Protein 7DG2 (pdb70)

Structure (mmCIF, N/CA/C/O backbone):
data_7DG2
#
_entry.id   7DG2
#
_cell.length_a   53.486
_cell.length_b   66.161
_cell.length_c   168.367
_cell.angle_alpha   90.000
_cell.angle_beta   90.000
_cell.angle_gamma   90.000
#
_symmetry.space_group_name_H-M   'P 21 21 21'
#
loop_
_entity.id
_entity.type
_entity.pdbx_description
1 polymer 'Non-structural maintenance of chromosomes element 1 homolog'
2 polymer 'MAGE domain-containing protein'
3 polymer 'Non-structural maintenance of chromosomes element 4'
4 non-polymer 'ACETATE ION'
5 non-polymer GLYCEROL
6 non-polymer 'ZINC ION'
7 water water
#
loop_
_atom_site.group_PDB
_atom_site.id
_atom_site.type_symbol
_atom_site.label_atom_id
_atom_site.label_alt_id
_atom_site.label_comp_id
_atom_site.label_asym_id
_atom_site.label_entity_id
_atom_site.label_seq_id
_atom_site.pdbx_PDB_ins_code
_atom_site.Cartn_x
_atom_site.Cartn_y
_atom_site.Cartn_z
_atom_site.occupancy
_atom_site.B_iso_or_equiv
_atom_site.auth_seq_id
_atom_site.auth_comp_id
_atom_site.auth_asym_id
_atom_site.auth_atom_id
_atom_site.pdbx_PDB_model_num
ATOM 1 N N . MET A 1 1 ? 30.95858 24.57993 38.59180 1.000 53.92855 2 MET A N 1
ATOM 2 C CA . MET A 1 1 ? 32.21763 24.72801 37.86954 1.000 52.54702 2 MET A CA 1
ATOM 3 C C . MET A 1 1 ? 33.11003 23.50137 38.04510 1.000 49.20750 2 MET A C 1
ATOM 4 O O . MET A 1 1 ? 34.33053 23.57405 37.87497 1.000 51.09805 2 MET A O 1
ATOM 9 N N . ASP A 1 2 ? 32.49732 22.37671 38.40478 1.000 43.95650 3 ASP A N 1
ATOM 10 C CA . ASP A 1 2 ? 33.19090 21.10231 38.30494 1.000 41.48131 3 ASP A CA 1
ATOM 11 C C . ASP A 1 2 ? 33.60810 20.85679 36.86356 1.000 40.47596 3 ASP A C 1
ATOM 12 O O . ASP A 1 2 ? 32.92751 21.26369 35.91657 1.000 39.69623 3 ASP A O 1
ATOM 17 N N . ARG A 1 3 ? 34.73675 20.17954 36.70417 1.000 36.49797 4 ARG A N 1
ATOM 18 C CA . ARG A 1 3 ? 35.05329 19.57763 35.42256 1.000 37.19153 4 ARG A CA 1
ATOM 19 C C . ARG A 1 3 ? 34.02419 18.49931 35.12105 1.000 32.64911 4 ARG A C 1
ATOM 20 O O . ARG A 1 3 ? 33.63113 17.72874 36.00112 1.000 30.86120 4 ARG A O 1
ATOM 28 N N . ILE A 1 4 ? 33.55736 18.46608 33.87685 1.000 30.39982 5 ILE A N 1
ATOM 29 C CA . ILE A 1 4 ? 32.65864 17.39905 33.46796 1.000 24.11603 5 ILE A CA 1
ATOM 30 C C . ILE A 1 4 ? 33.40580 16.07160 33.57115 1.000 20.90926 5 ILE A C 1
ATOM 31 O O . ILE A 1 4 ? 34.57118 15.95674 33.16512 1.000 23.64800 5 ILE A O 1
ATOM 36 N N . ASN A 1 5 ? 32.76892 15.07732 34.18009 1.000 19.98968 6 ASN A N 1
ATOM 37 C CA . ASN A 1 5 ? 33.43005 13.79132 34.38531 1.000 23.82208 6 ASN A CA 1
ATOM 38 C C . ASN A 1 5 ? 32.44960 12.67510 34.04027 1.000 24.57405 6 ASN A C 1
ATOM 39 O O . ASN A 1 5 ? 31.34402 12.91847 33.53871 1.000 19.45673 6 ASN A O 1
ATOM 44 N N . GLU A 1 6 ? 32.87124 11.43840 34.31396 1.000 21.87344 7 GLU A N 1
ATOM 45 C CA . GLU A 1 6 ? 32.09496 10.27397 33.90319 1.000 21.04960 7 GLU A CA 1
ATOM 46 C C . GLU A 1 6 ? 30.73231 10.19795 34.59207 1.000 19.03479 7 GLU A C 1
ATOM 47 O O . GLU A 1 6 ? 29.80335 9.60489 34.04015 1.000 18.53661 7 GLU A O 1
ATOM 53 N N . SER A 1 7 ? 30.57347 10.77559 35.78856 1.000 17.23877 8 SER A N 1
ATOM 54 C CA . SER A 1 7 ? 29.24268 10.79373 36.39541 1.000 16.97220 8 SER A CA 1
ATOM 55 C C . SER A 1 7 ? 28.26420 11.60634 35.54715 1.000 16.65784 8 SER A C 1
ATOM 56 O O . SER A 1 7 ? 27.13024 11.16954 35.30587 1.000 15.26105 8 SER A O 1
ATOM 59 N N . HIS A 1 8 ? 28.69354 12.77837 35.06049 1.000 19.41541 9 HIS A N 1
ATOM 60 C CA . HIS A 1 8 ? 27.86137 13.56141 34.14693 1.000 18.90931 9 HIS A CA 1
ATOM 61 C C . HIS A 1 8 ? 27.59237 12.80224 32.85289 1.000 18.10242 9 HIS A C 1
ATOM 62 O O . HIS A 1 8 ? 26.47857 12.85351 32.31174 1.000 17.31091 9 HIS A O 1
ATOM 69 N N . GLN A 1 9 ? 28.61742 12.14225 32.31190 1.000 16.53033 10 GLN A N 1
ATOM 70 C CA . GLN A 1 9 ? 28.42945 11.41515 31.05932 1.000 17.43411 10 GLN A CA 1
ATOM 71 C C . GLN A 1 9 ? 27.41612 10.29557 31.24135 1.000 14.86125 10 GLN A C 1
ATOM 72 O O . GLN A 1 9 ? 26.55687 10.06863 30.37430 1.000 14.81092 10 GLN A O 1
ATOM 78 N N . ARG A 1 10 ? 27.49490 9.58435 32.37309 1.000 15.95623 11 ARG A N 1
ATOM 79 C CA . ARG A 1 10 ? 26.58039 8.47847 32.61835 1.000 15.98239 11 ARG A CA 1
ATOM 80 C C . ARG A 1 10 ? 25.15755 8.99014 32.74349 1.000 17.81205 11 ARG A C 1
ATOM 81 O O . ARG A 1 10 ? 24.22312 8.39259 32.19903 1.000 16.21922 11 ARG A O 1
ATOM 89 N N . PHE A 1 11 ? 24.98875 10.11787 33.43413 1.000 16.12935 12 PHE A N 1
ATOM 90 C CA . PHE A 1 11 ? 23.68055 10.75449 33.54336 1.000 16.99747 12 PHE A CA 1
ATOM 91 C C . PHE A 1 11 ? 23.14718 11.15103 32.16906 1.000 13.99239 12 PHE A C 1
ATOM 92 O O . PHE A 1 11 ? 21.96783 10.92652 31.85922 1.000 14.34412 12 PHE A O 1
ATOM 100 N N . LEU A 1 12 ? 23.99597 11.76643 31.34468 1.000 13.68129 13 LEU A N 1
ATOM 101 C CA . LEU A 1 12 ? 23.55713 12.22439 30.03033 1.000 15.67694 13 LEU A CA 1
ATOM 102 C C . LEU A 1 12 ? 23.18122 11.04405 29.14031 1.000 13.49043 13 LEU A C 1
ATOM 103 O O . LEU A 1 12 ? 22.16607 11.09212 28.42718 1.000 14.83954 13 LEU A O 1
ATOM 108 N N . GLN A 1 13 ? 23.96346 9.95954 29.19184 1.000 13.73593 14 GLN A N 1
ATOM 109 C CA . GLN A 1 13 ? 23.61772 8.77263 28.40808 1.000 12.21400 14 GLN A CA 1
ATOM 110 C C . GLN A 1 13 ? 22.25208 8.22408 28.80092 1.000 13.74207 14 GLN A C 1
ATOM 111 O O . GLN A 1 13 ? 21.43463 7.88619 27.93659 1.000 14.65324 14 GLN A O 1
ATOM 117 N N . ALA A 1 14 ? 21.98794 8.11739 30.10465 1.000 14.87436 15 ALA A N 1
ATOM 118 C CA . ALA A 1 14 ? 20.69790 7.60098 30.55809 1.000 15.64091 15 ALA A CA 1
ATOM 119 C C . ALA A 1 14 ? 19.55260 8.50018 30.09983 1.000 15.08914 15 ALA A C 1
ATOM 120 O O . ALA A 1 14 ? 18.53297 8.02148 29.58566 1.000 15.86126 15 ALA A O 1
ATOM 122 N N . LEU A 1 15 ? 19.72146 9.81261 30.23669 1.000 14.07085 16 LEU A N 1
ATOM 123 C CA . LEU A 1 15 ? 18.66426 10.72836 29.81895 1.000 18.53329 16 LEU A CA 1
ATOM 124 C C . LEU A 1 15 ? 18.47660 10.71237 28.30611 1.000 17.01568 16 LEU A C 1
ATOM 125 O O . LEU A 1 15 ? 17.33767 10.79331 27.81686 1.000 18.61043 16 LEU A O 1
ATOM 130 N N . MET A 1 16 ? 19.57127 10.60585 27.54796 1.000 14.34723 17 MET A N 1
ATOM 131 C CA . MET A 1 16 ? 19.45182 10.46869 26.09820 1.000 14.10182 17 MET A CA 1
ATOM 132 C C . MET A 1 16 ? 18.60490 9.25351 25.73661 1.000 16.02111 17 MET A C 1
ATOM 133 O O . MET A 1 16 ? 17.78796 9.30293 24.80175 1.000 15.83434 17 MET A O 1
ATOM 138 N N . SER A 1 17 ? 18.77491 8.15223 26.47724 1.000 14.98193 18 SER A N 1
ATOM 139 C CA . SER A 1 17 ? 18.05955 6.93132 26.13380 1.000 16.00066 18 SER A CA 1
ATOM 140 C C . SER A 1 17 ? 16.58846 7.02825 26.49237 1.000 15.57569 18 SER A C 1
ATOM 141 O O . SER A 1 17 ? 15.75176 6.42748 25.80967 1.000 16.60053 18 SER A O 1
ATOM 144 N N . HIS A 1 18 ? 16.25806 7.79749 27.52862 1.000 14.02004 19 HIS A N 1
ATOM 145 C CA . HIS A 1 18 ? 14.86914 7.95812 27.94716 1.000 14.75457 19 HIS A CA 1
ATOM 146 C C . HIS A 1 18 ? 14.17600 9.15286 27.30984 1.000 19.11870 19 HIS A C 1
ATOM 147 O O . HIS A 1 18 ? 12.93393 9.16778 27.23679 1.000 19.86606 19 HIS A O 1
ATOM 154 N N . GLY A 1 19 ? 14.93060 10.16183 26.90040 1.000 14.67884 20 GLY A N 1
ATOM 155 C CA . GLY A 1 19 ? 14.37137 11.41715 26.38909 1.000 15.64352 20 GLY A CA 1
ATOM 156 C C . GLY A 1 19 ? 13.88612 12.32616 27.49626 1.000 14.68524 20 GLY A C 1
ATOM 157 O O . GLY A 1 19 ? 14.24807 13.50680 27.53482 1.000 15.22044 20 GLY A O 1
ATOM 158 N N . ILE A 1 20 ? 13.10792 11.78299 28.42704 1.000 12.73650 21 ILE A N 1
ATOM 159 C CA . ILE A 1 20 ? 12.50887 12.54033 29.51888 1.000 13.42620 21 ILE A CA 1
ATOM 160 C C . ILE A 1 20 ? 12.44010 11.63662 30.74386 1.000 17.82555 21 ILE A C 1
ATOM 161 O O . ILE A 1 20 ? 12.25428 10.42199 30.62272 1.000 18.11341 21 ILE A O 1
ATOM 166 N N . MET A 1 21 ? 12.62704 12.22434 31.92480 1.000 18.60569 22 MET A N 1
ATOM 167 C CA . MET A 1 21 ? 12.58626 11.47947 33.17858 1.000 18.39945 22 MET A CA 1
ATOM 168 C C . MET A 1 21 ? 11.93268 12.33304 34.25700 1.000 18.08556 22 MET A C 1
ATOM 169 O O . MET A 1 21 ? 12.15448 13.54185 34.30941 1.000 17.09602 22 MET A O 1
ATOM 174 N N . GLU A 1 22 ? 11.15490 11.69177 35.13364 1.000 19.47009 23 GLU A N 1
ATOM 175 C CA . GLU A 1 22 ? 10.52443 12.39579 36.24588 1.000 22.26180 23 GLU A CA 1
ATOM 176 C C . GLU A 1 22 ? 11.55728 12.75900 37.32066 1.000 22.04806 23 GLU A C 1
ATOM 177 O O . GLU A 1 22 ? 12.58916 12.09859 37.47252 1.000 19.62618 23 GLU A O 1
ATOM 183 N N . GLY A 1 23 ? 11.25159 13.81238 38.08768 1.000 20.99453 24 GLY A N 1
ATOM 184 C CA . GLY A 1 23 ? 12.25008 14.41303 38.96487 1.000 23.11348 24 GLY A CA 1
ATOM 185 C C . GLY A 1 23 ? 12.80516 13.46958 40.01743 1.000 23.20451 24 GLY A C 1
ATOM 186 O O . GLY A 1 23 ? 14.01310 13.45467 40.26801 1.000 22.41271 24 GLY A O 1
ATOM 187 N N . SER A 1 24 ? 11.93971 12.67512 40.65699 1.000 24.42306 25 SER A N 1
ATOM 188 C CA . SER A 1 24 ? 12.44250 11.75197 41.67506 1.000 26.04850 25 SER A CA 1
ATOM 189 C C . SER A 1 24 ? 13.34297 10.68348 41.05566 1.000 28.33461 25 SER A C 1
ATOM 190 O O . SER A 1 24 ? 14.35192 10.28860 41.65302 1.000 24.60985 25 SER A O 1
ATOM 193 N N . ALA A 1 25 ? 13.02858 10.23487 39.83853 1.000 21.00892 26 ALA A N 1
ATOM 194 C CA . ALA A 1 25 ? 13.93744 9.31175 39.15939 1.000 22.59836 26 ALA A CA 1
ATOM 195 C C . ALA A 1 25 ? 15.25714 9.98115 38.78201 1.000 21.06121 26 ALA A C 1
ATOM 196 O O . ALA A 1 25 ? 16.30797 9.32005 38.77617 1.000 20.39401 26 ALA A O 1
ATOM 198 N N . VAL A 1 26 ? 15.22996 11.27803 38.45684 1.000 19.33971 27 VAL A N 1
ATOM 199 C CA . VAL A 1 26 ? 16.45555 12.00563 38.12214 1.000 17.77372 27 VAL A CA 1
ATOM 200 C C . VAL A 1 26 ? 17.35203 12.16109 39.34511 1.000 20.08713 27 VAL A C 1
ATOM 201 O O . VAL A 1 26 ? 18.58021 12.03194 39.25078 1.000 19.96457 27 VAL A O 1
ATOM 205 N N . ARG A 1 27 ? 16.76440 12.44968 40.51138 1.000 20.93112 28 ARG A N 1
ATOM 206 C CA . ARG A 1 27 ? 17.57717 12.53249 41.72148 1.000 19.90023 28 ARG A CA 1
ATOM 207 C C . ARG A 1 27 ? 18.24410 11.19105 42.02170 1.000 19.83106 28 ARG A C 1
ATOM 208 O O . ARG A 1 27 ? 19.42638 11.14554 42.38704 1.000 21.09918 28 ARG A O 1
ATOM 216 N N . ALA A 1 28 ? 17.51197 10.08584 41.84094 1.000 20.14110 29 ALA A N 1
ATOM 217 C CA . ALA A 1 28 ? 18.09488 8.76707 42.06708 1.000 22.94986 29 ALA A CA 1
ATOM 218 C C . ALA A 1 28 ? 19.16979 8.45817 41.03457 1.000 22.08639 29 ALA A C 1
ATOM 219 O O . ALA A 1 28 ? 20.19896 7.85442 41.36218 1.000 21.39658 29 ALA A O 1
ATOM 221 N N . LEU A 1 29 ? 18.94902 8.87378 39.78457 1.000 21.21530 30 LEU A N 1
ATOM 222 C CA . LEU A 1 29 ? 19.95334 8.68023 38.74220 1.000 20.25848 30 LEU A CA 1
ATOM 223 C C . LEU A 1 29 ? 21.23010 9.45664 39.05199 1.000 19.06092 30 LEU A C 1
ATOM 224 O O . LEU A 1 29 ? 22.33860 8.93021 38.90368 1.000 19.85525 30 LEU A O 1
ATOM 229 N N . HIS A 1 30 ? 21.09284 10.71118 39.48438 1.000 17.90485 31 HIS A N 1
ATOM 230 C CA . HIS A 1 30 ? 22.24704 11.51257 39.86990 1.000 19.75232 31 HIS A CA 1
ATOM 231 C C . HIS A 1 30 ? 23.07842 10.78901 40.92206 1.000 16.31404 31 HIS A C 1
ATOM 232 O O . HIS A 1 30 ? 24.30059 10.64501 40.78072 1.000 18.31579 31 HIS A O 1
ATOM 239 N N . ARG A 1 31 ? 22.41713 10.31945 41.97970 1.000 18.14921 32 ARG A N 1
ATOM 240 C CA . ARG A 1 31 ? 23.10616 9.58712 43.03912 1.000 19.94789 32 ARG A CA 1
ATOM 241 C C . ARG A 1 31 ? 23.80492 8.35563 42.48877 1.000 21.74233 32 ARG A C 1
ATOM 242 O O . ARG A 1 31 ? 24.97654 8.09650 42.79466 1.000 20.80339 32 ARG A O 1
ATOM 250 N N . HIS A 1 32 ? 23.09243 7.57503 41.67332 1.000 20.76632 33 HIS A N 1
ATOM 251 C CA . HIS A 1 32 ? 23.67360 6.33980 41.15850 1.000 21.25680 33 HIS A CA 1
ATOM 252 C C . HIS A 1 32 ? 24.86304 6.62285 40.24782 1.000 21.09555 33 HIS A C 1
ATOM 253 O O . HIS A 1 32 ? 25.87077 5.90587 40.29614 1.000 23.72302 33 HIS A O 1
ATOM 260 N N . CYS A 1 33 ? 24.77544 7.67260 39.41511 1.000 19.84126 34 CYS A N 1
ATOM 261 C CA . CYS A 1 33 ? 25.90059 8.02937 38.55684 1.000 20.03466 34 CYS A CA 1
ATOM 262 C C . CYS A 1 33 ? 27.12581 8.41472 39.37763 1.000 20.57191 34 CYS A C 1
ATOM 263 O O . CYS A 1 33 ? 28.25673 8.08968 39.00599 1.000 20.57629 34 CYS A O 1
ATOM 266 N N . CYS A 1 34 ? 26.92297 9.12514 40.48719 1.000 22.61335 35 CYS A N 1
ATOM 267 C CA . CYS A 1 34 ? 28.05678 9.46452 41.33976 1.000 21.57486 35 CYS A CA 1
ATOM 268 C C . CYS A 1 34 ? 28.68623 8.21707 41.93955 1.000 21.39932 35 CYS A C 1
ATOM 269 O O . CYS A 1 34 ? 29.91559 8.08760 41.96819 1.000 24.29583 35 CYS A O 1
ATOM 272 N N . GLU A 1 35 ? 27.86237 7.27799 42.40408 1.000 23.31716 36 GLU A N 1
ATOM 273 C CA . GLU A 1 35 ? 28.40247 6.06538 43.01069 1.000 24.78621 36 GLU A CA 1
ATOM 274 C C . GLU A 1 35 ? 29.13085 5.20290 41.98609 1.000 27.10186 36 GLU A C 1
ATOM 275 O O . GLU A 1 35 ? 30.20650 4.66311 42.27590 1.000 26.85857 36 GLU A O 1
ATOM 281 N N . LEU A 1 36 ? 28.57715 5.08787 40.77359 1.000 23.16627 37 LEU A N 1
ATOM 282 C CA . LEU A 1 36 ? 29.19105 4.27308 39.72538 1.000 25.91935 37 LEU A CA 1
ATOM 283 C C . LEU A 1 36 ? 30.56252 4.77896 39.29888 1.000 29.47350 37 LEU A C 1
ATOM 284 O O . LEU A 1 36 ? 31.33463 4.01419 38.70820 1.000 31.20858 37 LEU A O 1
ATOM 289 N N . HIS A 1 37 ? 30.88253 6.04854 39.55063 1.000 22.65294 38 HIS A N 1
ATOM 290 C CA . HIS A 1 37 ? 32.11686 6.61879 39.02835 1.000 22.66088 38 HIS A CA 1
ATOM 291 C C . HIS A 1 37 ? 32.95735 7.27739 40.11632 1.000 26.07724 38 HIS A C 1
ATOM 292 O O . HIS A 1 37 ? 33.85650 8.06502 39.80545 1.000 27.61183 38 HIS A O 1
ATOM 299 N N . LYS A 1 38 ? 32.68754 6.94884 41.37929 1.000 25.59013 39 LYS A N 1
ATOM 300 C CA . LYS A 1 38 ? 33.54507 7.33877 42.50184 1.000 26.60487 39 LYS A CA 1
ATOM 301 C C . LYS A 1 38 ? 33.64501 8.85410 42.62873 1.000 30.26633 39 LYS A C 1
ATOM 302 O O . LYS A 1 38 ? 34.70419 9.40104 42.93993 1.000 31.97600 39 LYS A O 1
ATOM 308 N N . VAL A 1 39 ? 32.53159 9.53562 42.37580 1.000 24.84427 40 VAL A N 1
ATOM 309 C CA . VAL A 1 39 ? 32.40905 10.97722 42.55846 1.000 24.12869 40 VAL A CA 1
ATOM 310 C C . VAL A 1 39 ? 31.63007 11.20301 43.84384 1.000 24.94595 40 VAL A C 1
ATOM 311 O O . VAL A 1 39 ? 30.61199 10.53987 44.07809 1.000 25.17511 40 VAL A O 1
ATOM 315 N N . HIS A 1 40 ? 32.09302 12.12787 44.68441 1.000 24.78903 41 HIS A N 1
ATOM 316 C CA . HIS A 1 40 ? 31.39892 12.34768 45.95139 1.000 25.43970 41 HIS A CA 1
ATOM 317 C C . HIS A 1 40 ? 29.97626 12.82576 45.69216 1.000 24.25797 41 HIS A C 1
ATOM 318 O O . HIS A 1 40 ? 29.77059 13.87489 45.07762 1.000 27.74679 41 HIS A O 1
ATOM 325 N N . TYR A 1 41 ? 28.98642 12.05944 46.15982 1.000 23.40986 42 TYR A N 1
ATOM 326 C CA . TYR A 1 41 ? 27.59255 12.40630 45.91630 1.000 22.12805 42 TYR A CA 1
ATOM 327 C C . TYR A 1 41 ? 27.15635 13.49888 46.88078 1.000 24.49513 42 TYR A C 1
ATOM 328 O O . TYR A 1 41 ? 27.23822 13.31799 48.10053 1.000 24.15502 42 TYR A O 1
ATOM 337 N N . MET A 1 42 ? 26.68148 14.61953 46.33603 1.000 22.53849 43 MET A N 1
ATOM 338 C CA . MET A 1 42 ? 26.20205 15.74843 47.12924 1.000 23.69453 43 MET A CA 1
ATOM 339 C C . MET A 1 42 ? 24.73270 15.97208 46.79982 1.000 21.00919 43 MET A C 1
ATOM 340 O O . MET A 1 42 ? 24.40001 16.47085 45.71746 1.000 23.54234 43 MET A O 1
ATOM 345 N N . HIS A 1 43 ? 23.85542 15.61353 47.74048 1.000 19.64729 44 HIS A N 1
ATOM 346 C CA . HIS A 1 43 ? 22.41915 15.71345 47.52244 1.000 19.60200 44 HIS A CA 1
ATOM 347 C C . HIS A 1 43 ? 21.96780 17.13367 47.20754 1.000 20.59683 44 HIS A C 1
ATOM 348 O O . HIS A 1 43 ? 20.88111 17.31256 46.64445 1.000 25.08186 44 HIS A O 1
ATOM 355 N N . ASP A 1 44 ? 22.76769 18.14169 47.56443 1.000 19.54326 45 ASP A N 1
ATOM 356 C CA . ASP A 1 44 ? 22.39416 19.54311 47.42762 1.000 26.03897 45 ASP A CA 1
ATOM 357 C C . ASP A 1 44 ? 22.91401 20.17673 46.14559 1.000 24.55212 45 ASP A C 1
ATOM 358 O O . ASP A 1 44 ? 22.78127 21.39258 45.97086 1.000 24.43724 45 ASP A O 1
ATOM 363 N N . LYS A 1 45 ? 23.50979 19.39489 45.24640 1.000 23.60838 46 LYS A N 1
ATOM 364 C CA . LYS A 1 45 ? 24.19877 19.96961 44.10152 1.000 21.25254 46 LYS A CA 1
ATOM 365 C C . LYS A 1 45 ? 23.66217 19.45208 42.76684 1.000 23.51941 46 LYS A C 1
ATOM 366 O O . LYS A 1 45 ? 24.39411 19.44364 41.77950 1.000 24.15201 46 LYS A O 1
ATOM 372 N N . LEU A 1 46 ? 22.39316 19.03413 42.70908 1.000 20.29887 47 LEU A N 1
ATOM 373 C CA . LEU A 1 46 ? 21.85236 18.56226 41.43421 1.000 22.77609 47 LEU A CA 1
ATOM 374 C C . LEU A 1 46 ? 21.81182 19.68073 40.39715 1.000 26.50725 47 LEU A C 1
ATOM 375 O O . LEU A 1 46 ? 22.08853 19.44249 39.21142 1.000 21.25079 47 LEU A O 1
ATOM 380 N N . ASP A 1 47 ? 21.45735 20.90635 40.81362 1.000 25.05404 48 ASP A N 1
ATOM 381 C CA . ASP A 1 47 ? 21.40198 22.01629 39.85557 1.000 22.59923 48 ASP A CA 1
ATOM 382 C C . ASP A 1 47 ? 22.76772 22.29040 39.25075 1.000 22.80228 48 ASP A C 1
ATOM 383 O O . ASP A 1 47 ? 22.88960 22.51601 38.03508 1.000 24.97628 48 ASP A O 1
ATOM 388 N N . ASP A 1 48 ? 23.80652 22.30086 40.08451 1.000 21.38156 49 ASP A N 1
ATOM 389 C CA . ASP A 1 48 ? 25.16118 22.46636 39.57441 1.000 22.84782 49 ASP A CA 1
ATOM 390 C C . ASP A 1 48 ? 25.52577 21.32957 38.63212 1.000 22.52775 49 ASP A C 1
ATOM 391 O O . ASP A 1 48 ? 26.19134 21.54565 37.61429 1.000 23.15495 49 ASP A O 1
ATOM 396 N N . PHE A 1 49 ? 25.10676 20.10783 38.97376 1.000 21.02469 50 PHE A N 1
ATOM 397 C CA . PHE A 1 49 ? 25.41910 18.93221 38.16244 1.000 21.90129 50 PHE A CA 1
ATOM 398 C C . PHE A 1 49 ? 24.79874 19.05875 36.77540 1.000 17.67633 50 PHE A C 1
ATOM 399 O O . PHE A 1 49 ? 25.48587 18.90801 35.75760 1.000 19.54597 50 PHE A O 1
ATOM 407 N N . VAL A 1 50 ? 23.50208 19.36208 36.72441 1.000 20.06092 51 VAL A N 1
ATOM 408 C CA . VAL A 1 50 ? 22.83907 19.57945 35.44042 1.000 20.11435 51 VAL A CA 1
ATOM 409 C C . VAL A 1 50 ? 23.44042 20.79346 34.74724 1.000 21.74100 51 VAL A C 1
ATOM 410 O O . VAL A 1 50 ? 23.60966 20.80833 33.52085 1.000 19.93214 51 VAL A O 1
ATOM 414 N N . GLY A 1 51 ? 23.80295 21.81761 35.52391 1.000 21.13247 52 GLY A N 1
ATOM 415 C CA . GLY A 1 51 ? 24.40285 23.01020 34.93787 1.000 24.00444 52 GLY A CA 1
ATOM 416 C C . GLY A 1 51 ? 25.73022 22.74998 34.24777 1.000 21.98755 52 GLY A C 1
ATOM 417 O O . GLY A 1 51 ? 26.04123 23.37303 33.22612 1.000 24.06931 52 GLY A O 1
ATOM 418 N N . VAL A 1 52 ? 26.53852 21.84231 34.79741 1.000 19.17563 53 VAL A N 1
ATOM 419 C CA . VAL A 1 52 ? 27.77802 21.46867 34.12593 1.000 19.18821 53 VAL A CA 1
ATOM 420 C C . VAL A 1 52 ? 27.46911 20.92159 32.74466 1.000 20.27068 53 VAL A C 1
ATOM 421 O O . VAL A 1 52 ? 28.05840 21.34022 31.74224 1.000 20.77556 53 VAL A O 1
ATOM 425 N N . LEU A 1 53 ? 26.53300 19.97657 32.67973 1.000 18.01304 54 LEU A N 1
ATOM 426 C CA . LEU A 1 53 ? 26.15660 19.39395 31.39520 1.000 17.98382 54 LEU A CA 1
ATOM 427 C C . LEU A 1 53 ? 25.64940 20.46638 30.43897 1.000 17.08538 54 LEU A C 1
ATOM 428 O O . LEU A 1 53 ? 26.07297 20.53615 29.27892 1.000 17.11171 54 LEU A O 1
ATOM 433 N N . ASN A 1 54 ? 24.77160 21.34276 30.91681 1.000 18.55305 55 ASN A N 1
ATOM 434 C CA . ASN A 1 54 ? 24.16442 22.31307 30.00675 1.000 17.07610 55 ASN A CA 1
ATOM 435 C C . ASN A 1 54 ? 25.17793 23.30312 29.46078 1.000 19.72895 55 ASN A C 1
ATOM 436 O O . ASN A 1 54 ? 25.01385 23.78845 28.33845 1.000 19.23867 55 ASN A O 1
ATOM 441 N N . ARG A 1 55 ? 26.21537 23.62841 30.23083 1.000 20.02014 56 ARG A N 1
ATOM 442 C CA . ARG A 1 55 ? 27.24883 24.51259 29.71399 1.000 21.43660 56 ARG A CA 1
ATOM 443 C C . ARG A 1 55 ? 27.95510 23.87896 28.52588 1.000 18.97177 56 ARG A C 1
ATOM 444 O O . ARG A 1 55 ? 28.20071 24.53984 27.51029 1.000 22.29872 56 ARG A O 1
ATOM 452 N N . HIS A 1 56 ? 28.27169 22.58766 28.62838 1.000 16.61784 57 HIS A N 1
ATOM 453 C CA . HIS A 1 56 ? 28.93630 21.89079 27.52985 1.000 18.35269 57 HIS A CA 1
ATOM 454 C C . HIS A 1 56 ? 27.97364 21.55060 26.39090 1.000 17.16872 57 HIS A C 1
ATOM 455 O O . HIS A 1 56 ? 28.40994 21.43124 25.23794 1.000 19.19814 57 HIS A O 1
ATOM 462 N N . LEU A 1 57 ? 26.67959 21.37865 26.68442 1.000 14.66692 58 LEU A N 1
ATOM 463 C CA . LEU A 1 57 ? 25.72312 21.05031 25.62708 1.000 16.25028 58 LEU A CA 1
ATOM 464 C C . LEU A 1 57 ? 25.29134 22.27622 24.82873 1.000 18.27815 58 LEU A C 1
ATOM 465 O O . LEU A 1 57 ? 24.84961 22.12505 23.67979 1.000 17.44026 58 LEU A O 1
ATOM 470 N N . GLN A 1 58 ? 25.44418 23.47894 25.38858 1.000 18.51781 59 GLN A N 1
ATOM 471 C CA . GLN A 1 58 ? 24.89359 24.67451 24.74602 1.000 20.96825 59 GLN A CA 1
ATOM 472 C C . GLN A 1 58 ? 25.39374 24.89089 23.31885 1.000 20.79852 59 GLN A C 1
ATOM 473 O O . GLN A 1 58 ? 24.55908 25.15983 22.43989 1.000 20.54870 59 GLN A O 1
ATOM 479 N N . PRO A 1 59 ? 26.68950 24.78068 22.99878 1.000 19.65444 60 PRO A N 1
ATOM 480 C CA . PRO A 1 59 ? 27.09253 24.98788 21.59603 1.000 21.52385 60 PRO A CA 1
ATOM 481 C C . PRO A 1 59 ? 26.67876 23.86130 20.66694 1.000 20.99426 60 PRO A C 1
ATOM 482 O O . PRO A 1 59 ? 26.86845 23.99374 19.44901 1.000 21.01530 60 PRO A O 1
ATOM 486 N N . LEU A 1 60 ? 26.14412 22.75707 21.19109 1.000 14.98098 61 LEU A N 1
ATOM 487 C CA . LEU A 1 60 ? 25.59421 21.69657 20.36477 1.000 17.37630 61 LEU A CA 1
ATOM 488 C C . LEU A 1 60 ? 24.09930 21.87086 20.13458 1.000 17.86869 61 LEU A C 1
ATOM 489 O O . LEU A 1 60 ? 23.47021 20.98886 19.54045 1.000 17.95070 61 LEU A O 1
ATOM 494 N N . PHE A 1 61 ? 23.53180 22.99031 20.59558 1.000 16.39434 62 PHE A N 1
ATOM 495 C CA . PHE A 1 61 ? 22.09704 23.26992 20.51556 1.000 18.22934 62 PHE A CA 1
ATOM 496 C C . PHE A 1 61 ? 21.27652 22.15544 21.15113 1.000 17.28081 62 PHE A C 1
ATOM 497 O O . PHE A 1 61 ? 20.25030 21.72608 20.62079 1.000 18.80819 62 PHE A O 1
ATOM 505 N N . MET A 1 62 ? 21.75575 21.67777 22.29694 1.000 15.58250 63 MET A N 1
ATOM 506 C CA . MET A 1 62 ? 21.08189 20.69764 23.12960 1.000 15.87603 63 MET A CA 1
ATOM 507 C C . MET A 1 62 ? 21.01885 21.26068 24.54663 1.000 15.60126 63 MET A C 1
ATOM 508 O O . MET A 1 62 ? 21.90273 22.01444 24.96238 1.000 15.96774 63 MET A O 1
ATOM 513 N N . THR A 1 63 ? 19.96056 20.92404 25.28120 1.000 16.40238 64 THR A N 1
ATOM 514 C CA . THR A 1 63 ? 19.93150 21.33221 26.68068 1.000 16.01302 64 THR A CA 1
ATOM 515 C C . THR A 1 63 ? 19.06980 20.36396 27.47531 1.000 18.27618 64 THR A C 1
ATOM 516 O O . THR A 1 63 ? 18.20082 19.67809 26.92836 1.000 14.79864 64 THR A O 1
ATOM 520 N N . ILE A 1 64 ? 19.34555 20.28244 28.77052 1.000 15.88497 65 ILE A N 1
ATOM 521 C CA . ILE A 1 64 ? 18.51373 19.52052 29.69266 1.000 16.04989 65 ILE A CA 1
ATOM 522 C C . ILE A 1 64 ? 17.56683 20.52103 30.34028 1.000 18.86358 65 ILE A C 1
ATOM 523 O O . ILE A 1 64 ? 17.98457 21.32769 31.17974 1.000 19.75219 65 ILE A O 1
ATOM 528 N N . GLU A 1 65 ? 16.30458 20.49693 29.91258 1.000 18.29791 66 GLU A N 1
ATOM 529 C CA . GLU A 1 65 ? 15.27818 21.41298 30.38734 1.000 20.60750 66 GLU A CA 1
ATOM 530 C C . GLU A 1 65 ? 14.49153 20.79051 31.53131 1.000 20.22086 66 GLU A C 1
ATOM 531 O O . GLU A 1 65 ? 14.42258 19.57202 31.66582 1.000 19.23755 66 GLU A O 1
ATOM 537 N N . LYS A 1 66 ? 13.88909 21.65027 32.35911 1.000 18.81324 67 LYS A N 1
ATOM 538 C CA . LYS A 1 66 ? 12.94983 21.23121 33.39424 1.000 20.07016 67 LYS A CA 1
ATOM 539 C C . LYS A 1 66 ? 11.55975 21.76460 33.07745 1.000 22.86363 67 LYS A C 1
ATOM 540 O O . LYS A 1 66 ? 11.41388 22.89186 32.59151 1.000 24.09846 67 LYS A O 1
ATOM 546 N N . GLY A 1 67 ? 10.54411 20.95659 33.35919 1.000 20.01763 68 GLY A N 1
ATOM 547 C CA . GLY A 1 67 ? 9.16902 21.37284 33.16498 1.000 22.30682 68 GLY A CA 1
ATOM 548 C C . GLY A 1 67 ? 8.25640 20.64969 34.13190 1.000 24.91611 68 GLY A C 1
ATOM 549 O O . GLY A 1 67 ? 8.69305 19.79445 34.90258 1.000 26.34561 68 GLY A O 1
ATOM 550 N N . VAL A 1 68 ? 6.96958 20.99753 34.07971 1.000 24.12312 69 VAL A N 1
ATOM 551 C CA . VAL A 1 68 ? 5.95028 20.43385 34.96183 1.000 24.67947 69 VAL A CA 1
ATOM 552 C C . VAL A 1 68 ? 4.89256 19.73814 34.11298 1.000 23.91903 69 VAL A C 1
ATOM 553 O O . VAL A 1 68 ? 4.43015 20.29114 33.10963 1.000 26.43744 69 VAL A O 1
ATOM 557 N N . GLY A 1 69 ? 4.50202 18.53116 34.52245 1.000 21.29350 70 GLY A N 1
ATOM 558 C CA . GLY A 1 69 ? 3.45509 17.81407 33.80964 1.000 24.34081 70 GLY A CA 1
ATOM 559 C C . GLY A 1 69 ? 2.10453 18.48586 34.02028 1.000 29.83106 70 GLY A C 1
ATOM 560 O O . GLY A 1 69 ? 1.72033 18.79534 35.15505 1.000 27.11028 70 GLY A O 1
ATOM 561 N N . GLU A 1 70 ? 1.38436 18.73066 32.91901 1.000 24.78698 71 GLU A N 1
ATOM 562 C CA . GLU A 1 70 ? 0.08293 19.38888 33.01834 1.000 29.08397 71 GLU A CA 1
ATOM 563 C C . GLU A 1 70 ? -0.89436 18.57226 33.84876 1.000 31.10815 71 GLU A C 1
ATOM 564 O O . GLU A 1 70 ? -1.69475 19.13167 34.60837 1.000 37.93927 71 GLU A O 1
ATOM 570 N N . GLU A 1 71 ? -0.85966 17.25087 33.70702 1.000 31.96711 72 GLU A N 1
ATOM 571 C CA . GLU A 1 71 ? -1.79288 16.40875 34.44626 1.000 36.44721 72 GLU A CA 1
ATOM 572 C C . GLU A 1 71 ? -1.33429 16.20127 35.88392 1.000 37.36363 72 GLU A C 1
ATOM 573 O O . GLU A 1 71 ? -2.07009 16.49641 36.83402 1.000 38.81998 72 GLU A O 1
ATOM 579 N N . ASP A 1 72 ? -0.11531 15.70226 36.06324 1.000 35.03227 73 ASP A N 1
ATOM 580 C CA . ASP A 1 72 ? 0.29258 15.18478 37.35916 1.000 33.05633 73 ASP A CA 1
ATOM 581 C C . ASP A 1 72 ? 1.02014 16.19952 38.22912 1.000 30.18577 73 ASP A C 1
ATOM 582 O O . ASP A 1 72 ? 1.27579 15.90437 39.39879 1.000 32.02866 73 ASP A O 1
ATOM 587 N N . GLY A 1 73 ? 1.35838 17.37546 37.70384 1.000 29.34432 74 GLY A N 1
ATOM 588 C CA . GLY A 1 73 ? 2.06925 18.36252 38.49114 1.000 32.64341 74 GLY A CA 1
ATOM 589 C C . GLY A 1 73 ? 3.48426 17.98575 38.87302 1.000 30.28002 74 GLY A C 1
ATOM 590 O O . GLY A 1 73 ? 4.11526 18.71043 39.64829 1.000 32.55092 74 GLY A O 1
ATOM 591 N N . LEU A 1 74 ? 4.00305 16.87992 38.34861 1.000 29.65449 75 LEU A N 1
ATOM 592 C CA . LEU A 1 74 ? 5.35452 16.43707 38.66097 1.000 25.57879 75 LEU A CA 1
ATOM 593 C C . LEU A 1 74 ? 6.38645 17.19815 37.82906 1.000 26.59504 75 LEU A C 1
ATOM 594 O O . LEU A 1 74 ? 6.09809 17.70352 36.74266 1.000 25.06781 75 LEU A O 1
ATOM 599 N N . THR A 1 75 ? 7.60019 17.28793 38.36884 1.000 24.68914 76 THR A N 1
ATOM 600 C CA . THR A 1 75 ? 8.71865 17.88271 37.64343 1.000 25.33491 76 THR A CA 1
ATOM 601 C C . THR A 1 75 ? 9.35613 16.84369 36.72779 1.000 22.29549 76 THR A C 1
ATOM 602 O O . THR A 1 75 ? 9.52496 15.68307 37.10667 1.000 22.12466 76 THR A O 1
ATOM 606 N N . TYR A 1 76 ? 9.67271 17.25960 35.50057 1.000 18.88765 77 TYR A N 1
ATOM 607 C CA . TYR A 1 76 ? 10.33914 16.41033 34.51738 1.000 19.80920 77 TYR A CA 1
ATOM 608 C C . TYR A 1 76 ? 11.60251 17.09150 34.01449 1.000 16.66305 77 TYR A C 1
ATOM 609 O O . TYR A 1 76 ? 11.66119 18.31992 33.90394 1.000 18.79091 77 TYR A O 1
ATOM 618 N N . TYR A 1 77 ? 12.61964 16.27739 33.71464 1.000 17.13405 78 TYR A N 1
ATOM 619 C CA . TYR A 1 77 ? 13.81478 16.71427 33.01175 1.000 15.57218 78 TYR A CA 1
ATOM 620 C C . TYR A 1 77 ? 13.81332 16.08101 31.62842 1.000 16.33880 78 TYR A C 1
ATOM 621 O O . TYR A 1 77 ? 13.50572 14.89321 31.48797 1.000 15.74211 78 TYR A O 1
ATOM 630 N N . ALA A 1 78 ? 14.13698 16.86826 30.60907 1.000 15.97416 79 ALA A N 1
ATOM 631 C CA . ALA A 1 78 ? 14.18137 16.32876 29.25393 1.000 16.04930 79 ALA A CA 1
ATOM 632 C C . ALA A 1 78 ? 15.38790 16.86833 28.50068 1.000 15.51748 79 ALA A C 1
ATOM 633 O O . ALA A 1 78 ? 15.72841 18.04836 28.61864 1.000 14.46847 79 ALA A O 1
ATOM 635 N N . LEU A 1 79 ? 16.01801 15.99754 27.70932 1.000 14.28536 80 LEU A N 1
ATOM 636 C CA . LEU A 1 79 ? 17.08442 16.39524 26.79749 1.000 13.42345 80 LEU A CA 1
ATOM 637 C C . LEU A 1 79 ? 16.42361 16.83430 25.49526 1.000 13.50845 80 LEU A C 1
ATOM 638 O O . LEU A 1 79 ? 15.80460 16.01445 24.80628 1.000 15.09210 80 LEU A O 1
ATOM 643 N N . VAL A 1 80 ? 16.52693 18.12019 25.17051 1.000 13.84349 81 VAL A N 1
ATOM 644 C CA . VAL A 1 80 ? 15.79212 18.67076 24.03708 1.000 16.07570 81 VAL A CA 1
ATOM 645 C C . VAL A 1 80 ? 16.75778 19.29342 23.03624 1.000 15.94433 81 VAL A C 1
ATOM 646 O O . VAL A 1 80 ? 17.83373 19.79319 23.38200 1.000 18.02056 81 VAL A O 1
ATOM 650 N N . ASN A 1 81 ? 16.36106 19.23517 21.77224 1.000 14.36130 82 ASN A N 1
ATOM 651 C CA . ASN A 1 81 ? 17.05756 19.93195 20.71338 1.000 15.84779 82 ASN A CA 1
ATOM 652 C C . ASN A 1 81 ? 16.59729 21.38412 20.66195 1.000 16.92630 82 ASN A C 1
ATOM 653 O O . ASN A 1 81 ? 15.44885 21.70292 20.97921 1.000 19.85278 82 ASN A O 1
ATOM 658 N N . ARG A 1 82 ? 17.50213 22.27390 20.26341 1.000 16.48994 83 ARG A N 1
ATOM 659 C CA . ARG A 1 82 ? 17.20326 23.69772 20.33825 1.000 18.16840 83 ARG A CA 1
ATOM 660 C C . ARG A 1 82 ? 17.48600 24.43730 19.03337 1.000 21.40567 83 ARG A C 1
ATOM 661 O O . ARG A 1 82 ? 17.52828 25.67207 19.03427 1.000 26.84677 83 ARG A O 1
ATOM 669 N N . VAL A 1 83 ? 17.65244 23.73291 17.91149 1.000 16.35284 84 VAL A N 1
ATOM 670 C CA . VAL A 1 83 ? 17.93554 24.40503 16.64528 1.000 18.83957 84 VAL A CA 1
ATOM 671 C C . VAL A 1 83 ? 17.22366 23.70255 15.49655 1.000 20.99457 84 VAL A C 1
ATOM 672 O O . VAL A 1 83 ? 16.99282 22.48878 15.51595 1.000 18.62327 84 VAL A O 1
ATOM 676 N N . GLU A 1 84 ? 16.86041 24.48215 14.48250 1.000 20.48282 85 GLU A N 1
ATOM 677 C CA . GLU A 1 84 ? 16.28134 23.94435 13.25808 1.000 20.84795 85 GLU A CA 1
ATOM 678 C C . GLU A 1 84 ? 17.25434 24.27732 12.13282 1.000 23.34371 85 GLU A C 1
ATOM 679 O O . GLU A 1 84 ? 17.40521 25.44785 11.77736 1.000 25.36190 85 GLU A O 1
ATOM 685 N N . ASN A 1 85 ? 17.93901 23.26975 11.59311 1.000 22.42291 86 ASN A N 1
ATOM 686 C CA . ASN A 1 85 ? 18.91733 23.53645 10.53069 1.000 25.14794 86 ASN A CA 1
ATOM 687 C C . ASN A 1 85 ? 18.96332 22.35291 9.56213 1.000 24.14813 86 ASN A C 1
ATOM 688 O O . ASN A 1 85 ? 18.15512 21.42367 9.64323 1.000 23.47513 86 ASN A O 1
ATOM 693 N N . ASP A 1 86 ? 19.91696 22.40007 8.62146 1.000 26.60849 87 ASP A N 1
ATOM 694 C CA . ASP A 1 86 ? 20.02815 21.34760 7.61369 1.000 23.47091 87 ASP A CA 1
ATOM 695 C C . ASP A 1 86 ? 20.42242 20.01232 8.22855 1.000 21.15293 87 ASP A C 1
ATOM 696 O O . ASP A 1 86 ? 20.06362 18.95246 7.69910 1.000 22.73612 87 ASP A O 1
ATOM 701 N N . ILE A 1 87 ? 21.18228 20.03915 9.32153 1.000 19.45327 88 ILE A N 1
ATOM 702 C CA . ILE A 1 87 ? 21.60977 18.79634 9.94898 1.000 17.62137 88 ILE A CA 1
ATOM 703 C C . ILE A 1 87 ? 20.46964 18.16384 10.74523 1.000 17.31741 88 ILE A C 1
ATOM 704 O O . ILE A 1 87 ? 20.27017 16.94557 10.69906 1.000 16.31740 88 ILE A O 1
ATOM 709 N N . THR A 1 88 ? 19.69694 18.96368 11.48384 1.000 16.08322 89 THR A N 1
ATOM 710 C CA . THR A 1 88 ? 18.61611 18.35844 12.25895 1.000 16.81236 89 THR A CA 1
ATOM 711 C C . THR A 1 88 ? 17.57143 17.73497 11.34353 1.000 17.52141 89 THR A C 1
ATOM 712 O O . THR A 1 88 ? 16.94355 16.73348 11.70339 1.000 14.80682 89 THR A O 1
ATOM 716 N N . LYS A 1 89 ? 17.39814 18.28467 10.13905 1.000 16.71891 90 LYS A N 1
ATOM 717 C CA . LYS A 1 89 ? 16.46993 17.67949 9.19543 1.000 18.13697 90 LYS A CA 1
ATOM 718 C C . LYS A 1 89 ? 16.91955 16.30389 8.72261 1.000 18.47769 90 LYS A C 1
ATOM 719 O O . LYS A 1 89 ? 16.11778 15.59104 8.10174 1.000 20.19658 90 LYS A O 1
ATOM 725 N N . MET A 1 90 ? 18.17723 15.92909 8.95499 1.000 16.69437 91 MET A N 1
ATOM 726 C CA . MET A 1 90 ? 18.63534 14.59201 8.59615 1.000 15.77461 91 MET A CA 1
ATOM 727 C C . MET A 1 90 ? 18.20454 13.52656 9.60014 1.000 17.66421 91 MET A C 1
ATOM 728 O O . MET A 1 90 ? 18.55414 12.35646 9.42135 1.000 18.58417 91 MET A O 1
ATOM 733 N N . ALA A 1 91 ? 17.44466 13.88851 10.63550 1.000 15.95507 92 ALA A N 1
ATOM 734 C CA . ALA A 1 91 ? 16.90483 12.89050 11.55264 1.000 17.04877 92 ALA A CA 1
ATOM 735 C C . ALA A 1 91 ? 16.15953 11.81251 10.77663 1.000 15.56466 92 ALA A C 1
ATOM 736 O O . ALA A 1 91 ? 15.49643 12.10373 9.78256 1.000 17.28214 92 ALA A O 1
ATOM 738 N N . SER A 1 92 ? 16.27044 10.56071 11.23694 1.000 15.31699 93 SER A N 1
ATOM 739 C CA . SER A 1 92 ? 15.77329 9.40649 10.49164 1.000 16.75482 93 SER A CA 1
ATOM 740 C C . SER A 1 92 ? 14.64530 8.67577 11.21407 1.000 17.44640 93 SER A C 1
ATOM 741 O O . SER A 1 92 ? 14.34599 7.52571 10.88281 1.000 17.30481 93 SER A O 1
ATOM 744 N N . ASP A 1 93 ? 14.00485 9.31382 12.19779 1.000 15.61344 94 ASP A N 1
ATOM 745 C CA . ASP A 1 93 ? 12.97838 8.62102 12.97133 1.000 15.25705 94 ASP A CA 1
ATOM 746 C C . ASP A 1 93 ? 11.71189 8.38506 12.15446 1.000 16.58045 94 ASP A C 1
ATOM 747 O O . ASP A 1 93 ? 11.11680 7.30026 12.21070 1.000 15.61609 94 ASP A O 1
ATOM 752 N N . TYR A 1 94 ? 11.25819 9.40713 11.43502 1.000 16.70752 95 TYR A N 1
ATOM 753 C CA . TYR A 1 94 ? 9.93777 9.38455 10.81467 1.000 16.86048 95 TYR A CA 1
ATOM 754 C C . TYR A 1 94 ? 10.01677 9.90744 9.38793 1.000 17.77375 95 TYR A C 1
ATOM 755 O O . TYR A 1 94 ? 10.79549 10.81296 9.07774 1.000 18.73833 95 TYR A O 1
ATOM 764 N N . ALA A 1 95 ? 9.18334 9.32689 8.52491 1.000 19.13897 96 ALA A N 1
ATOM 765 C CA . ALA A 1 95 ? 9.09955 9.74878 7.13829 1.000 17.95049 96 ALA A CA 1
ATOM 766 C C . ALA A 1 95 ? 8.32836 11.06564 7.02091 1.000 18.61579 96 ALA A C 1
ATOM 767 O O . ALA A 1 95 ? 7.66896 11.52213 7.95720 1.000 17.57119 96 ALA A O 1
ATOM 769 N N . GLU A 1 96 ? 8.41425 11.67835 5.83677 1.000 18.87548 97 GLU A N 1
ATOM 770 C CA . GLU A 1 96 ? 7.79540 12.98125 5.63481 1.000 17.66026 97 GLU A CA 1
ATOM 771 C C . GLU A 1 96 ? 6.29001 12.91999 5.85219 1.000 16.22798 97 GLU A C 1
ATOM 772 O O . GLU A 1 96 ? 5.72301 13.79870 6.51126 1.000 19.64193 97 GLU A O 1
ATOM 778 N N . ASN A 1 97 ? 5.61842 11.89712 5.30986 1.000 16.71616 98 ASN A N 1
ATOM 779 C CA . ASN A 1 97 ? 4.16557 11.85981 5.49242 1.000 18.06404 98 ASN A CA 1
ATOM 780 C C . ASN A 1 97 ? 3.80221 11.56719 6.94030 1.000 19.86583 98 ASN A C 1
ATOM 781 O O . ASN A 1 97 ? 2.78219 12.06625 7.43289 1.000 16.51568 98 ASN A O 1
ATOM 786 N N . GLU A 1 98 ? 4.64072 10.79946 7.64204 1.000 16.95283 99 GLU A N 1
ATOM 787 C CA . GLU A 1 98 ? 4.41353 10.54927 9.06407 1.000 17.96869 99 GLU A CA 1
ATOM 788 C C . GLU A 1 98 ? 4.52114 11.83001 9.88361 1.000 16.69363 99 GLU A C 1
ATOM 789 O O . GLU A 1 98 ? 3.73024 12.04878 10.80963 1.000 15.65070 99 GLU A O 1
ATOM 795 N N . LEU A 1 99 ? 5.50345 12.68166 9.56967 1.000 14.69396 100 LEU A N 1
ATOM 796 C CA . LEU A 1 99 ? 5.64993 13.93686 10.29496 1.000 14.77096 100 LEU A CA 1
ATOM 797 C C . LEU A 1 99 ? 4.58928 14.95621 9.87985 1.000 16.56559 100 LEU A C 1
ATOM 798 O O . LEU A 1 99 ? 4.19771 15.80387 10.69293 1.000 14.88342 100 LEU A O 1
ATOM 803 N N . GLU A 1 100 ? 4.09736 14.88441 8.63673 1.000 14.88219 101 GLU A N 1
ATOM 804 C CA . GLU A 1 100 ? 2.94680 15.71184 8.28555 1.000 16.72754 101 GLU A CA 1
ATOM 805 C C . GLU A 1 100 ? 1.74980 15.35703 9.16245 1.000 15.45097 101 GLU A C 1
ATOM 806 O O . GLU A 1 100 ? 1.05159 16.24610 9.67774 1.000 16.95111 101 GLU A O 1
ATOM 812 N N . LEU A 1 101 ? 1.51579 14.06406 9.36751 1.000 14.57723 102 LEU A N 1
ATOM 813 C CA . LEU A 1 101 ? 0.39253 13.67194 10.21213 1.000 14.46973 102 LEU A CA 1
ATOM 814 C C . LEU A 1 101 ? 0.64562 14.08600 11.65492 1.000 17.10743 102 LEU A C 1
ATOM 815 O O . LEU A 1 101 ? -0.28239 14.51851 12.34312 1.000 14.70891 102 LEU A O 1
ATOM 820 N N . PHE A 1 102 ? 1.89791 13.98235 12.12713 1.000 15.09503 103 PHE A N 1
ATOM 821 C CA . PHE A 1 102 ? 2.20078 14.46365 13.47136 1.000 11.85353 103 PHE A CA 1
ATOM 822 C C . PHE A 1 102 ? 1.85394 15.94367 13.60343 1.000 13.49733 103 PHE A C 1
ATOM 823 O O . PHE A 1 102 ? 1.21521 16.35891 14.58113 1.000 16.28870 103 PHE A O 1
ATOM 831 N N . ARG A 1 103 ? 2.24072 16.75459 12.60843 1.000 13.35871 104 ARG A N 1
ATOM 832 C CA . ARG A 1 103 ? 1.99325 18.18883 12.70422 1.000 15.88513 104 ARG A CA 1
ATOM 833 C C . ARG A 1 103 ? 0.50023 18.49633 12.68627 1.000 16.14680 104 ARG A C 1
ATOM 834 O O . ARG A 1 103 ? 0.03734 19.35037 13.45210 1.000 17.23239 104 ARG A O 1
ATOM 842 N N . LYS A 1 104 ? -0.26607 17.81436 11.82613 1.000 15.94200 105 LYS A N 1
ATOM 843 C CA . LYS A 1 104 ? -1.70819 18.07358 11.79370 1.000 15.79559 105 LYS A CA 1
ATOM 844 C C . LYS A 1 104 ? -2.37782 17.60451 13.07709 1.000 16.79237 105 LYS A C 1
ATOM 845 O O . LYS A 1 104 ? -3.32274 18.24388 13.55961 1.000 16.26652 105 LYS A O 1
ATOM 851 N N . THR A 1 105 ? -1.90690 16.48750 13.64786 1.000 15.58831 106 THR A N 1
ATOM 852 C CA . THR A 1 105 ? -2.44989 16.01755 14.92361 1.000 15.96156 106 THR A CA 1
ATOM 853 C C . THR A 1 105 ? -2.12709 16.99799 16.04793 1.000 16.57151 106 THR A C 1
ATOM 854 O O . THR A 1 105 ? -2.98886 17.33346 16.87347 1.000 16.76041 106 THR A O 1
ATOM 858 N N . MET A 1 106 ? -0.88078 17.46120 16.10142 1.000 13.38491 107 MET A N 1
ATOM 859 C CA . MET A 1 106 ? -0.49833 18.49277 17.05769 1.000 15.68567 107 MET A CA 1
ATOM 860 C C . MET A 1 106 ? -1.35814 19.74233 16.90245 1.000 16.10678 107 MET A C 1
ATOM 861 O O . MET A 1 106 ? -1.81757 20.31703 17.89504 1.000 17.94355 107 MET A O 1
ATOM 866 N N . GLU A 1 107 ? -1.60830 20.16118 15.65954 1.000 18.55233 108 GLU A N 1
ATOM 867 C CA . GLU A 1 107 ? -2.44101 21.33835 15.43758 1.000 19.41523 108 GLU A CA 1
ATOM 868 C C . GLU A 1 107 ? -3.84589 21.12936 15.98168 1.000 17.99672 108 GLU A C 1
ATOM 869 O O . GLU A 1 107 ? -4.39595 22.01282 16.64712 1.000 19.05706 108 GLU A O 1
ATOM 875 N N . LEU A 1 108 ? -4.43808 19.96307 15.72905 1.000 16.87111 109 LEU A N 1
ATOM 876 C CA . LEU A 1 108 ? -5.77213 19.69241 16.26670 1.000 16.10214 109 LEU A CA 1
ATOM 877 C C . LEU A 1 108 ? -5.75672 19.65917 17.79530 1.000 17.55053 109 LEU A C 1
ATOM 878 O O . LEU A 1 108 ? -6.68462 20.15399 18.44531 1.000 18.95595 109 LEU A O 1
ATOM 883 N N . ILE A 1 109 ? -4.71022 19.07525 18.38635 1.000 15.86522 110 ILE A N 1
ATOM 884 C CA . ILE A 1 109 ? -4.57998 19.06314 19.84313 1.000 16.48186 110 ILE A CA 1
ATOM 885 C C . ILE A 1 109 ? -4.50418 20.48668 20.38416 1.000 17.82649 110 ILE A C 1
ATOM 886 O O . ILE A 1 109 ? -5.14343 20.82280 21.38578 1.000 20.06103 110 ILE A O 1
ATOM 891 N N . ILE A 1 110 ? -3.75369 21.35068 19.70720 1.000 17.56323 111 ILE A N 1
ATOM 892 C CA . ILE A 1 110 ? -3.60282 22.73748 20.14625 1.000 20.22844 111 ILE A CA 1
ATOM 893 C C . ILE A 1 110 ? -4.92839 23.48337 20.03454 1.000 22.19312 111 ILE A C 1
ATOM 894 O O . ILE A 1 110 ? -5.28705 24.28337 20.91031 1.000 22.51797 111 ILE A O 1
ATOM 899 N N . LEU A 1 111 ? -5.67489 23.22132 18.96415 1.000 18.00591 112 LEU A N 1
ATOM 900 C CA . LEU A 1 111 ? -6.94688 23.90251 18.72445 1.000 23.71798 112 LEU A CA 1
ATOM 901 C C . LEU A 1 111 ? -8.05528 23.40234 19.63168 1.000 25.10064 112 LEU A C 1
ATOM 902 O O . LEU A 1 111 ? -9.01103 24.14279 19.90320 1.000 26.42751 112 LEU A O 1
ATOM 907 N N . SER A 1 112 ? -7.98405 22.15065 20.07262 1.000 22.50657 113 SER A N 1
ATOM 908 C CA . SER A 1 112 ? -9.12400 21.55572 20.75999 1.000 24.26574 113 SER A CA 1
ATOM 909 C C . SER A 1 112 ? -9.30832 22.15571 22.14847 1.000 24.60111 113 SER A C 1
ATOM 910 O O . SER A 1 112 ? -8.35176 22.56177 22.80835 1.000 26.26327 113 SER A O 1
ATOM 913 N N . ASP A 1 113 ? -10.56563 22.18692 22.60746 1.000 26.13341 114 ASP A N 1
ATOM 914 C CA . ASP A 1 113 ? -10.82824 22.67128 23.95821 1.000 26.10736 114 ASP A CA 1
ATOM 915 C C . ASP A 1 113 ? -10.24381 21.73924 25.01471 1.000 27.49265 114 ASP A C 1
ATOM 916 O O . ASP A 1 113 ? -9.74843 22.20451 26.04574 1.000 30.57873 114 ASP A O 1
ATOM 921 N N . ASN A 1 114 ? -10.29946 20.42207 24.77691 1.000 26.64214 115 ASN A N 1
ATOM 922 C CA . ASN A 1 114 ? -9.86979 19.42569 25.75294 1.000 29.77178 115 ASN A CA 1
ATOM 923 C C . ASN A 1 114 ? -8.37391 19.13384 25.70626 1.000 31.63296 115 ASN A C 1
ATOM 924 O O . ASN A 1 114 ? -7.83328 18.58395 26.67423 1.000 30.78031 115 ASN A O 1
ATOM 929 N N . GLY A 1 115 ? -7.68839 19.49764 24.62663 1.000 25.60093 116 GLY A N 1
ATOM 930 C CA . GLY A 1 115 ? -6.28700 19.13145 24.49830 1.000 20.42016 116 GLY A CA 1
ATOM 931 C C . GLY A 1 115 ? -6.03474 17.71139 24.04254 1.000 21.94803 116 GLY A C 1
ATOM 932 O O . GLY A 1 115 ? -4.87875 17.26423 24.08186 1.000 18.81502 116 GLY A O 1
ATOM 933 N N . PHE A 1 116 ? -7.06510 16.98408 23.60474 1.000 19.31622 117 PHE A N 1
ATOM 934 C CA . PHE A 1 116 ? -6.90386 15.63725 23.07087 1.000 15.43292 117 PHE A CA 1
ATOM 935 C 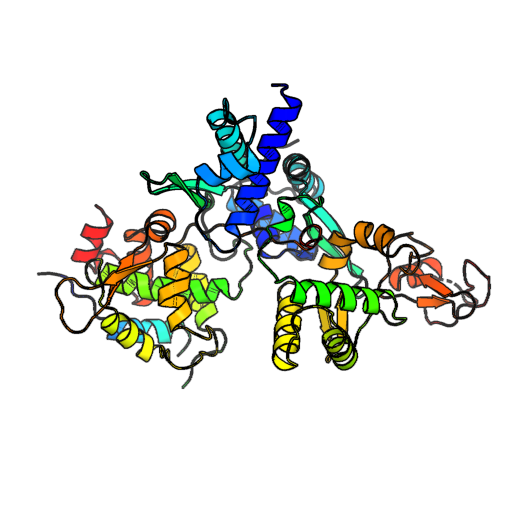C . PHE A 1 116 ? -7.48125 15.54304 21.66091 1.000 20.25241 117 PHE A C 1
ATOM 936 O O . PHE A 1 116 ? -8.44794 16.23595 21.32622 1.000 23.50706 117 PHE A O 1
ATOM 944 N N . ALA A 1 117 ? -6.87721 14.68327 20.83582 1.000 15.27630 118 ALA A N 1
ATOM 945 C CA . ALA A 1 117 ? -7.43596 14.29395 19.54296 1.000 16.35294 118 ALA A CA 1
ATOM 946 C C . ALA A 1 117 ? -7.89776 12.84310 19.61828 1.000 15.97351 118 ALA A C 1
ATOM 947 O O . ALA A 1 117 ? -7.27052 12.02324 20.29037 1.000 17.49381 118 ALA A O 1
ATOM 949 N N . THR A 1 118 ? -9.01922 12.52655 18.97245 1.000 13.03607 119 THR A N 1
ATOM 950 C CA . THR A 1 118 ? -9.52027 11.15887 18.99484 1.000 15.51559 119 THR A CA 1
ATOM 951 C C . THR A 1 118 ? -8.92441 10.35410 17.84650 1.000 14.57677 119 THR A C 1
ATOM 952 O O . THR A 1 118 ? -8.42313 10.90896 16.87500 1.000 15.46592 119 THR A O 1
ATOM 956 N N . SER A 1 119 ? -9.01693 9.02658 17.95182 1.000 15.40449 120 SER A N 1
ATOM 957 C CA . SER A 1 119 ? -8.55473 8.16988 16.85672 1.000 17.12589 120 SER A CA 1
ATOM 958 C C . SER A 1 119 ? -9.22934 8.51431 15.53238 1.000 17.24651 120 SER A C 1
ATOM 959 O O . SER A 1 119 ? -8.56583 8.59320 14.48984 1.000 15.46300 120 SER A O 1
ATOM 962 N N . ILE A 1 120 ? -10.54709 8.71712 15.53781 1.000 14.04233 121 ILE A N 1
ATOM 963 C CA . ILE A 1 120 ? -11.22590 9.02670 14.28163 1.000 14.70903 121 ILE A CA 1
ATOM 964 C C . ILE A 1 120 ? -10.72214 10.34724 13.71040 1.000 13.65694 121 ILE A C 1
ATOM 965 O O . ILE A 1 120 ? -10.54310 10.48462 12.49478 1.000 14.37352 121 ILE A O 1
ATOM 970 N N . SER A 1 121 ? -10.48589 11.34379 14.57055 1.000 13.41019 122 SER A N 1
ATOM 971 C CA . SER A 1 121 ? -10.02428 12.62884 14.05616 1.000 12.86830 122 SER A CA 1
ATOM 972 C C . SER A 1 121 ? -8.65568 12.48099 13.39199 1.000 14.53082 122 SER A C 1
ATOM 973 O O . SER A 1 121 ? -8.40685 13.08483 12.34630 1.000 13.80630 122 SER A O 1
ATOM 976 N N . ILE A 1 122 ? -7.78189 11.63302 13.94896 1.000 12.65550 123 ILE A N 1
ATOM 977 C CA . ILE A 1 122 ? -6.45881 11.44008 13.34770 1.000 12.66594 123 ILE A CA 1
ATOM 978 C C . ILE A 1 122 ? -6.56746 10.66694 12.03698 1.000 16.17919 123 ILE A C 1
ATOM 979 O O . ILE A 1 122 ? -5.85734 10.96391 11.06369 1.000 16.85037 123 ILE A O 1
ATOM 984 N N . LEU A 1 123 ? -7.47219 9.68780 11.97502 1.000 14.56686 124 LEU A N 1
ATOM 985 C CA . LEU A 1 123 ? -7.71154 8.97914 10.71929 1.000 15.13409 124 LEU A CA 1
ATOM 986 C C . LEU A 1 123 ? -8.23660 9.92352 9.64694 1.000 18.36474 124 LEU A C 1
ATOM 987 O O . LEU A 1 123 ? -7.89384 9.78946 8.46349 1.000 17.75998 124 LEU A O 1
ATOM 992 N N . ASN A 1 124 ? -9.08051 10.88895 10.03716 1.000 15.49921 125 ASN A N 1
ATOM 993 C CA . ASN A 1 124 ? -9.59174 11.84416 9.06046 1.000 14.41106 125 ASN A CA 1
ATOM 994 C C . ASN A 1 124 ? -8.50235 12.81148 8.61923 1.000 17.23747 125 ASN A C 1
ATOM 995 O O . ASN A 1 124 ? -8.39835 13.12589 7.42984 1.000 16.22972 125 ASN A O 1
ATOM 1000 N N . LEU A 1 125 ? -7.65391 13.26608 9.55310 1.000 14.62478 126 LEU A N 1
ATOM 1001 C CA . LEU A 1 125 ? -6.49583 14.06639 9.15678 1.000 14.61186 126 LEU A CA 1
ATOM 1002 C C . LEU A 1 125 ? -5.62196 13.31406 8.16636 1.000 16.32832 126 LEU A C 1
ATOM 1003 O O . LEU A 1 125 ? -5.14640 13.89251 7.17814 1.000 16.73588 126 LEU A O 1
ATOM 1008 N N . ALA A 1 126 ? -5.40619 12.02536 8.41244 1.000 15.86469 127 ALA A N 1
ATOM 1009 C CA . ALA A 1 126 ? -4.53762 11.23984 7.53922 1.000 18.04038 127 ALA A CA 1
ATOM 1010 C C . ALA A 1 126 ? -5.13255 11.12248 6.15037 1.000 21.62889 127 ALA A C 1
ATOM 1011 O O . ALA A 1 126 ? -4.40985 11.12119 5.14763 1.000 21.37213 127 ALA A O 1
ATOM 1013 N N . ASP A 1 127 ? -6.45768 11.01551 6.07256 1.000 16.22231 128 ASP A N 1
ATOM 1014 C CA . ASP A 1 127 ? -7.10197 10.91331 4.77600 1.000 17.28995 128 ASP A CA 1
ATOM 1015 C C . ASP A 1 127 ? -7.07165 12.23067 4.01006 1.000 21.76630 128 ASP A C 1
ATOM 1016 O O . ASP A 1 127 ? -7.31093 12.23481 2.79593 1.000 22.12061 128 ASP A O 1
ATOM 1021 N N . GLU A 1 128 ? -6.78853 13.34661 4.68231 1.000 17.02772 129 GLU A N 1
ATOM 1022 C CA . GLU A 1 128 ? -6.73149 14.65318 4.03784 1.000 18.61359 129 GLU A CA 1
ATOM 1023 C C . GLU A 1 128 ? -5.31403 15.05936 3.66937 1.000 23.52677 129 GLU A C 1
ATOM 1024 O O . GLU A 1 128 ? -5.13701 16.10822 3.03875 1.000 27.78574 129 GLU A O 1
ATOM 1030 N N . LEU A 1 129 ? -4.32110 14.26764 4.06223 1.000 22.49019 130 LEU A N 1
ATOM 1031 C CA . LEU A 1 129 ? -2.92899 14.58876 3.76769 1.000 25.32180 130 LEU A CA 1
ATOM 1032 C C . LEU A 1 129 ? -2.70728 14.72690 2.27070 1.000 30.59293 130 LEU A C 1
ATOM 1033 O O . LEU A 1 129 ? -3.24074 13.95626 1.46780 1.000 23.28636 130 LEU A O 1
ATOM 1038 N N . GLN A 1 130 ? -1.86081 15.68052 1.91296 1.000 40.12339 131 GLN A N 1
ATOM 1039 C CA . GLN A 1 130 ? -1.46711 15.89905 0.53460 1.000 41.39768 131 GLN A CA 1
ATOM 1040 C C . GLN A 1 130 ? -0.27047 15.05032 0.12200 1.000 33.44448 131 GLN A C 1
ATOM 1041 O O . GLN A 1 130 ? 0.15625 15.13520 -1.03110 1.000 37.19568 131 GLN A O 1
ATOM 1047 N N . SER A 1 131 ? 0.27239 14.24046 1.02783 1.000 37.56179 132 SER A N 1
ATOM 1048 C CA . SER A 1 131 ? 1.40635 13.37101 0.76157 1.000 31.16056 132 SER A CA 1
ATOM 1049 C C . SER A 1 131 ? 0.92428 11.93764 0.54176 1.000 31.11670 132 SER A C 1
ATOM 1050 O O . SER A 1 131 ? -0.28164 11.66559 0.45427 1.000 31.14957 132 SER A O 1
ATOM 1053 N N . LYS A 1 132 ? 1.87417 11.00662 0.45609 1.000 26.02504 133 LYS A N 1
ATOM 1054 C CA . LYS A 1 132 ? 1.55952 9.59753 0.23614 1.000 25.37508 133 LYS A CA 1
ATOM 1055 C C . LYS A 1 132 ? 0.60290 9.08851 1.30428 1.000 28.03045 133 LYS A C 1
ATOM 1056 O O . LYS A 1 132 ? 0.84389 9.26635 2.49886 1.000 27.60547 133 LYS A O 1
ATOM 1062 N N . LYS A 1 133 ? -0.49633 8.46641 0.87384 1.000 27.52636 134 LYS A N 1
ATOM 1063 C CA . LYS A 1 133 ? -1.55117 8.10602 1.81547 1.000 28.38670 134 LYS A CA 1
ATOM 1064 C C . LYS A 1 133 ? -1.14664 6.92760 2.68919 1.000 25.33379 134 LYS A C 1
ATOM 1065 O O . LYS A 1 133 ? -0.38883 6.04369 2.27769 1.000 31.55181 134 LYS A O 1
ATOM 1071 N N . MET A 1 134 ? -1.64763 6.94251 3.92178 1.000 27.83091 135 MET A N 1
ATOM 1072 C CA . MET A 1 134 ? -1.39899 5.90391 4.91261 1.000 25.99459 135 MET A CA 1
ATOM 1073 C C . MET A 1 134 ? -2.70047 5.16645 5.20800 1.000 27.38678 135 MET A C 1
ATOM 1074 O O . MET A 1 134 ? -3.74744 5.79545 5.38141 1.000 33.76059 135 MET A O 1
ATOM 1079 N N . LYS A 1 135 ? -2.62694 3.84095 5.26863 1.000 30.49702 136 LYS A N 1
ATOM 1080 C CA . LYS A 1 135 ? -3.77229 3.03023 5.66273 1.000 35.86910 136 LYS A CA 1
ATOM 1081 C C . LYS A 1 135 ? -4.07314 3.20560 7.15159 1.000 29.94879 136 LYS A C 1
ATOM 1082 O O . LYS A 1 135 ? -3.24108 3.67693 7.92419 1.000 25.05298 136 LYS A O 1
ATOM 1088 N N . LYS A 1 136 ? -5.27747 2.79159 7.55767 1.000 27.29350 137 LYS A N 1
ATOM 1089 C CA . LYS A 1 136 ? -5.62383 2.78792 8.97904 1.000 25.16026 137 LYS A CA 1
ATOM 1090 C C . LYS A 1 136 ? -4.58204 2.03497 9.80846 1.000 28.00698 137 LYS A C 1
ATOM 1091 O O . LYS A 1 136 ? -4.12878 2.51687 10.85746 1.000 24.51458 137 LYS A O 1
ATOM 1097 N N . LYS A 1 137 ? -4.19310 0.84312 9.35082 1.000 22.83519 138 LYS A N 1
ATOM 1098 C CA . LYS A 1 137 ? -3.23139 0.03980 10.10151 1.000 26.72485 138 LYS A CA 1
ATOM 1099 C C . LYS A 1 137 ? -1.92278 0.79026 10.28484 1.000 24.62854 138 LYS A C 1
ATOM 1100 O O . LYS A 1 137 ? -1.33790 0.77590 11.37532 1.000 22.77428 138 LYS A O 1
ATOM 1106 N N . GLU A 1 138 ? -1.46590 1.47572 9.23156 1.000 21.79012 139 GLU A N 1
ATOM 1107 C CA . GLU A 1 138 ? -0.23249 2.24596 9.31086 1.000 23.90895 139 GLU A CA 1
ATOM 1108 C C . GLU A 1 138 ? -0.37707 3.42878 10.25560 1.000 22.77969 139 GLU A C 1
ATOM 1109 O O . GLU A 1 138 ? 0.57276 3.77376 10.96779 1.000 21.27416 139 GLU A O 1
ATOM 1115 N N . VAL A 1 139 ? -1.54474 4.08232 10.25842 1.000 19.01179 140 VAL A N 1
ATOM 1116 C CA . VAL A 1 139 ? -1.75163 5.17759 11.20509 1.000 17.98762 140 VAL A CA 1
ATOM 1117 C C . VAL A 1 139 ? -1.71143 4.65148 12.63579 1.000 19.47190 140 VAL A C 1
ATOM 1118 O O . VAL A 1 139 ? -1.09439 5.25842 13.52359 1.000 19.81658 140 VAL A O 1
ATOM 1122 N N . GLU A 1 140 ? -2.33884 3.50062 12.88098 1.000 19.99131 141 GLU A N 1
ATOM 1123 C CA . GLU A 1 140 ? -2.35310 2.95341 14.23249 1.000 21.38178 141 GLU A CA 1
ATOM 1124 C C . GLU A 1 140 ? -0.95285 2.57561 14.69056 1.000 23.76218 141 GLU A C 1
ATOM 1125 O O . GLU A 1 140 ? -0.57823 2.82877 15.84325 1.000 22.59339 141 GLU A O 1
ATOM 1131 N N . GLN A 1 141 ? -0.15891 1.97800 13.80325 1.000 20.45718 142 GLN A N 1
ATOM 1132 C CA . GLN A 1 141 ? 1.21849 1.64999 14.16281 1.000 22.37386 142 GLN A CA 1
ATOM 1133 C C . GLN A 1 141 ? 2.06297 2.90424 14.38376 1.000 20.26146 142 GLN A C 1
ATOM 1134 O O . GLN A 1 141 ? 2.94639 2.92225 15.25567 1.000 21.37425 142 GLN A O 1
ATOM 1140 N N . LEU A 1 142 ? 1.80906 3.96272 13.61033 1.000 18.84722 143 LEU A N 1
ATOM 1141 C CA . LEU A 1 142 ? 2.54698 5.20724 13.80013 1.000 17.08279 143 LEU A CA 1
ATOM 1142 C C . LEU A 1 142 ? 2.20523 5.84443 15.13662 1.000 17.66107 143 LEU A C 1
ATOM 1143 O O . LEU A 1 142 ? 3.09099 6.34289 15.84494 1.000 17.27353 143 LEU A O 1
ATOM 1148 N N . LEU A 1 143 ? 0.91886 5.85937 15.48816 1.000 16.27273 144 LEU A N 1
ATOM 1149 C CA . LEU A 1 143 ? 0.52420 6.40574 16.78262 1.000 18.26064 144 LEU A CA 1
ATOM 1150 C C . LEU A 1 143 ? 1.17104 5.62907 17.91713 1.000 19.28023 144 LEU A C 1
ATOM 1151 O O . LEU A 1 143 ? 1.61004 6.21739 18.91067 1.000 19.37380 144 LEU A O 1
ATOM 1156 N N . GLN A 1 144 ? 1.27073 4.30684 17.78150 1.000 19.40562 145 GLN A N 1
ATOM 1157 C CA . GLN A 1 144 ? 1.91021 3.54961 18.85123 1.000 22.91761 145 GLN A CA 1
ATOM 1158 C C . GLN A 1 144 ? 3.38930 3.90732 18.96798 1.000 18.05893 145 GLN A C 1
ATOM 1159 O O . GLN A 1 144 ? 3.93521 3.93892 20.07870 1.000 18.83660 145 GLN A O 1
ATOM 1165 N N . SER A 1 145 ? 4.03519 4.21689 17.84578 1.000 18.45047 146 SER A N 1
ATOM 1166 C CA . SER A 1 145 ? 5.41687 4.68030 17.89694 1.000 16.74501 146 SER A CA 1
ATOM 1167 C C . SER A 1 145 ? 5.51643 6.03868 18.58342 1.000 17.36725 146 SER A C 1
ATOM 1168 O O . SER A 1 145 ? 6.38149 6.24385 19.43774 1.000 19.73962 146 SER A O 1
ATOM 1171 N N . PHE A 1 146 ? 4.63697 6.98548 18.21793 1.000 17.19416 147 PHE A N 1
ATOM 1172 C CA . PHE A 1 146 ? 4.65978 8.29612 18.86395 1.000 15.95308 147 PHE A CA 1
ATOM 1173 C C . PHE A 1 146 ? 4.47056 8.16466 20.36864 1.000 18.64141 147 PHE A C 1
ATOM 1174 O O . PHE A 1 146 ? 5.05219 8.93281 21.13658 1.000 16.61392 147 PHE A O 1
ATOM 1182 N N . VAL A 1 147 ? 3.65127 7.20298 20.80737 1.000 16.39007 148 VAL A N 1
ATOM 1183 C CA . VAL A 1 147 ? 3.46646 6.99147 22.24421 1.000 16.41271 148 VAL A CA 1
ATOM 1184 C C . VAL A 1 147 ? 4.71135 6.36007 22.85404 1.000 19.88674 148 VAL A C 1
ATOM 1185 O O . VAL A 1 147 ? 5.19936 6.79873 23.90160 1.000 21.79958 148 VAL A O 1
ATOM 1189 N N . GLN A 1 148 ? 5.25194 5.33591 22.19513 1.000 18.56955 149 GLN A N 1
ATOM 1190 C CA . GLN A 1 148 ? 6.45109 4.67289 22.70126 1.000 21.67380 149 GLN A CA 1
ATOM 1191 C C . GLN A 1 148 ? 7.61595 5.64750 22.82617 1.000 22.57561 149 GLN A C 1
ATOM 1192 O O . GLN A 1 148 ? 8.38132 5.58791 23.79765 1.000 22.39453 149 GLN A O 1
ATOM 1198 N N . GLU A 1 149 ? 7.77120 6.55526 21.85706 1.000 19.22313 150 GLU A N 1
ATOM 1199 C CA . GLU A 1 149 ? 8.86770 7.52083 21.88921 1.000 20.40336 150 GLU A CA 1
ATOM 1200 C C . GLU A 1 149 ? 8.56545 8.75805 22.73308 1.000 19.62027 150 GLU A C 1
ATOM 1201 O O . GLU A 1 149 ? 9.38126 9.68657 22.75453 1.000 21.47839 150 GLU A O 1
ATOM 1207 N N . LYS A 1 150 ? 7.41451 8.80126 23.39949 1.000 17.25392 151 LYS A N 1
ATOM 1208 C CA . LYS A 1 150 ? 7.03624 9.90064 24.28760 1.000 16.49273 151 LYS A CA 1
ATOM 1209 C C . LYS A 1 150 ? 6.91891 11.23206 23.54386 1.000 17.41122 151 LYS A C 1
ATOM 1210 O O . LYS A 1 150 ? 7.29774 12.28471 24.05572 1.000 17.42313 151 LYS A O 1
ATOM 1216 N N . TRP A 1 151 ? 6.36074 11.20016 22.32988 1.000 16.29281 152 TRP A N 1
ATOM 1217 C CA . TRP A 1 151 ? 5.90338 12.42745 21.68602 1.000 13.65543 152 TRP A CA 1
ATOM 1218 C C . TRP A 1 151 ? 4.42246 12.65844 21.93101 1.000 17.81552 152 TRP A C 1
ATOM 1219 O O . TRP A 1 151 ? 3.99592 13.80317 22.09972 1.000 16.92956 152 TRP A O 1
ATOM 1230 N N . LEU A 1 152 ? 3.65371 11.58871 22.01102 1.000 15.96574 153 LEU A N 1
ATOM 1231 C CA . LEU A 1 152 ? 2.24326 11.66612 22.35952 1.000 15.89811 153 LEU A CA 1
ATOM 1232 C C . LEU A 1 152 ? 2.00023 10.85097 23.62014 1.000 18.17721 153 LEU A C 1
ATOM 1233 O O . LEU A 1 152 ? 2.76214 9.94320 23.95894 1.000 17.77943 153 LEU A O 1
ATOM 1238 N N . ILE A 1 153 ? 0.92717 11.20301 24.31952 1.000 17.41205 154 ILE A N 1
ATOM 1239 C CA . ILE A 1 153 ? 0.38382 10.43325 25.43109 1.000 20.23230 154 ILE A CA 1
ATOM 1240 C C . ILE A 1 153 ? -0.96281 9.92093 24.96240 1.000 23.02771 154 ILE A C 1
ATOM 1241 O O . ILE A 1 153 ? -1.75365 10.70138 24.42374 1.000 21.70273 154 ILE A O 1
ATOM 1246 N N . GLY A 1 154 ? -1.23375 8.64057 25.17323 1.000 23.30153 155 GLY A N 1
ATOM 1247 C CA . GLY A 1 154 ? -2.44323 8.00837 24.65982 1.000 29.70464 155 GLY A CA 1
ATOM 1248 C C . GLY A 1 154 ? -3.28629 7.42713 25.77644 1.000 35.23243 155 GLY A C 1
ATOM 1249 O O . GLY A 1 154 ? -2.76463 6.76458 26.67343 1.000 30.78606 155 GLY A O 1
ATOM 1250 N N . ARG A 1 155 ? -4.59344 7.67672 25.70879 1.000 29.33433 156 ARG A N 1
ATOM 1251 C CA . ARG A 1 155 ? -5.52099 7.22189 26.73999 1.000 31.98309 156 ARG A CA 1
ATOM 1252 C C . ARG A 1 155 ? -6.84084 6.87730 26.06593 1.000 33.90047 156 ARG A C 1
ATOM 1253 O O . ARG A 1 155 ? -7.55329 7.77927 25.61866 1.000 31.36011 156 ARG A O 1
ATOM 1261 N N . ASN A 1 156 ? -7.15198 5.58286 25.97304 1.000 36.23750 157 ASN A N 1
ATOM 1262 C CA . ASN A 1 156 ? -8.45054 5.12787 25.46685 1.000 36.46082 157 ASN A CA 1
ATOM 1263 C C . ASN A 1 156 ? -8.68760 5.59292 24.03311 1.000 34.73078 157 ASN A C 1
ATOM 1264 O O . ASN A 1 156 ? -9.80216 5.95848 23.65992 1.000 35.35391 157 ASN A O 1
ATOM 1269 N N . GLY A 1 157 ? -7.63284 5.58934 23.22522 1.000 31.19754 158 GLY A N 1
ATOM 1270 C CA . GLY A 1 157 ? -7.78227 6.04692 21.85823 1.000 30.80577 158 GLY A CA 1
ATOM 1271 C C . GLY A 1 157 ? -7.85981 7.54653 21.70038 1.000 25.81061 158 GLY A C 1
ATOM 1272 O O . GLY A 1 157 ? -8.26852 8.02256 20.64159 1.000 30.75218 158 GLY A O 1
ATOM 1273 N N . GLU A 1 158 ? -7.49191 8.31126 22.72405 1.000 21.44573 159 GLU A N 1
ATOM 1274 C CA . GLU A 1 158 ? -7.34911 9.75457 22.60201 1.000 19.68125 159 GLU A CA 1
ATOM 1275 C C . GLU A 1 158 ? -5.90761 10.12342 22.91840 1.000 16.06416 159 GLU A C 1
ATOM 1276 O O . GLU A 1 158 ? -5.24856 9.45558 23.71760 1.000 19.11729 159 GLU A O 1
ATOM 1282 N N . TYR A 1 159 ? -5.42351 11.17077 22.26335 1.000 16.71158 160 TYR A N 1
ATOM 1283 C CA . TYR A 1 159 ? -4.00696 11.50945 22.28469 1.000 16.67990 160 TYR A CA 1
ATOM 1284 C C . TYR A 1 159 ? -3.81115 12.97595 22.61984 1.000 17.57631 160 TYR A C 1
ATOM 1285 O O . TYR A 1 159 ? -4.49606 13.84234 22.07475 1.000 17.01128 160 TYR A O 1
ATOM 1294 N N . THR A 1 160 ? -2.84402 13.25345 23.49343 1.000 15.61660 161 THR A N 1
ATOM 1295 C CA . THR A 1 160 ? -2.38848 14.61667 23.70397 1.000 15.45180 161 THR A CA 1
ATOM 1296 C C . THR A 1 160 ? -0.86743 14.63763 23.55223 1.000 16.60165 161 THR A C 1
ATOM 1297 O O . THR A 1 160 ? -0.22490 13.59720 23.37969 1.000 15.89153 161 THR A O 1
ATOM 1301 N N . LEU A 1 161 ? -0.29612 15.83418 23.57445 1.000 15.50830 162 LEU A N 1
ATOM 1302 C CA . LEU A 1 161 ? 1.15409 15.95887 23.50354 1.000 15.62424 162 LEU A CA 1
ATOM 1303 C C . LEU A 1 161 ? 1.77490 15.47886 24.80703 1.000 17.77551 162 LEU A C 1
ATOM 1304 O O . LEU A 1 161 ? 1.27935 15.78710 25.89295 1.000 16.89468 162 LEU A O 1
ATOM 1309 N N . HIS A 1 162 ? 2.86597 14.71938 24.70122 1.000 14.95736 163 HIS A N 1
ATOM 1310 C CA . HIS A 1 162 ? 3.61832 14.33981 25.89272 1.000 17.49501 163 HIS A CA 1
ATOM 1311 C C . HIS A 1 162 ? 4.27735 15.57089 26.50757 1.000 14.44990 163 HIS A C 1
ATOM 1312 O O . HIS A 1 162 ? 4.56891 16.55101 25.81834 1.000 16.17085 163 HIS A O 1
ATOM 1319 N N . THR A 1 163 ? 4.52371 15.51706 27.82260 1.000 14.97456 164 THR A N 1
ATOM 1320 C CA . THR A 1 163 ? 5.31795 16.56825 28.45567 1.000 16.35810 164 THR A CA 1
ATOM 1321 C C . THR A 1 163 ? 6.62163 16.80862 27.69811 1.000 16.52087 164 THR A C 1
ATOM 1322 O O . THR A 1 163 ? 7.03031 17.95349 27.49667 1.000 16.19808 164 THR A O 1
ATOM 1326 N N . ARG A 1 164 ? 7.27358 15.73339 27.25210 1.000 17.24365 165 ARG A N 1
ATOM 1327 C CA . ARG A 1 164 ? 8.50841 15.87842 26.48184 1.000 17.00059 165 ARG A CA 1
ATOM 1328 C C . ARG A 1 164 ? 8.29495 16.73830 25.24652 1.000 16.07766 165 ARG A C 1
ATOM 1329 O O . ARG A 1 164 ? 9.13389 17.58204 24.90456 1.000 16.55574 165 ARG A O 1
ATOM 1337 N N . CYS A 1 165 ? 7.17161 16.52871 24.55459 1.000 14.06273 166 CYS A N 1
ATOM 1338 C CA . CYS A 1 165 ? 6.89619 17.28028 23.34054 1.000 15.62774 166 CYS A CA 1
ATOM 1339 C C . CYS A 1 165 ? 6.66525 18.75598 23.64461 1.000 16.22441 166 CYS A C 1
ATOM 1340 O O . CYS A 1 165 ? 7.18994 19.63007 22.95053 1.000 17.46289 166 CYS A O 1
ATOM 1343 N N . ILE A 1 166 ? 5.87575 19.05364 24.68212 1.000 17.11342 167 ILE A N 1
ATOM 1344 C CA . ILE A 1 166 ? 5.64837 20.44787 25.05227 1.000 17.89380 167 ILE A CA 1
ATOM 1345 C C . ILE A 1 166 ? 6.95834 21.12330 25.45427 1.000 17.36276 167 ILE A C 1
ATOM 1346 O O . ILE A 1 166 ? 7.22536 22.27342 25.07817 1.000 20.25095 167 ILE A O 1
ATOM 1351 N N . MET A 1 167 ? 7.80335 20.41618 26.20846 1.000 18.04994 168 MET A N 1
ATOM 1352 C CA . MET A 1 167 ? 9.07013 20.99929 26.64032 1.000 19.48043 168 MET A CA 1
ATOM 1353 C C . MET A 1 167 ? 9.94992 21.34430 25.44864 1.000 21.18714 168 MET A C 1
ATOM 1354 O O . MET A 1 167 ? 10.51220 22.44502 25.37465 1.000 20.79276 168 MET A O 1
ATOM 1359 N N . GLU A 1 168 ? 10.05280 20.43281 24.47781 1.000 16.18857 169 GLU A N 1
ATOM 1360 C CA . GLU A 1 168 ? 10.92658 20.71789 23.34208 1.000 17.00552 169 GLU A CA 1
ATOM 1361 C C . GLU A 1 168 ? 10.31205 21.73534 22.38204 1.000 17.18983 169 GLU A C 1
ATOM 1362 O O . GLU A 1 168 ? 11.02685 22.57845 21.82320 1.000 17.87197 169 GLU A O 1
ATOM 1368 N N . LEU A 1 169 ? 8.99894 21.66832 22.16541 1.000 17.36793 170 LEU A N 1
ATOM 1369 C CA . LEU A 1 169 ? 8.33374 22.47157 21.14520 1.000 18.95023 170 LEU A CA 1
ATOM 1370 C C . LEU A 1 169 ? 7.65619 23.71944 21.70094 1.000 20.34820 170 LEU A C 1
ATOM 1371 O O . LEU A 1 169 ? 6.92386 24.38156 20.96022 1.000 22.19148 170 LEU A O 1
ATOM 1376 N N . GLU A 1 170 ? 7.89938 24.05812 22.97190 1.000 21.40971 171 GLU A N 1
ATOM 1377 C CA . GLU A 1 170 ? 7.24335 25.19849 23.61897 1.000 24.16774 171 GLU A CA 1
ATOM 1378 C C . GLU A 1 170 ? 7.30338 26.45705 22.76093 1.000 26.54583 171 GLU A C 1
ATOM 1379 O O . GLU A 1 170 ? 6.27781 27.08943 22.48552 1.000 26.45802 171 GLU A O 1
ATOM 1385 N N . HIS A 1 171 ? 8.50035 26.83850 22.32152 1.000 25.68402 172 HIS A N 1
ATOM 1386 C CA . HIS A 1 171 ? 8.62897 28.08834 21.58894 1.000 28.19190 172 HIS A CA 1
ATOM 1387 C C . HIS A 1 171 ? 8.24080 27.92785 20.13311 1.000 27.88395 172 HIS A C 1
ATOM 1388 O O . HIS A 1 171 ? 7.69951 28.86291 19.53306 1.000 28.10721 172 HIS A O 1
ATOM 1395 N N . TYR A 1 172 ? 8.48102 26.75076 19.56049 1.000 24.32598 173 TYR A N 1
ATOM 1396 C CA . TYR A 1 172 ? 7.98646 26.47026 18.22076 1.000 20.11858 173 TYR A CA 1
ATOM 1397 C C . TYR A 1 172 ? 6.47229 26.65631 18.14726 1.000 23.44959 173 TYR A C 1
ATOM 1398 O O . TYR A 1 172 ? 5.95219 27.29430 17.22415 1.000 24.82792 173 TYR A O 1
ATOM 1407 N N . ILE A 1 173 ? 5.75012 26.10511 19.12117 1.000 21.97305 174 ILE A N 1
ATOM 1408 C CA . ILE A 1 173 ? 4.29168 26.23415 19.14671 1.000 21.26015 174 ILE A CA 1
ATOM 1409 C C . ILE A 1 173 ? 3.88108 27.69329 19.30541 1.000 26.85018 174 ILE A C 1
ATOM 1410 O O . ILE A 1 173 ? 2.96357 28.17174 18.62651 1.000 26.52542 174 ILE A O 1
ATOM 1415 N N . ARG A 1 174 ? 4.53693 28.41522 20.21964 1.000 26.17189 175 ARG A N 1
ATOM 1416 C CA . ARG A 1 174 ? 4.18942 29.81542 20.46510 1.000 31.07330 175 ARG A CA 1
ATOM 1417 C C . ARG A 1 174 ? 4.27666 30.64397 19.19235 1.000 34.05438 175 ARG A C 1
ATOM 1418 O O . ARG A 1 174 ? 3.46129 31.54949 18.97289 1.000 32.96644 175 ARG A O 1
ATOM 1426 N N . ASN A 1 175 ? 5.25754 30.34735 18.33897 1.000 30.85799 176 ASN A N 1
ATOM 1427 C CA . ASN A 1 175 ? 5.50170 31.13560 17.13805 1.000 31.72412 176 ASN A CA 1
ATOM 1428 C C . ASN A 1 175 ? 4.75823 30.60534 15.92103 1.000 35.27727 176 ASN A C 1
ATOM 1429 O O . ASN A 1 175 ? 4.19099 31.39256 15.15576 1.000 39.83801 176 ASN A O 1
ATOM 1434 N N . THR A 1 176 ? 4.74015 29.28484 15.72965 1.000 27.51364 177 THR A N 1
ATOM 1435 C CA . THR A 1 176 ? 4.07851 28.70638 14.56647 1.000 27.89080 177 THR A CA 1
ATOM 1436 C C . THR A 1 176 ? 2.56167 28.78422 14.67962 1.000 30.10421 177 THR A C 1
ATOM 1437 O O . THR A 1 176 ? 1.86729 28.86991 13.65899 1.000 28.43006 177 THR A O 1
ATOM 1441 N N . TYR A 1 177 ? 2.02971 28.74460 15.89685 1.000 28.73731 178 TYR A N 1
ATOM 1442 C CA . TYR A 1 177 ? 0.58810 28.73873 16.11901 1.000 32.08361 178 TYR A CA 1
ATOM 1443 C C . TYR A 1 177 ? 0.15743 29.92325 16.97268 1.000 31.61355 178 TYR A C 1
ATOM 1444 O O . TYR A 1 177 ? -0.74887 29.80986 17.79411 1.000 31.39630 178 TYR A O 1
ATOM 1453 N N . GLN A 1 178 ? 0.79865 31.08280 16.78558 1.000 32.22538 179 GLN A N 1
ATOM 1454 C CA . GLN A 1 178 ? 0.53383 32.22055 17.66547 1.000 36.79370 179 GLN A CA 1
ATOM 1455 C C . GLN A 1 178 ? -0.93278 32.63641 17.63685 1.000 38.42733 179 GLN A C 1
ATOM 1456 O O . GLN A 1 178 ? -1.45751 33.12911 18.64415 1.000 39.23774 179 GLN A O 1
ATOM 1462 N N . ASP A 1 179 ? -1.61353 32.42276 16.51113 1.000 37.05263 180 ASP A N 1
ATOM 1463 C CA . ASP A 1 179 ? -3.01761 32.80122 16.40394 1.000 41.40546 180 ASP A CA 1
ATOM 1464 C C . ASP A 1 179 ? -3.93789 31.92528 17.24627 1.000 39.16157 180 ASP A C 1
ATOM 1465 O O . ASP A 1 179 ? -5.04057 32.36256 17.58998 1.000 41.17468 180 ASP A O 1
ATOM 1470 N N . VAL A 1 180 ? -3.52058 30.70475 17.59027 1.000 34.74629 181 VAL A N 1
ATOM 1471 C CA . VAL A 1 180 ? -4.43882 29.72689 18.16355 1.000 30.82927 181 VAL A CA 1
ATOM 1472 C C . VAL A 1 180 ? -3.91519 29.05828 19.42150 1.000 29.72274 181 VAL A C 1
ATOM 1473 O O . VAL A 1 180 ? -4.71498 28.48859 20.18508 1.000 29.72951 181 VAL A O 1
ATOM 1477 N N . ALA A 1 181 ? -2.61423 29.07365 19.70049 1.000 25.33093 182 ALA A N 1
ATOM 1478 C CA . ALA A 1 181 ? -2.11413 28.35830 20.86629 1.000 24.55003 182 ALA A CA 1
ATOM 1479 C C . ALA A 1 181 ? -2.59680 29.02691 22.14575 1.000 26.62149 182 ALA A C 1
ATOM 1480 O O . ALA A 1 181 ? -2.62520 30.25499 22.25022 1.000 26.77456 182 ALA A O 1
ATOM 1482 N N . LYS A 1 182 ? -2.98155 28.21086 23.12023 1.000 22.84674 183 LYS A N 1
ATOM 1483 C CA . LYS A 1 182 ? -3.40243 28.72197 24.41922 1.000 25.57211 183 LYS A CA 1
ATOM 1484 C C . LYS A 1 182 ? -2.17744 29.15561 25.21307 1.000 27.60680 183 LYS A C 1
ATOM 1485 O O . LYS A 1 182 ? -1.26043 28.35405 25.43120 1.000 24.19997 183 LYS A O 1
ATOM 1491 N N . ILE A 1 183 ? -2.16230 30.41283 25.65172 1.000 26.58478 184 ILE A N 1
ATOM 1492 C CA . ILE A 1 183 ? -1.11448 30.94233 26.52386 1.000 25.55275 184 ILE A CA 1
ATOM 1493 C C . ILE A 1 183 ? -1.73878 31.19697 27.88921 1.000 27.74185 184 ILE A C 1
ATOM 1494 O O . ILE A 1 183 ? -2.61850 32.05586 28.01695 1.000 28.02043 184 ILE A O 1
ATOM 1499 N N . CYS A 1 184 ? -1.29111 30.45167 28.90212 1.000 24.57690 185 CYS A N 1
ATOM 1500 C CA . CYS A 1 184 ? -1.88642 30.53641 30.23651 1.000 26.26674 185 CYS A CA 1
ATOM 1501 C C . CYS A 1 184 ? -1.85470 31.96867 30.75375 1.000 29.84004 185 CYS A C 1
ATOM 1502 O O . CYS A 1 184 ? -0.81496 32.63079 30.72405 1.000 31.55385 185 CYS A O 1
ATOM 1505 N N . ASN A 1 185 ? -3.00414 32.45356 31.22751 1.000 29.76463 186 ASN A N 1
ATOM 1506 C CA . ASN A 1 185 ? -3.06886 33.84696 31.64735 1.000 31.04617 186 ASN A CA 1
ATOM 1507 C C . ASN A 1 185 ? -2.25297 34.10302 32.90760 1.000 35.53035 186 ASN A C 1
ATOM 1508 O O . ASN A 1 185 ? -1.86091 35.24972 33.15108 1.000 36.87080 186 ASN A O 1
ATOM 1513 N N . VAL A 1 186 ? -1.95232 33.06146 33.68028 1.000 33.46359 187 VAL A N 1
ATOM 1514 C CA . VAL A 1 186 ? -1.21416 33.20887 34.93357 1.000 36.07117 187 VAL A CA 1
ATOM 1515 C C . VAL A 1 186 ? 0.29038 33.06605 34.72301 1.000 39.34319 187 VAL A C 1
ATOM 1516 O O . VAL A 1 186 ? 1.06916 33.93027 35.13502 1.000 40.42711 187 VAL A O 1
ATOM 1520 N N . CYS A 1 187 ? 0.74833 31.97990 34.09663 1.000 34.38976 188 CYS A N 1
ATOM 1521 C CA . CYS A 1 187 ? 2.18406 31.74979 33.97347 1.000 34.08041 188 CYS A CA 1
ATOM 1522 C C . CYS A 1 187 ? 2.74445 32.11691 32.60558 1.000 36.94307 188 CYS A C 1
ATOM 1523 O O . CYS A 1 187 ? 3.96991 32.13161 32.44828 1.000 32.89164 188 CYS A O 1
ATOM 1526 N N . ARG A 1 188 ? 1.88370 32.39930 31.62191 1.000 32.51887 189 ARG A N 1
ATOM 1527 C CA . ARG A 1 188 ? 2.26224 32.85165 30.28315 1.000 36.61431 189 ARG A CA 1
ATOM 1528 C C . ARG A 1 188 ? 3.01459 31.78869 29.48273 1.000 35.60606 189 ARG A C 1
ATOM 1529 O O . ARG A 1 188 ? 3.75113 32.11777 28.55059 1.000 37.24004 189 ARG A O 1
ATOM 1537 N N . LYS A 1 189 ? 2.83641 30.51558 29.81325 1.000 32.12734 190 LYS A N 1
ATOM 1538 C CA . LYS A 1 189 ? 3.39772 29.41997 29.03612 1.000 34.25259 190 LYS A CA 1
ATOM 1539 C C . LYS A 1 189 ? 2.29271 28.70161 28.27086 1.000 32.49682 190 LYS A C 1
ATOM 1540 O O . LYS A 1 189 ? 1.10981 28.80112 28.60726 1.000 28.51669 190 LYS A O 1
ATOM 1546 N N . VAL A 1 190 ? 2.70040 27.97765 27.22297 1.000 28.74151 191 VAL A N 1
ATOM 1547 C CA . VAL A 1 190 ? 1.75109 27.20182 26.43228 1.000 25.02831 191 VAL A CA 1
ATOM 1548 C C . VAL A 1 190 ? 0.96445 26.26674 27.33515 1.000 26.56253 191 VAL A C 1
ATOM 1549 O O . VAL A 1 190 ? 1.51644 25.62905 28.24105 1.000 26.58824 191 VAL A O 1
ATOM 1553 N N . ALA A 1 191 ? -0.34278 26.19588 27.10295 1.000 23.10335 192 ALA A N 1
ATOM 1554 C CA . ALA A 1 191 ? -1.20673 25.23351 27.77030 1.000 23.72422 192 ALA A CA 1
ATOM 1555 C C . ALA A 1 191 ? -1.85417 24.36653 26.70839 1.000 24.74718 192 ALA A C 1
ATOM 1556 O O . ALA A 1 191 ? -2.41845 24.88519 25.74028 1.000 23.62793 192 ALA A O 1
ATOM 1558 N N . ILE A 1 192 ? -1.76013 23.05074 26.87955 1.000 21.92553 193 ILE A N 1
ATOM 1559 C CA . ILE A 1 192 ? -2.44419 22.11809 25.99285 1.000 20.31352 193 ILE A CA 1
ATOM 1560 C C . ILE A 1 192 ? -3.76000 21.71379 26.64600 1.000 22.26493 193 ILE A C 1
ATOM 1561 O O . ILE A 1 192 ? -4.83824 21.90673 26.06965 1.000 21.23088 193 ILE A O 1
ATOM 1566 N N . GLN A 1 193 ? -3.68940 21.16152 27.85585 1.000 23.77889 194 GLN A N 1
ATOM 1567 C CA . GLN A 1 193 ? -4.87180 20.99399 28.69266 1.000 24.87090 194 GLN A CA 1
ATOM 1568 C C . GLN A 1 193 ? -5.03320 22.22966 29.56942 1.000 25.37299 194 GLN A C 1
ATOM 1569 O O . GLN A 1 193 ? -4.05114 22.77672 30.07355 1.000 27.45070 194 GLN A O 1
ATOM 1575 N N . SER A 1 194 ? -6.27493 22.68016 29.73083 1.000 25.01722 195 SER A N 1
ATOM 1576 C CA . SER A 1 194 ? -6.50691 23.95524 30.39306 1.000 26.77675 195 SER A CA 1
ATOM 1577 C C . SER A 1 194 ? -7.95001 24.01886 30.85896 1.000 23.96039 195 SER A C 1
ATOM 1578 O O . SER A 1 194 ? -8.78640 23.20125 30.47653 1.000 26.48603 195 SER A O 1
ATOM 1581 N N . GLN A 1 195 ? -8.22581 25.01372 31.69532 1.000 28.40040 196 GLN A N 1
ATOM 1582 C CA . GLN A 1 195 ? -9.58317 25.48564 31.93205 1.000 28.29594 196 GLN A CA 1
ATOM 1583 C C . GLN A 1 195 ? -9.76919 26.79433 31.17581 1.000 23.34748 196 GLN A C 1
ATOM 1584 O O . GLN A 1 195 ? -8.93686 27.69872 31.28551 1.000 27.06606 196 GLN A O 1
ATOM 1590 N N . LEU A 1 196 ? -10.84879 26.88980 30.41107 1.000 25.20238 197 LEU A N 1
ATOM 1591 C CA . LEU A 1 196 ? -11.12200 28.06411 29.59633 1.000 27.07910 197 LEU A CA 1
ATOM 1592 C C . LEU A 1 196 ? -12.24060 28.88699 30.21847 1.000 32.55033 197 LEU A C 1
ATOM 1593 O O . LEU A 1 196 ? -13.22310 28.33320 30.72304 1.000 32.51119 197 LEU A O 1
ATOM 1598 N N . CYS A 1 197 ? -12.09598 30.20958 30.17744 1.000 27.63403 198 CYS A N 1
ATOM 1599 C CA . CYS A 1 197 ? -13.25138 31.05463 30.44465 1.000 25.33754 198 CYS A CA 1
ATOM 1600 C C . CYS A 1 197 ? -14.28869 30.81994 29.36253 1.000 29.19792 198 CYS A C 1
ATOM 1601 O O . CYS A 1 197 ? -13.98302 30.88011 28.16981 1.000 29.68245 198 CYS A O 1
ATOM 1604 N N . GLU A 1 198 ? -15.51777 30.51817 29.77044 1.000 32.23104 199 GLU A N 1
ATOM 1605 C CA . GLU A 1 198 ? -16.52693 30.24694 28.76003 1.000 34.13514 199 GLU A CA 1
ATOM 1606 C C . GLU A 1 198 ? -17.12387 31.52058 28.19263 1.000 36.18660 199 GLU A C 1
ATOM 1607 O O . GLU A 1 198 ? -17.85122 31.45631 27.19459 1.000 37.27978 199 GLU A O 1
ATOM 1613 N N . ASN A 1 199 ? -16.80558 32.67233 28.78481 1.000 29.61374 200 ASN A N 1
ATOM 1614 C CA . ASN A 1 199 ? -17.23781 33.94734 28.23070 1.000 32.52660 200 ASN A CA 1
ATOM 1615 C C . ASN A 1 199 ? -16.21833 34.53096 27.25644 1.000 30.63629 200 ASN A C 1
ATOM 1616 O O . ASN A 1 199 ? -16.58171 34.88510 26.13224 1.000 31.75244 200 ASN A O 1
ATOM 1621 N N . CYS A 1 200 ? -14.94510 34.64206 27.66101 1.000 27.15851 201 CYS A N 1
ATOM 1622 C CA . CYS A 1 200 ? -13.94112 35.29790 26.83061 1.000 28.76235 201 CYS A CA 1
ATOM 1623 C C . CYS A 1 200 ? -12.86820 34.36342 26.28682 1.000 32.71748 201 CYS A C 1
ATOM 1624 O O . CYS A 1 200 ? -12.04897 34.80432 25.47181 1.000 30.37279 201 CYS A O 1
ATOM 1627 N N . GLY A 1 201 ? -12.82549 33.10837 26.72685 1.000 28.10226 202 GLY A N 1
ATOM 1628 C CA . GLY A 1 201 ? -11.95891 32.12142 26.11181 1.000 30.23649 202 GLY A CA 1
ATOM 1629 C C . GLY A 1 201 ? -10.53410 32.04285 26.62575 1.000 29.32504 202 GLY A C 1
ATOM 1630 O O . GLY A 1 201 ? -9.75719 31.22121 26.10912 1.000 27.79494 202 GLY A O 1
ATOM 1631 N N . ILE A 1 202 ? -10.14653 32.84960 27.61057 1.000 26.79047 203 ILE A N 1
ATOM 1632 C CA . ILE A 1 202 ? -8.75049 32.81492 28.04411 1.000 24.20335 203 ILE A CA 1
ATOM 1633 C C . ILE A 1 202 ? -8.47907 31.50351 28.77046 1.000 24.73446 203 ILE A C 1
ATOM 1634 O O . ILE A 1 202 ? -9.37088 30.95789 29.43440 1.000 25.45689 203 ILE A O 1
ATOM 1639 N N . PRO A 1 203 ? -7.27298 30.96877 28.65723 1.000 25.74798 204 PRO A N 1
ATOM 1640 C CA . PRO A 1 203 ? -6.96670 29.67955 29.28188 1.000 23.10933 204 PRO A CA 1
ATOM 1641 C C . PRO A 1 203 ? -6.15099 29.81808 30.55573 1.000 25.90682 204 PRO A C 1
ATOM 1642 O O . PRO A 1 203 ? -5.36011 30.75679 30.69778 1.000 25.59404 204 PRO A O 1
ATOM 1646 N N . LEU A 1 204 ? -6.33134 28.88022 31.48597 1.000 26.02045 205 LEU A N 1
ATOM 1647 C CA . LEU A 1 204 ? -5.41647 28.69105 32.60304 1.000 26.93417 205 LEU A CA 1
ATOM 1648 C C . LEU A 1 204 ? -5.02893 27.22047 32.66887 1.000 26.23068 205 LEU A C 1
ATOM 1649 O O . LEU A 1 204 ? -5.87617 26.35240 32.45563 1.000 26.51540 205 LEU A O 1
ATOM 1654 N N . HIS A 1 205 ? -3.75747 26.93976 32.96054 1.000 26.45688 206 HIS A N 1
ATOM 1655 C CA . HIS A 1 205 ? -3.38706 25.57816 33.33266 1.000 31.83091 206 HIS A CA 1
ATOM 1656 C C . HIS A 1 205 ? -4.21726 25.13223 34.52785 1.000 36.19726 206 HIS A C 1
ATOM 1657 O O . HIS A 1 205 ? -4.59555 25.94108 35.37932 1.000 35.65277 206 HIS A O 1
ATOM 1664 N N . LEU A 1 206 ? -4.48863 23.82658 34.59929 1.000 35.11255 207 LEU A N 1
ATOM 1665 C CA . LEU A 1 206 ? -5.26671 23.31265 35.72301 1.000 37.47072 207 LEU A CA 1
ATOM 1666 C C . LEU A 1 206 ? -4.56429 23.58095 37.04623 1.000 41.50268 207 LEU A C 1
ATOM 1667 O O . LEU A 1 206 ? -5.20893 23.96417 38.03120 1.000 46.72267 207 LEU A O 1
ATOM 1672 N N . GLN A 1 207 ? -3.24015 23.40633 37.08683 1.000 42.98222 208 GLN A N 1
ATOM 1673 C CA . GLN A 1 207 ? -2.49879 23.73358 38.30037 1.000 42.47772 208 GLN A CA 1
ATOM 1674 C C . GLN A 1 207 ? -2.50295 25.23097 38.57175 1.000 45.16971 208 GLN A C 1
ATOM 1675 O O . GLN A 1 207 ? -2.53152 25.65126 39.73441 1.000 45.22956 208 GLN A O 1
ATOM 1681 N N . CYS A 1 208 ? -2.47456 26.05163 37.52207 1.000 40.81225 209 CYS A N 1
ATOM 1682 C CA . CYS A 1 208 ? -2.47547 27.49205 37.73695 1.000 39.43930 209 CYS A CA 1
ATOM 1683 C C . CYS A 1 208 ? -3.84301 27.99228 38.18495 1.000 42.35496 209 CYS A C 1
ATOM 1684 O O . CYS A 1 208 ? -3.92367 28.96389 38.94334 1.000 43.84917 209 CYS A O 1
ATOM 1687 N N . ALA A 1 209 ? -4.92317 27.34944 37.73418 1.000 40.10459 210 ALA A N 1
ATOM 1688 C CA . ALA A 1 209 ? -6.24733 27.71144 38.23178 1.000 41.02455 210 ALA A CA 1
ATOM 1689 C C . ALA A 1 209 ? -6.37740 27.39221 39.71630 1.000 49.23858 210 ALA A C 1
ATOM 1690 O O . ALA A 1 209 ? -6.94550 28.18246 40.47882 1.000 48.54966 210 ALA A O 1
ATOM 1692 N N . GLY A 1 210 ? -5.84947 26.24123 40.14276 1.000 50.53942 211 GLY A N 1
ATOM 1693 C CA . GLY A 1 210 ? -5.88903 25.89556 41.55529 1.000 53.57751 211 GLY A CA 1
ATOM 1694 C C . GLY A 1 210 ? -5.15212 26.89455 42.42695 1.000 51.47745 211 GLY A C 1
ATOM 1695 O O . GLY A 1 210 ? -5.60811 27.23239 43.52194 1.000 57.62003 211 GLY A O 1
ATOM 1696 N N . LYS A 1 211 ? -4.00621 27.38412 41.95404 1.000 50.06172 212 LYS A N 1
ATOM 1697 C CA . LYS A 1 211 ? -3.25925 28.38335 42.70958 1.000 51.08610 212 LYS A CA 1
ATOM 1698 C C . LYS A 1 211 ? -3.96816 29.73316 42.69523 1.000 55.13759 212 LYS A C 1
ATOM 1699 O O . LYS A 1 211 ? -4.22263 30.32511 43.75144 1.000 52.94910 212 LYS A O 1
ATOM 1705 N N . TYR A 1 212 ? -4.30271 30.23076 41.50240 1.000 51.26173 213 TYR A N 1
ATOM 1706 C CA . TYR A 1 212 ? -4.83303 31.58526 41.37846 1.000 46.71359 213 TYR A CA 1
ATOM 1707 C C . TYR A 1 212 ? -6.15180 31.74246 42.12413 1.000 50.84715 213 TYR A C 1
ATOM 1708 O O . TYR A 1 212 ? -6.40569 32.78768 42.73341 1.000 53.72146 213 TYR A O 1
ATOM 1717 N N . PHE A 1 213 ? -7.00350 30.72189 42.08496 1.000 44.80226 214 PHE A N 1
ATOM 1718 C CA . PHE A 1 213 ? -8.32646 30.78676 42.68697 1.000 54.10753 214 PHE A CA 1
ATOM 1719 C C . PHE A 1 213 ? -8.36433 30.22987 44.10798 1.000 58.71497 214 PHE A C 1
ATOM 1720 O O . PHE A 1 213 ? -9.45680 30.02377 44.64877 1.000 58.14406 214 PHE A O 1
ATOM 1728 N N . HIS A 1 214 ? -7.21148 29.97852 44.72167 1.000 56.91105 215 HIS A N 1
ATOM 1729 C CA . HIS A 1 214 ? -7.18903 29.40689 46.06673 1.000 62.00034 215 HIS A CA 1
ATOM 1730 C C . HIS A 1 214 ? -7.29250 30.49568 47.13141 1.000 62.46655 215 HIS A C 1
ATOM 1731 O O . HIS A 1 214 ? -8.38640 30.82100 47.59502 1.000 64.77786 215 HIS A O 1
ATOM 1738 N N . LYS A 1 216 ? -11.05169 31.24148 47.59651 1.000 59.21029 217 LYS A N 1
ATOM 1739 C CA . LYS A 1 216 ? -11.96863 32.22037 47.01952 1.000 53.80820 217 LYS A CA 1
ATOM 1740 C C . LYS A 1 216 ? -13.34255 31.60328 46.75095 1.000 53.32068 217 LYS A C 1
ATOM 1741 O O . LYS A 1 216 ? -13.46118 30.61294 46.02628 1.000 51.53037 217 LYS A O 1
ATOM 1747 N N . ALA A 1 217 ? -14.38200 32.19617 47.33785 1.000 47.51385 218 ALA A N 1
ATOM 1748 C CA . ALA A 1 217 ? -15.73192 31.65393 47.24004 1.000 47.53647 218 ALA A CA 1
ATOM 1749 C C . ALA A 1 217 ? -16.50926 32.18683 46.04486 1.000 47.73379 218 ALA A C 1
ATOM 1750 O O . ALA A 1 217 ? -17.56092 31.62746 45.71368 1.000 46.25437 218 ALA A O 1
ATOM 1752 N N . ASN A 1 218 ? -16.02999 33.25371 45.40444 1.000 45.67006 219 ASN A N 1
ATOM 1753 C CA . ASN A 1 218 ? -16.65995 33.82606 44.21472 1.000 45.05920 219 ASN A CA 1
ATOM 1754 C C . ASN A 1 218 ? -15.57694 34.10138 43.17889 1.000 46.99160 219 ASN A C 1
ATOM 1755 O O . ASN A 1 218 ? -15.25389 35.25888 42.88503 1.000 43.36745 219 ASN A O 1
ATOM 1760 N N . PRO A 1 219 ? -14.99392 33.05320 42.60194 1.000 47.16516 220 PRO A N 1
ATOM 1761 C CA . PRO A 1 219 ? -13.85978 33.25787 41.69695 1.000 43.09100 220 PRO A CA 1
ATOM 1762 C C . PRO A 1 219 ? -14.31414 33.83606 40.36773 1.000 42.23660 220 PRO A C 1
ATOM 1763 O O . PRO A 1 219 ? -15.34142 33.43614 39.81088 1.000 43.83751 220 PRO A O 1
ATOM 1767 N N . THR A 1 220 ? -13.53507 34.79032 39.86188 1.000 42.74437 221 THR A N 1
ATOM 1768 C CA . THR A 1 220 ? -13.86145 35.49320 38.63097 1.000 40.31792 221 THR A CA 1
ATOM 1769 C C . THR A 1 220 ? -12.68517 35.44021 37.66615 1.000 43.40616 221 THR A C 1
ATOM 1770 O O . THR A 1 220 ? -11.52283 35.36985 38.07753 1.000 42.53586 221 THR A O 1
ATOM 1774 N N . CYS A 1 221 ? -13.01103 35.49341 36.37635 1.000 41.05945 222 CYS A N 1
ATOM 1775 C CA . CYS A 1 221 ? -12.00085 35.42490 35.32155 1.000 39.17178 222 CYS A CA 1
ATOM 1776 C C . CYS A 1 221 ? -11.07037 36.63149 35.38887 1.000 41.97027 222 CYS A C 1
ATOM 1777 O O . CYS A 1 221 ? -11.54641 37.77189 35.43608 1.000 41.89186 222 CYS A O 1
ATOM 1780 N N . PRO A 1 222 ? -9.74767 36.43107 35.35252 1.000 38.04894 223 PRO A N 1
ATOM 1781 C CA . PRO A 1 222 ? -8.82364 37.57469 35.44627 1.000 41.97253 223 PRO A CA 1
ATOM 1782 C C . PRO A 1 222 ? -8.86239 38.49979 34.24294 1.000 45.80543 223 PRO A C 1
ATOM 1783 O O . PRO A 1 222 ? -8.25460 39.57597 34.30093 1.000 48.42991 223 PRO A O 1
ATOM 1787 N N . ASN A 1 223 ? -9.54642 38.12267 33.16396 1.000 40.98887 224 ASN A N 1
ATOM 1788 C CA . ASN A 1 223 ? -9.58955 38.90895 31.93696 1.000 40.09653 224 ASN A CA 1
ATOM 1789 C C . ASN A 1 223 ? -10.91100 39.62529 31.72074 1.000 41.11582 224 ASN A C 1
ATOM 1790 O O . ASN A 1 223 ? -10.91443 40.79024 31.31648 1.000 46.12202 224 ASN A O 1
ATOM 1795 N N . CYS A 1 224 ? -12.03962 38.95852 31.95785 1.000 35.33958 225 CYS A N 1
ATOM 1796 C CA . CYS A 1 224 ? -13.34647 39.55329 31.72202 1.000 38.31527 225 CYS A CA 1
ATOM 1797 C C . CYS A 1 224 ? -14.18899 39.68410 32.98432 1.000 36.26365 225 CYS A C 1
ATOM 1798 O O . CYS A 1 224 ? -15.30171 40.21402 32.90901 1.000 38.95666 225 CYS A O 1
ATOM 1801 N N . ASN A 1 225 ? -13.70293 39.19885 34.12989 1.000 40.56412 226 ASN A N 1
ATOM 1802 C CA . ASN A 1 225 ? -14.34068 39.30635 35.44436 1.000 43.13126 226 ASN A CA 1
ATOM 1803 C C . ASN A 1 225 ? -15.65771 38.54448 35.56636 1.000 44.95328 226 ASN A C 1
ATOM 1804 O O . ASN A 1 225 ? -16.34103 38.67596 36.59191 1.000 44.45791 226 ASN A O 1
ATOM 1809 N N . GLU A 1 226 ? -16.04687 37.75540 34.56654 1.000 40.45803 227 GLU A N 1
ATOM 1810 C CA . GLU A 1 226 ? -17.18341 36.86441 34.75159 1.000 34.61564 227 GLU A CA 1
ATOM 1811 C C . GLU A 1 226 ? -16.81884 35.77596 35.75302 1.000 41.10586 227 GLU A C 1
ATOM 1812 O O . GLU A 1 226 ? -15.65235 35.40209 35.89515 1.000 37.63424 227 GLU A O 1
ATOM 1818 N N . SER A 1 227 ? -17.82127 35.28206 36.47555 1.000 40.80012 228 SER A N 1
ATOM 1819 C CA . SER A 1 227 ? -17.54429 34.26143 37.47733 1.000 42.71612 228 SER A CA 1
ATOM 1820 C C . SER A 1 227 ? -17.00101 33.00722 36.80122 1.000 43.50928 228 SER A C 1
ATOM 1821 O O . SER A 1 227 ? -17.45873 32.61474 35.72264 1.000 41.15340 228 SER A O 1
ATOM 1824 N N . TRP A 1 228 ? -16.00288 32.40115 37.42930 1.000 41.59619 229 TRP A N 1
ATOM 1825 C CA . TRP A 1 228 ? -15.32241 31.24178 36.85429 1.000 44.25387 229 TRP A CA 1
ATOM 1826 C C . TRP A 1 228 ? -16.23827 30.02413 36.88445 1.000 44.04263 229 TRP A C 1
ATOM 1827 O O . TRP A 1 228 ? -16.67563 29.61482 37.96828 1.000 46.50439 229 TRP A O 1
ATOM 1838 N N . PRO A 1 229 ? -16.53841 29.40840 35.73547 1.000 43.68082 230 PRO A N 1
ATOM 1839 C CA . PRO A 1 229 ? -17.53548 28.32861 35.71150 1.000 48.13677 230 PRO A CA 1
ATOM 1840 C C . PRO A 1 229 ? -17.02653 26.97669 36.19045 1.000 51.01061 230 PRO A C 1
ATOM 1841 O O . PRO A 1 229 ? -17.85212 26.09443 36.46825 1.000 50.97324 230 PRO A O 1
ATOM 1845 N N . HIS A 1 230 ? -15.71695 26.77996 36.29994 1.000 47.35744 231 HIS A N 1
ATOM 1846 C CA . HIS A 1 230 ? -15.14790 25.47162 36.58749 1.000 51.00995 231 HIS A CA 1
ATOM 1847 C C . HIS A 1 230 ? -14.83950 25.31804 38.07216 1.000 50.62344 231 HIS A C 1
ATOM 1848 O O . HIS A 1 230 ? -14.76381 26.29281 38.82265 1.000 53.18682 231 HIS A O 1
ATOM 1855 N N . GLU A 1 231 ? -14.65094 24.06688 38.48343 1.000 52.86138 232 GLU A N 1
ATOM 1856 C CA . GLU A 1 231 ? -14.24674 23.76379 39.84783 1.000 55.21422 232 GLU A CA 1
ATOM 1857 C C . GLU A 1 231 ? -12.74809 23.97773 40.01858 1.000 54.78876 232 GLU A C 1
ATOM 1858 O O . GLU A 1 231 ? -11.95607 23.67221 39.12280 1.000 56.81523 232 GLU A O 1
ATOM 1864 N N . ILE A 1 232 ? -12.35958 24.49945 41.17791 1.000 54.41291 233 ILE A N 1
ATOM 1865 C CA . ILE A 1 232 ? -10.95317 24.78118 41.44602 1.000 55.31677 233 ILE A CA 1
ATOM 1866 C C . ILE A 1 232 ? -10.23092 23.52133 41.91489 1.000 62.10163 233 ILE A C 1
ATOM 1867 O O . ILE A 1 232 ? -9.20642 23.13199 41.34923 1.000 65.01764 233 ILE A O 1
ATOM 1872 N N . HIS B 2 4 ? 40.67691 31.61819 8.52404 1.000 47.08452 47 HIS C N 1
ATOM 1873 C CA . HIS B 2 4 ? 39.61607 30.97665 9.29523 1.000 43.15799 47 HIS C CA 1
ATOM 1874 C C . HIS B 2 4 ? 39.53348 31.53085 10.71605 1.000 44.40809 47 HIS C C 1
ATOM 1875 O O . HIS B 2 4 ? 40.41862 31.28420 11.53047 1.000 44.50710 47 HIS C O 1
ATOM 1882 N N . SER B 2 5 ? 38.46130 32.26061 11.01819 1.000 46.55573 48 SER C N 1
ATOM 1883 C CA . SER B 2 5 ? 38.26219 32.75664 12.37435 1.000 41.90791 48 SER C CA 1
ATOM 1884 C C . SER B 2 5 ? 37.95049 31.60480 13.32331 1.000 43.81296 48 SER C C 1
ATOM 1885 O O . SER B 2 5 ? 37.33026 30.60721 12.94382 1.000 44.06747 48 SER C O 1
ATOM 1888 N N . GLN B 2 6 ? 38.39463 31.74796 14.57474 1.000 44.39813 49 GLN C N 1
ATOM 1889 C CA . GLN B 2 6 ? 38.13850 30.70404 15.55854 1.000 42.52127 49 GLN C CA 1
ATOM 1890 C C . GLN B 2 6 ? 36.64964 30.56621 15.85408 1.000 39.32233 49 GLN C C 1
ATOM 1891 O O . GLN B 2 6 ? 36.19469 29.47900 16.22577 1.000 37.15007 49 GLN C O 1
ATOM 1897 N N . GLU B 2 7 ? 35.87205 31.63879 15.66751 1.000 37.80114 50 GLU C N 1
ATOM 1898 C CA . GLU B 2 7 ? 34.42589 31.53678 15.85282 1.000 37.20716 50 GLU C CA 1
ATOM 1899 C C . GLU B 2 7 ? 33.79657 30.63345 14.79908 1.000 35.56220 50 GLU C C 1
ATOM 1900 O O . GLU B 2 7 ? 32.99465 29.74859 15.12374 1.000 32.88823 50 GLU C O 1
ATOM 1906 N N . GLN B 2 8 ? 34.14270 30.84076 13.52576 1.000 37.61732 51 GLN C N 1
ATOM 1907 C CA . GLN B 2 8 ? 33.57066 29.99890 12.47990 1.000 35.43475 51 GLN C CA 1
ATOM 1908 C C . GLN B 2 8 ? 34.04465 28.55371 12.59759 1.000 30.00514 51 GLN C C 1
ATOM 1909 O O . GLN B 2 8 ? 33.27477 27.63480 12.30311 1.000 30.11239 51 GLN C O 1
ATOM 1915 N N . VAL B 2 9 ? 35.28787 28.33234 13.03617 1.000 32.23120 52 VAL C N 1
ATOM 1916 C CA . VAL B 2 9 ? 35.77789 26.97125 13.24005 1.000 31.40929 52 VAL C CA 1
ATOM 1917 C C . VAL B 2 9 ? 35.06168 26.30642 14.41249 1.000 28.52981 52 VAL C C 1
ATOM 1918 O O . VAL B 2 9 ? 34.70183 25.12586 14.34175 1.000 23.28295 52 VAL C O 1
ATOM 1922 N N . ASN B 2 10 ? 34.84622 27.04458 15.51042 1.000 25.66378 53 ASN C N 1
ATOM 1923 C CA . ASN B 2 10 ? 34.05634 26.51110 16.62104 1.000 26.70356 53 ASN C CA 1
ATOM 1924 C C . ASN B 2 10 ? 32.67603 26.07626 16.15054 1.000 22.52009 53 ASN C C 1
ATOM 1925 O O . ASN B 2 10 ? 32.17012 25.01687 16.54830 1.000 21.05827 53 ASN C O 1
ATOM 1930 N N . LEU B 2 11 ? 32.03249 26.91031 15.33369 1.000 23.07921 54 LEU C N 1
ATOM 1931 C CA . LEU B 2 11 ? 30.70166 26.57894 14.83905 1.000 22.54168 54 LEU C CA 1
ATOM 1932 C C . LEU B 2 11 ? 30.72546 25.29216 14.02609 1.000 20.73195 54 LEU C C 1
ATOM 1933 O O . LEU B 2 11 ? 29.82212 24.45395 14.15368 1.000 17.78973 54 LEU C O 1
ATOM 1938 N N . LYS B 2 12 ? 31.75919 25.11298 13.18847 1.000 18.77471 55 LYS C N 1
ATOM 1939 C CA . LYS B 2 12 ? 31.85047 23.88979 12.39299 1.000 18.28855 55 LYS C CA 1
ATOM 1940 C C . LYS B 2 12 ? 32.02746 22.67161 13.27866 1.000 17.34316 55 LYS C C 1
ATOM 1941 O O . LYS B 2 12 ? 31.50731 21.59527 12.96782 1.000 16.25906 55 LYS C O 1
ATOM 1947 N N . VAL B 2 13 ? 32.81951 22.80032 14.35272 1.000 14.51441 56 VAL C N 1
ATOM 1948 C CA . VAL B 2 13 ? 33.01325 21.66760 15.25604 1.000 15.98037 56 VAL C CA 1
ATOM 1949 C C . VAL B 2 13 ? 31.67905 21.22312 15.83482 1.000 15.45962 56 VAL C C 1
ATOM 1950 O O . VAL B 2 13 ? 31.36685 20.02924 15.87204 1.000 15.23558 56 VAL C O 1
ATOM 1954 N N . GLY B 2 14 ? 30.87940 22.17988 16.31160 1.000 16.04055 57 GLY C N 1
ATOM 1955 C CA . GLY B 2 14 ? 29.56680 21.83486 16.83855 1.000 15.77509 57 GLY C CA 1
ATOM 1956 C C . GLY B 2 14 ? 28.68213 21.15780 15.80803 1.000 15.64236 57 GLY C C 1
ATOM 1957 O O . GLY B 2 14 ? 27.95640 20.21092 16.12368 1.000 15.80406 57 GLY C O 1
ATOM 1958 N N . GLU B 2 15 ? 28.73299 21.63068 14.56140 1.000 13.67119 58 GLU C N 1
ATOM 1959 C CA . GLU B 2 15 ? 27.93615 21.00983 13.50771 1.000 12.92473 58 GLU C CA 1
ATOM 1960 C C . GLU B 2 15 ? 28.37728 19.57473 13.25197 1.000 13.36056 58 GLU C C 1
ATOM 1961 O O . GLU B 2 15 ? 27.54694 18.69592 12.99100 1.000 15.03122 58 GLU C O 1
ATOM 1967 N N . VAL B 2 16 ? 29.68643 19.32027 13.28332 1.000 12.29281 59 VAL C N 1
ATOM 1968 C CA . VAL B 2 16 ? 30.15894 17.95395 13.07565 1.000 12.68583 59 VAL C CA 1
ATOM 1969 C C . VAL B 2 16 ? 29.67480 17.04428 14.20136 1.000 12.72517 59 VAL C C 1
ATOM 1970 O O . VAL B 2 16 ? 29.29982 15.88940 13.96472 1.000 13.15059 59 VAL C O 1
ATOM 1974 N N . VAL B 2 17 ? 29.71530 17.53088 15.44779 1.000 13.37666 60 VAL C N 1
ATOM 1975 C CA . VAL B 2 17 ? 29.20405 16.73350 16.56484 1.000 11.42637 60 VAL C CA 1
ATOM 1976 C C . VAL B 2 17 ? 27.73106 16.41948 16.34711 1.000 12.91850 60 VAL C C 1
ATOM 1977 O O . VAL B 2 17 ? 27.29395 15.27657 16.50303 1.000 11.91970 60 VAL C O 1
ATOM 1981 N N . GLN B 2 18 ? 26.94834 17.43112 15.96676 1.000 12.96786 61 GLN C N 1
ATOM 1982 C CA . GLN B 2 18 ? 25.52690 17.18958 15.70920 1.000 13.87505 61 GLN C CA 1
ATOM 1983 C C . GLN B 2 18 ? 25.34380 16.14526 14.62125 1.000 13.84872 61 GLN C C 1
ATOM 1984 O O . GLN B 2 18 ? 24.49158 15.25550 14.73542 1.000 14.33680 61 GLN C O 1
ATOM 1990 N N . TYR B 2 19 ? 26.12622 16.25859 13.54552 1.000 11.79551 62 TYR C N 1
ATOM 1991 C CA . TYR B 2 19 ? 26.01608 15.32824 12.43319 1.000 13.05138 62 TYR C CA 1
ATOM 1992 C C . TYR B 2 19 ? 26.35787 13.91259 12.87447 1.000 11.64152 62 TYR C C 1
ATOM 1993 O O . TYR B 2 19 ? 25.66376 12.95706 12.51210 1.000 13.04631 62 TYR C O 1
ATOM 2002 N N . LEU B 2 20 ? 27.42477 13.75653 13.66877 1.000 12.65459 63 LEU C N 1
ATOM 2003 C CA . LEU B 2 20 ? 27.79440 12.41865 14.13256 1.000 12.32209 63 LEU C CA 1
ATOM 2004 C C . LEU B 2 20 ? 26.67845 11.78434 14.96420 1.000 12.91303 63 LEU C C 1
ATOM 2005 O O . LEU B 2 20 ? 26.35253 10.59890 14.79226 1.000 14.95758 63 LEU C O 1
ATOM 2010 N N . LEU B 2 21 ? 26.08471 12.55224 15.87752 1.000 12.91816 64 LEU C N 1
ATOM 2011 C CA . LEU B 2 21 ? 24.98300 12.02112 16.67790 1.000 11.78312 64 LEU C CA 1
ATOM 2012 C C . LEU B 2 21 ? 23.80096 11.63008 15.80040 1.000 11.60305 64 LEU C C 1
ATOM 2013 O O . LEU B 2 21 ? 23.23697 10.53421 15.93826 1.000 14.54192 64 LEU C O 1
ATOM 2018 N N . ILE B 2 22 ? 23.42978 12.50670 14.86712 1.000 13.65739 65 ILE C N 1
ATOM 2019 C CA . ILE B 2 22 ? 22.23002 12.25614 14.07704 1.000 13.84494 65 ILE C CA 1
ATOM 2020 C C . ILE B 2 22 ? 22.45369 11.09996 13.11252 1.000 14.41607 65 ILE C C 1
ATOM 2021 O O . ILE B 2 22 ? 21.57688 10.24347 12.93155 1.000 14.52988 65 ILE C O 1
ATOM 2026 N N . LYS B 2 23 ? 23.64591 11.01788 12.51340 1.000 12.19878 66 LYS C N 1
ATOM 2027 C CA . LYS B 2 23 ? 23.94256 9.89890 11.62745 1.000 12.37957 66 LYS C CA 1
ATOM 2028 C C . LYS B 2 23 ? 24.19441 8.58830 12.36854 1.000 14.40259 66 LYS C C 1
ATOM 2029 O O . LYS B 2 23 ? 24.32240 7.55347 11.71025 1.000 15.32318 66 LYS C O 1
ATOM 2035 N N . ASP B 2 24 ? 24.25492 8.59302 13.70511 1.000 14.06568 67 ASP C N 1
ATOM 2036 C CA . ASP B 2 24 ? 24.35785 7.35280 14.45948 1.000 14.02969 67 ASP C CA 1
ATOM 2037 C C . ASP B 2 24 ? 22.99584 6.77280 14.81290 1.000 14.12497 67 ASP C C 1
ATOM 2038 O O . ASP B 2 24 ? 22.94193 5.68371 15.39351 1.000 13.50710 67 ASP C O 1
ATOM 2043 N N . GLN B 2 25 ? 21.90083 7.47194 14.47649 1.000 13.01710 68 GLN C N 1
ATOM 2044 C CA . GLN B 2 25 ? 20.59802 7.11375 15.04036 1.000 14.59822 68 GLN C CA 1
ATOM 2045 C C . GLN B 2 25 ? 20.19515 5.67725 14.73766 1.000 15.40136 68 GLN C C 1
ATOM 2046 O O . GLN B 2 25 ? 19.50382 5.05364 15.55302 1.000 16.03263 68 GLN C O 1
ATOM 2052 N N . LYS B 2 26 ? 20.56244 5.14665 13.56853 1.000 13.60212 69 LYS C N 1
ATOM 2053 C CA . LYS B 2 26 ? 20.22575 3.76739 13.22283 1.000 17.41913 69 LYS C CA 1
ATOM 2054 C C . LYS B 2 26 ? 21.46070 2.88431 13.10762 1.000 16.72869 69 LYS C C 1
ATOM 2055 O O . LYS B 2 26 ? 21.40289 1.81163 12.48801 1.000 16.63746 69 LYS C O 1
ATOM 2061 N N . LYS B 2 27 ? 22.57224 3.31260 13.72105 1.000 14.85084 70 LYS C N 1
ATOM 2062 C CA . LYS B 2 27 ? 23.82171 2.55212 13.77304 1.000 16.25344 70 LYS C CA 1
ATOM 2063 C C . LYS B 2 27 ? 24.34044 2.20957 12.37837 1.000 14.95403 70 LYS C C 1
ATOM 2064 O O . LYS B 2 27 ? 25.00474 1.18872 12.18083 1.000 16.78965 70 LYS C O 1
ATOM 2070 N N . LEU B 2 28 ? 24.04431 3.06406 11.40049 1.000 16.22065 71 LEU C N 1
ATOM 2071 C CA . LEU B 2 28 ? 24.76243 2.96953 10.13520 1.000 16.77963 71 LEU C CA 1
ATOM 2072 C C . LEU B 2 28 ? 26.11328 3.67413 10.26420 1.000 16.72778 71 LEU C C 1
ATOM 2073 O O . LEU B 2 28 ? 26.19147 4.76755 10.83113 1.000 17.11931 71 LEU C O 1
ATOM 2078 N N . PRO B 2 29 ? 27.19457 3.07670 9.77674 1.000 17.47628 72 PRO C N 1
ATOM 2079 C CA . PRO B 2 29 ? 28.49736 3.74145 9.89129 1.000 18.17471 72 PRO C CA 1
ATOM 2080 C C . PRO B 2 29 ? 28.50777 5.07209 9.15359 1.000 16.70786 72 PRO C C 1
ATOM 2081 O O . PRO B 2 29 ? 27.67285 5.34767 8.29027 1.000 16.64353 72 PRO C O 1
ATOM 2085 N N . ILE B 2 30 ? 29.47988 5.90949 9.50968 1.000 14.78240 73 ILE C N 1
ATOM 2086 C CA . ILE B 2 30 ? 29.54219 7.29081 9.04767 1.000 14.25485 73 ILE C CA 1
ATOM 2087 C C . ILE B 2 30 ? 30.84381 7.47608 8.27308 1.000 14.43537 73 ILE C C 1
ATOM 2088 O O . ILE B 2 30 ? 31.93098 7.36943 8.85150 1.000 17.04115 73 ILE C O 1
ATOM 2093 N N . LYS B 2 31 ? 30.74070 7.78681 6.97831 1.000 14.66861 74 LYS C N 1
ATOM 2094 C CA . LYS B 2 31 ? 31.95354 7.95092 6.17064 1.000 13.38549 74 LYS C CA 1
ATOM 2095 C C . LYS B 2 31 ? 32.65403 9.26177 6.50241 1.000 14.24297 74 LYS C C 1
ATOM 2096 O O . LYS B 2 31 ? 32.02117 10.31327 6.54857 1.000 15.04249 74 LYS C O 1
ATOM 2102 N N . ARG B 2 32 ? 33.98104 9.21163 6.70977 1.000 13.18311 75 ARG C N 1
ATOM 2103 C CA . ARG B 2 32 ? 34.73507 10.45664 6.84091 1.000 13.00669 75 ARG C CA 1
ATOM 2104 C C . ARG B 2 32 ? 34.47000 11.39101 5.66546 1.000 14.55957 75 ARG C C 1
ATOM 2105 O O . ARG B 2 32 ? 34.32608 12.60951 5.84338 1.000 14.35642 75 ARG C O 1
ATOM 2113 N N . ALA B 2 33 ? 34.41809 10.84025 4.44826 1.000 14.90668 76 ALA C N 1
ATOM 2114 C CA . ALA B 2 33 ? 34.22753 11.68961 3.27586 1.000 15.29783 76 ALA C CA 1
ATOM 2115 C C . ALA B 2 33 ? 32.90051 12.44233 3.32415 1.000 16.82994 76 ALA C C 1
ATOM 2116 O O . ALA B 2 33 ? 32.82119 13.57812 2.84228 1.000 16.57934 76 ALA C O 1
ATOM 2118 N N . ASP B 2 34 ? 31.86595 11.84747 3.93176 1.000 14.94595 77 ASP C N 1
ATOM 2119 C CA . ASP B 2 34 ? 30.58351 12.54046 4.04850 1.000 16.57218 77 ASP C CA 1
ATOM 2120 C C . ASP B 2 34 ? 30.63075 13.62561 5.11571 1.000 15.45704 77 ASP C C 1
ATOM 2121 O O . ASP B 2 34 ? 30.04994 14.69698 4.93566 1.000 14.54570 77 ASP C O 1
ATOM 2126 N N . ILE B 2 35 ? 31.31195 13.38012 6.24390 1.000 13.10283 78 ILE C N 1
ATOM 2127 C CA . ILE B 2 35 ? 31.52840 14.45962 7.20164 1.000 14.40991 78 ILE C CA 1
ATOM 2128 C C . ILE B 2 35 ? 32.18953 15.64910 6.52108 1.000 15.57941 78 ILE C C 1
ATOM 2129 O O . ILE B 2 35 ? 31.77622 16.80447 6.69100 1.000 14.45594 78 ILE C O 1
ATOM 2134 N N . VAL B 2 36 ? 33.25510 15.38718 5.76554 1.000 13.03261 79 VAL C N 1
ATOM 2135 C CA . VAL B 2 36 ? 34.01861 16.48940 5.18782 1.000 14.48510 79 VAL C CA 1
ATOM 2136 C C . VAL B 2 36 ? 33.20214 17.22314 4.12562 1.000 17.09531 79 VAL C C 1
ATOM 2137 O O . VAL B 2 36 ? 33.16552 18.45959 4.09623 1.000 17.28700 79 VAL C O 1
ATOM 2141 N N . ARG B 2 37 ? 32.51605 16.47426 3.26638 1.000 17.70031 80 ARG C N 1
ATOM 2142 C CA . ARG B 2 37 ? 31.78815 17.06570 2.14173 1.000 20.50045 80 ARG C CA 1
ATOM 2143 C C . ARG B 2 37 ? 30.51815 17.77062 2.60002 1.000 19.83991 80 ARG C C 1
ATOM 2144 O O . ARG B 2 37 ? 30.25288 18.91136 2.20079 1.000 21.04281 80 ARG C O 1
ATOM 2152 N N . SER B 2 38 ? 29.73044 17.11608 3.45080 1.000 16.73669 81 SER C N 1
ATOM 2153 C CA . SER B 2 38 ? 28.40717 17.61397 3.80592 1.000 20.31836 81 SER C CA 1
ATOM 2154 C C . SER B 2 38 ? 28.42102 18.63059 4.92515 1.000 20.30634 81 SER C C 1
ATOM 2155 O O . SER B 2 38 ? 27.49586 19.44550 5.01404 1.000 19.61983 81 SER C O 1
ATOM 2158 N N . VAL B 2 39 ? 29.40425 18.58331 5.82414 1.000 15.16177 82 VAL C N 1
ATOM 2159 C CA . VAL B 2 39 ? 29.45209 19.48994 6.96011 1.000 15.01362 82 VAL C CA 1
ATOM 2160 C C . VAL B 2 39 ? 30.63477 20.45430 6.87273 1.000 15.09135 82 VAL C C 1
ATOM 2161 O O . VAL B 2 39 ? 30.47128 21.66420 7.04083 1.000 16.14196 82 VAL C O 1
ATOM 2165 N N . ILE B 2 40 ? 31.84780 19.93208 6.68124 1.000 15.24522 83 ILE C N 1
ATOM 2166 C CA . ILE B 2 40 ? 33.01326 20.79762 6.85000 1.000 16.05499 83 ILE C CA 1
ATOM 2167 C C . ILE B 2 40 ? 33.15800 21.76196 5.67734 1.000 17.31159 83 ILE C C 1
ATOM 2168 O O . ILE B 2 40 ? 33.56760 22.91873 5.86401 1.000 15.99538 83 ILE C O 1
ATOM 2173 N N . LYS B 2 41 ? 32.79118 21.32418 4.47259 1.000 18.98585 84 LYS C N 1
ATOM 2174 C CA . LYS B 2 41 ? 32.63863 22.19449 3.31135 1.000 19.50855 84 LYS C CA 1
ATOM 2175 C C . LYS B 2 41 ? 33.89604 23.02099 3.05257 1.000 19.93572 84 LYS C C 1
ATOM 2176 O O . LYS B 2 41 ? 34.96605 22.44929 2.82238 1.000 19.22545 84 LYS C O 1
ATOM 2182 N N . GLU B 2 42 ? 33.79830 24.35466 3.08838 1.000 18.95259 85 GLU C N 1
ATOM 2183 C CA . GLU B 2 42 ? 34.95417 25.16019 2.69083 1.000 21.63992 85 GLU C CA 1
ATOM 2184 C C . GLU B 2 42 ? 36.06147 25.19826 3.74294 1.000 22.25906 85 GLU C C 1
ATOM 2185 O O . GLU B 2 42 ? 37.09654 25.83531 3.50744 1.000 22.59887 85 GLU C O 1
ATOM 2191 N N . TYR B 2 43 ? 35.88844 24.53070 4.88413 1.000 18.88142 86 TYR C N 1
ATOM 2192 C CA . TYR B 2 43 ? 36.94455 24.39337 5.88090 1.000 20.98396 86 TYR C CA 1
ATOM 2193 C C . TYR B 2 43 ? 37.70222 23.07347 5.74488 1.000 17.26080 86 TYR C C 1
ATOM 2194 O O . TYR B 2 43 ? 38.41482 22.66758 6.67089 1.000 17.53684 86 TYR C O 1
ATOM 2203 N N . LYS B 2 44 ? 37.60487 22.41888 4.59123 1.000 15.96829 87 LYS C N 1
ATOM 2204 C CA . LYS B 2 44 ? 38.21677 21.10509 4.44450 1.000 20.06091 87 LYS C CA 1
ATOM 2205 C C . LYS B 2 44 ? 39.73752 21.14215 4.54511 1.000 19.13494 87 LYS C C 1
ATOM 2206 O O . LYS B 2 44 ? 40.33549 20.10261 4.83982 1.000 17.19322 87 LYS C O 1
ATOM 2212 N N . ASP B 2 45 ? 40.37348 22.30425 4.33379 1.000 19.62556 88 ASP C N 1
ATOM 2213 C CA . ASP B 2 45 ? 41.82263 22.39047 4.51199 1.000 19.58371 88 ASP C CA 1
ATOM 2214 C C . ASP B 2 45 ? 42.24190 22.10553 5.94984 1.000 22.15952 88 ASP C C 1
ATOM 2215 O O . ASP B 2 45 ? 43.39190 21.71273 6.18468 1.000 21.22496 88 ASP C O 1
ATOM 2220 N N . ILE B 2 46 ? 41.34044 22.28896 6.91321 1.000 16.91188 89 ILE C N 1
ATOM 2221 C CA . ILE B 2 46 ? 41.63855 21.96727 8.30371 1.000 16.88016 89 ILE C CA 1
ATOM 2222 C C . ILE B 2 46 ? 40.67832 20.90425 8.82634 1.000 15.61608 89 ILE C C 1
ATOM 2223 O O . ILE B 2 46 ? 40.33708 20.89493 10.01751 1.000 15.55621 89 ILE C O 1
ATOM 2228 N N . TYR B 2 47 ? 40.25533 19.97977 7.96850 1.000 15.28320 90 TYR C N 1
ATOM 2229 C CA . TYR B 2 47 ? 39.32518 18.95897 8.45040 1.000 16.66002 90 TYR C CA 1
ATOM 2230 C C . TYR B 2 47 ? 39.92610 18.06653 9.53325 1.000 16.90841 90 TYR C C 1
ATOM 2231 O O . TYR B 2 47 ? 39.17430 17.66650 10.44003 1.000 14.60508 90 TYR C O 1
ATOM 2240 N N . PRO B 2 48 ? 41.22033 17.70730 9.51803 1.000 13.29329 91 PRO C N 1
ATOM 2241 C CA . PRO B 2 48 ? 41.72428 16.89165 10.63817 1.000 14.20944 91 PRO C CA 1
ATOM 2242 C C . PRO B 2 48 ? 41.55556 17.57289 11.99166 1.000 14.87347 91 PRO C C 1
ATOM 2243 O O . PRO B 2 48 ? 41.16574 16.90712 12.96564 1.000 15.72149 91 PRO C O 1
ATOM 2247 N N . GLU B 2 49 ? 41.81555 18.88814 12.08075 1.000 12.58494 92 GLU C N 1
ATOM 2248 C CA . GLU B 2 49 ? 41.60213 19.60094 13.33912 1.000 14.91755 92 GLU C CA 1
ATOM 2249 C C . GLU B 2 49 ? 40.13147 19.60942 13.71888 1.000 15.22430 92 GLU C C 1
ATOM 2250 O O . GLU B 2 49 ? 39.78366 19.46105 14.89307 1.000 13.32269 92 GLU C O 1
ATOM 2256 N N . ILE B 2 50 ? 39.24908 19.79089 12.74090 1.000 13.34074 93 ILE C N 1
ATOM 2257 C CA . ILE B 2 50 ? 37.83109 19.92584 13.07182 1.000 13.23311 93 ILE C CA 1
ATOM 2258 C C . ILE B 2 50 ? 37.26593 18.59850 13.57009 1.000 14.35563 93 ILE C C 1
ATOM 2259 O O . ILE B 2 50 ? 36.53073 18.56116 14.56474 1.000 14.82194 93 ILE C O 1
ATOM 2264 N N . ILE B 2 51 ? 37.57386 17.49747 12.87807 1.000 14.09901 94 ILE C N 1
ATOM 2265 C CA . ILE B 2 51 ? 37.11645 16.19000 13.34586 1.000 13.59404 94 ILE C CA 1
ATOM 2266 C C . ILE B 2 51 ? 37.77622 15.84388 14.68128 1.000 14.77065 94 ILE C C 1
ATOM 2267 O O . ILE B 2 51 ? 37.14668 15.23768 15.55651 1.000 14.62714 94 ILE C O 1
ATOM 2272 N N . HIS B 2 52 ? 39.03092 16.25643 14.88154 1.000 12.75588 95 HIS C N 1
ATOM 2273 C CA . HIS B 2 52 ? 39.66830 16.03946 16.17759 1.000 13.24107 95 HIS C CA 1
ATOM 2274 C C . HIS B 2 52 ? 38.90424 16.74354 17.29733 1.000 13.94741 95 HIS C C 1
ATOM 2275 O O . HIS B 2 52 ? 38.61114 16.14493 18.33799 1.000 13.92695 95 HIS C O 1
ATOM 2282 N N . ARG B 2 53 ? 38.56982 18.01789 17.10280 1.000 14.29225 96 ARG C N 1
ATOM 2283 C CA . ARG B 2 53 ? 37.85782 18.73561 18.15398 1.000 12.18627 96 ARG C CA 1
ATOM 2284 C C . ARG B 2 53 ? 36.47372 18.13760 18.39253 1.000 12.00190 96 ARG C C 1
ATOM 2285 O O . ARG B 2 53 ? 35.99913 18.11033 19.53327 1.000 13.44802 96 ARG C O 1
ATOM 2293 N N . ALA B 2 54 ? 35.80780 17.66357 17.33111 1.000 12.73182 97 ALA C N 1
ATOM 2294 C CA . ALA B 2 54 ? 34.51919 16.99917 17.51120 1.000 14.40661 97 ALA C CA 1
ATOM 2295 C C . ALA B 2 54 ? 34.67739 15.69139 18.27020 1.000 15.36151 97 ALA C C 1
ATOM 2296 O O . ALA B 2 54 ? 33.85782 15.36149 19.14038 1.000 14.22362 97 ALA C O 1
ATOM 2298 N N . GLN B 2 55 ? 35.72717 14.92997 17.95189 1.000 13.68963 98 GLN C N 1
ATOM 2299 C CA . GLN B 2 55 ? 35.99673 13.69638 18.67375 1.000 14.09612 98 GLN C CA 1
ATOM 2300 C C . GLN B 2 55 ? 36.22147 13.97023 20.15505 1.000 14.03308 98 GLN C C 1
ATOM 2301 O O . GLN B 2 55 ? 35.69802 13.24577 21.01381 1.000 14.16839 98 GLN C O 1
ATOM 2307 N N . ILE B 2 56 ? 36.96865 15.03247 20.47277 1.000 13.91280 99 ILE C N 1
ATOM 2308 C CA . ILE B 2 56 ? 37.23137 15.36355 21.87393 1.000 15.10226 99 ILE C CA 1
ATOM 2309 C C . ILE B 2 56 ? 35.94148 15.76051 22.57919 1.000 13.95765 99 ILE C C 1
ATOM 2310 O O . ILE B 2 56 ? 35.71148 15.37902 23.73278 1.000 15.41628 99 ILE C O 1
ATOM 2315 N N . THR B 2 57 ? 35.06921 16.52314 21.90144 1.000 13.59376 100 THR C N 1
ATOM 2316 C CA . THR B 2 57 ? 33.78454 16.88442 22.50293 1.000 14.75397 100 THR C CA 1
ATOM 2317 C C . THR B 2 57 ? 32.95536 15.64149 22.81557 1.000 14.34528 100 THR C C 1
ATOM 2318 O O . THR B 2 57 ? 32.35183 15.53942 23.89101 1.000 13.36165 100 THR C O 1
ATOM 2322 N N . LEU B 2 58 ? 32.90720 14.68479 21.88615 1.000 13.64597 101 LEU C N 1
ATOM 2323 C CA . LEU B 2 58 ? 32.11548 13.48148 22.12480 1.000 12.83091 101 LEU C CA 1
ATOM 2324 C C . LEU B 2 58 ? 32.68232 12.66333 23.28368 1.000 14.60054 101 LEU C C 1
ATOM 2325 O O . LEU B 2 58 ? 31.92310 12.11739 24.09500 1.000 15.03665 101 LEU C O 1
ATOM 2330 N N . GLN B 2 59 ? 34.01848 12.59220 23.39369 1.000 13.81790 102 GLN C N 1
ATOM 2331 C CA . GLN B 2 59 ? 34.63871 11.91383 24.53746 1.000 15.70845 102 GLN C CA 1
ATOM 2332 C C . GLN B 2 59 ? 34.30082 12.60526 25.84708 1.000 16.38693 102 GLN C C 1
ATOM 2333 O O . GLN B 2 59 ? 33.91716 11.95355 26.82364 1.000 19.00775 102 GLN C O 1
ATOM 2339 N N . GLN B 2 60 ? 34.48822 13.92463 25.89559 1.000 15.09039 103 GLN C N 1
ATOM 2340 C CA . GLN B 2 60 ? 34.41897 14.65426 27.15882 1.000 15.65101 103 GLN C CA 1
ATOM 2341 C C . GLN B 2 60 ? 32.98936 14.84914 27.63281 1.000 18.29978 103 GLN C C 1
ATOM 2342 O O . GLN B 2 60 ? 32.71422 14.77040 28.83883 1.000 20.36732 103 GLN C O 1
ATOM 2348 N N . VAL B 2 61 ? 32.07244 15.12656 26.71238 1.000 14.23559 104 VAL C N 1
ATOM 2349 C CA . VAL B 2 61 ? 30.70112 15.44427 27.11773 1.000 14.15472 104 VAL C CA 1
ATOM 2350 C C . VAL B 2 61 ? 29.84255 14.19244 27.21882 1.000 16.78428 104 VAL C C 1
ATOM 2351 O O . VAL B 2 61 ? 29.04876 14.05337 28.15532 1.000 16.20085 104 VAL C O 1
ATOM 2355 N N . PHE B 2 62 ? 29.98847 13.25813 26.27229 1.000 14.40549 105 PHE C N 1
ATOM 2356 C CA . PHE B 2 62 ? 29.09618 12.11188 26.19272 1.000 14.02019 105 PHE C CA 1
ATOM 2357 C C . PHE B 2 62 ? 29.71361 10.80538 26.65941 1.000 13.86523 105 PHE C C 1
ATOM 2358 O O . PHE B 2 62 ? 28.97746 9.83251 26.85822 1.000 15.47753 105 PHE C O 1
ATOM 2366 N N . GLY B 2 63 ? 31.03325 10.73618 26.79314 1.000 14.02177 106 GLY C N 1
ATOM 2367 C CA . GLY B 2 63 ? 31.64182 9.44278 27.02776 1.000 14.14441 106 GLY C CA 1
ATOM 2368 C C . GLY B 2 63 ? 31.57032 8.53336 25.82303 1.000 15.52502 106 GLY C C 1
ATOM 2369 O O . GLY B 2 63 ? 31.45176 7.31432 25.98365 1.000 14.95736 106 GLY C O 1
ATOM 2370 N N . PHE B 2 64 ? 31.61957 9.10302 24.61171 1.000 13.09173 107 PHE C N 1
ATOM 2371 C CA . PHE B 2 64 ? 31.57066 8.36136 23.35623 1.000 14.16409 107 PHE C CA 1
ATOM 2372 C C . PHE B 2 64 ? 32.93746 8.39943 22.68668 1.000 16.38744 107 PHE C C 1
ATOM 2373 O O . PHE B 2 64 ? 33.58042 9.44786 22.64550 1.000 17.83939 107 PHE C O 1
ATOM 2381 N N . GLN B 2 65 ? 33.32895 7.27730 22.10117 1.000 14.06265 108 GLN C N 1
ATOM 2382 C CA . GLN B 2 65 ? 34.59730 7.13931 21.39707 1.000 13.91915 108 GLN C CA 1
ATOM 2383 C C . GLN B 2 65 ? 34.33626 7.00531 19.90085 1.000 15.67647 108 GLN C C 1
ATOM 2384 O O . GLN B 2 65 ? 33.56736 6.14087 19.47247 1.000 16.79625 108 GLN C O 1
ATOM 2390 N N . LEU B 2 66 ? 35.01398 7.82598 19.11109 1.000 15.60135 109 LEU C N 1
ATOM 2391 C CA . LEU B 2 66 ? 34.98330 7.66949 17.66221 1.000 15.32668 109 LEU C CA 1
ATOM 2392 C C . LEU B 2 66 ? 35.96822 6.57017 17.27065 1.000 15.80957 109 LEU C C 1
ATOM 2393 O O . LEU B 2 66 ? 37.12871 6.58526 17.70393 1.000 15.64962 109 LEU C O 1
ATOM 2398 N N . GLU B 2 67 ? 35.50983 5.59231 16.49266 1.000 15.02179 110 GLU C N 1
ATOM 2399 C CA . GLU B 2 67 ? 36.37790 4.49541 16.07352 1.000 16.90080 110 GLU C CA 1
ATOM 2400 C C . GLU B 2 67 ? 36.23337 4.24968 14.57632 1.000 15.46714 110 GLU C C 1
ATOM 2401 O O . GLU B 2 67 ? 35.12390 4.23044 14.04290 1.000 16.02891 110 GLU C O 1
ATOM 2407 N N . GLU B 2 68 ? 37.35869 4.03875 13.89975 1.000 15.94789 111 GLU C N 1
ATOM 2408 C CA . GLU B 2 68 ? 37.34363 3.70558 12.48020 1.000 17.85599 111 GLU C CA 1
ATOM 2409 C C . GLU B 2 68 ? 37.20452 2.19420 12.34831 1.000 22.45351 111 GLU C C 1
ATOM 2410 O O . GLU B 2 68 ? 38.01344 1.44752 12.90923 1.000 23.50363 111 GLU C O 1
ATOM 2416 N N . ILE B 2 69 ? 36.18064 1.73250 11.62597 1.000 21.07118 112 ILE C N 1
ATOM 2417 C CA . ILE B 2 69 ? 35.97957 0.29213 11.47508 1.000 23.81267 112 ILE C CA 1
ATOM 2418 C C . ILE B 2 69 ? 36.40783 -0.22644 10.11037 1.000 25.41399 112 ILE C C 1
ATOM 2419 O O . ILE B 2 69 ? 36.50012 -1.45211 9.93004 1.000 30.85293 112 ILE C O 1
ATOM 2424 N N . ASP B 2 70 ? 36.65241 0.65123 9.14426 1.000 22.02316 113 ASP C N 1
ATOM 2425 C CA . ASP B 2 70 ? 37.24731 0.26559 7.86897 1.000 26.48892 113 ASP C CA 1
ATOM 2426 C C . ASP B 2 70 ? 38.34171 1.26924 7.54938 1.000 31.15389 113 ASP C C 1
ATOM 2427 O O . ASP B 2 70 ? 38.05653 2.45925 7.36891 1.000 24.59202 113 ASP C O 1
ATOM 2432 N N . THR B 2 71 ? 39.59469 0.79272 7.50484 1.000 30.43651 114 THR C N 1
ATOM 2433 C CA . THR B 2 71 ? 40.72327 1.69373 7.27804 1.000 35.93287 114 THR C CA 1
ATOM 2434 C C . THR B 2 71 ? 40.79897 2.16200 5.83022 1.000 35.40756 114 THR C C 1
ATOM 2435 O O . THR B 2 71 ? 41.33557 3.24216 5.55978 1.000 43.78566 114 THR C O 1
ATOM 2439 N N . LYS B 2 72 ? 40.27751 1.37735 4.88815 1.000 36.00248 115 LYS C N 1
ATOM 2440 C CA . LYS B 2 72 ? 40.38962 1.73929 3.47896 1.000 40.57683 115 LYS C CA 1
ATOM 2441 C C . LYS B 2 72 ? 39.35693 2.78766 3.07584 1.000 39.54273 115 LYS C C 1
ATOM 2442 O O . LYS B 2 72 ? 39.67900 3.72365 2.33548 1.000 45.63660 115 LYS C O 1
ATOM 2448 N N . SER B 2 73 ? 38.11451 2.64559 3.53390 1.000 34.49237 116 SER C N 1
ATOM 2449 C CA . SER B 2 73 ? 37.06251 3.60600 3.22142 1.000 34.92232 116 SER C CA 1
ATOM 2450 C C . SER B 2 73 ? 36.90029 4.67699 4.29302 1.000 32.96996 116 SER C C 1
ATOM 2451 O O . SER B 2 73 ? 36.08331 5.59139 4.11262 1.000 33.97925 116 SER C O 1
ATOM 2454 N N . HIS B 2 74 ? 37.64911 4.57725 5.39137 1.000 27.12431 117 HIS C N 1
ATOM 2455 C CA . HIS B 2 74 ? 37.58616 5.51307 6.51204 1.000 24.80537 117 HIS C CA 1
ATOM 2456 C C . HIS B 2 74 ? 36.13978 5.77142 6.92438 1.000 21.90194 117 HIS C C 1
ATOM 2457 O O . HIS B 2 74 ? 35.60268 6.86132 6.74737 1.000 19.46825 117 HIS C O 1
ATOM 2464 N N . ILE B 2 75 ? 35.51865 4.73338 7.46836 1.000 20.53704 118 ILE C N 1
ATOM 2465 C CA . ILE B 2 75 ? 34.16838 4.84682 8.00628 1.000 17.62019 118 ILE C CA 1
ATOM 2466 C C . ILE B 2 75 ? 34.22992 4.68843 9.52171 1.000 18.31076 118 ILE C C 1
ATOM 2467 O O . ILE B 2 75 ? 34.98341 3.85892 10.05665 1.000 17.09683 118 ILE C O 1
ATOM 2472 N N . TYR B 2 76 ? 33.45379 5.51524 10.21291 1.000 14.85239 119 TYR C N 1
ATOM 2473 C CA . TYR B 2 76 ? 33.50036 5.62934 11.66625 1.000 15.17140 119 TYR C CA 1
ATOM 2474 C C . TYR B 2 76 ? 32.22811 5.09702 12.30389 1.000 15.62304 119 TYR C C 1
ATOM 2475 O O . TYR B 2 76 ? 31.16426 5.08423 11.68830 1.000 15.38988 119 TYR C O 1
ATOM 2484 N N . ILE B 2 77 ? 32.35079 4.69075 13.56882 1.000 13.98978 120 ILE C N 1
ATOM 2485 C CA . ILE B 2 77 ? 31.20904 4.43713 14.44017 1.000 12.77642 120 ILE C CA 1
ATOM 2486 C C . ILE B 2 77 ? 31.48110 5.13366 15.76769 1.000 13.75429 120 ILE C C 1
ATOM 2487 O O . ILE B 2 77 ? 32.57922 5.62993 16.02270 1.000 14.08284 120 ILE C O 1
ATOM 2492 N N . LEU B 2 78 ? 30.46335 5.14756 16.63295 1.000 12.02625 121 LEU C N 1
ATOM 2493 C CA . LEU B 2 78 ? 30.59784 5.66228 17.98973 1.000 12.94159 121 LEU C CA 1
ATOM 2494 C C . LEU B 2 78 ? 30.44219 4.49570 18.95769 1.000 13.94520 121 LEU C C 1
ATOM 2495 O O . LEU B 2 78 ? 29.45046 3.77052 18.88821 1.000 15.70356 121 LEU C O 1
ATOM 2500 N N . THR B 2 79 ? 31.41803 4.30714 19.84853 1.000 13.23104 122 THR C N 1
ATOM 2501 C CA . THR B 2 79 ? 31.33568 3.27424 20.88096 1.000 15.07003 122 THR C CA 1
ATOM 2502 C C . THR B 2 79 ? 31.36696 3.92800 22.25757 1.000 15.62475 122 THR C C 1
ATOM 2503 O O . THR B 2 79 ? 31.68286 5.11143 22.40855 1.000 15.05010 122 THR C O 1
ATOM 2507 N N . ASN B 2 80 ? 31.03283 3.13953 23.27994 1.000 14.88565 123 ASN C N 1
ATOM 2508 C CA . ASN B 2 80 ? 30.84841 3.68467 24.61663 1.000 15.15232 123 ASN C CA 1
ATOM 2509 C C . ASN B 2 80 ? 32.14249 3.56958 25.41567 1.000 17.24865 123 ASN C C 1
ATOM 2510 O O . ASN B 2 80 ? 32.76522 2.50235 25.45295 1.000 17.39398 123 ASN C O 1
ATOM 2515 N N . LYS B 2 81 ? 32.55287 4.67487 26.03095 1.000 13.18807 124 LYS C N 1
ATOM 2516 C CA . LYS B 2 81 ? 33.70838 4.63835 26.92896 1.000 15.21627 124 LYS C CA 1
ATOM 2517 C C . LYS B 2 81 ? 33.32442 4.21146 28.33518 1.000 21.03992 124 LYS C C 1
ATOM 2518 O O . LYS B 2 81 ? 34.21644 3.92392 29.15154 1.000 22.93569 124 LYS C O 1
ATOM 2524 N N . LEU B 2 82 ? 32.03524 4.16180 28.63657 1.000 18.07250 125 LEU C N 1
ATOM 2525 C CA . LEU B 2 82 ? 31.55240 3.77178 29.95319 1.000 17.67754 125 LEU C CA 1
ATOM 2526 C C . LEU B 2 82 ? 31.10335 2.31704 29.92540 1.000 22.23277 125 LEU C C 1
ATOM 2527 O O . LEU B 2 82 ? 30.45803 1.86920 28.97152 1.000 24.32744 125 LEU C O 1
ATOM 2532 N N . GLN B 2 83 ? 31.43587 1.58524 30.98068 1.000 19.78832 126 GLN C N 1
ATOM 2533 C CA . GLN B 2 83 ? 31.03946 0.19011 31.05717 1.000 20.59356 126 GLN C CA 1
ATOM 2534 C C . GLN B 2 83 ? 29.53696 0.07648 31.24175 1.000 23.25547 126 GLN C C 1
ATOM 2535 O O . GLN B 2 83 ? 28.96850 0.64899 32.17451 1.000 19.33804 126 GLN C O 1
ATOM 2541 N N . ARG B 2 84 ? 28.89324 -0.67048 30.36357 1.000 25.68044 127 ARG C N 1
ATOM 2542 C CA . ARG B 2 84 ? 27.46306 -0.88742 30.48996 1.000 22.66334 127 ARG C CA 1
ATOM 2543 C C . ARG B 2 84 ? 27.23199 -1.93729 31.56919 1.000 28.89693 127 ARG C C 1
ATOM 2544 O O . ARG B 2 84 ? 27.84654 -3.01163 31.54171 1.000 31.15331 127 ARG C O 1
ATOM 2552 N N . VAL B 2 85 ? 26.40153 -1.60093 32.55442 1.000 28.55890 128 VAL C N 1
ATOM 2553 C CA . VAL B 2 85 ? 26.13671 -2.47193 33.68989 1.000 29.81606 128 VAL C CA 1
ATOM 2554 C C . VAL B 2 85 ? 24.63459 -2.54183 33.93711 1.000 29.87890 128 VAL C C 1
ATOM 2555 O O . VAL B 2 85 ? 23.87379 -1.64599 33.56380 1.000 28.26534 128 VAL C O 1
ATOM 2559 N N . GLN B 2 86 ? 24.20878 -3.62814 34.58194 1.000 31.28021 129 GLN C N 1
ATOM 2560 C CA . GLN B 2 86 ? 22.85511 -3.66280 35.11980 1.000 32.81174 129 GLN C CA 1
ATOM 2561 C C . GLN B 2 86 ? 22.62931 -2.42678 35.98360 1.000 28.79817 129 GLN C C 1
ATOM 2562 O O . GLN B 2 86 ? 23.45404 -2.09648 36.84005 1.000 33.36243 129 GLN C O 1
ATOM 2568 N N . GLY B 2 87 ? 21.52784 -1.72437 35.72966 1.000 31.69443 130 GLY C N 1
ATOM 2569 C CA . GLY B 2 87 ? 21.19203 -0.55870 36.52684 1.000 31.80444 130 GLY C CA 1
ATOM 2570 C C . GLY B 2 87 ? 21.85588 0.73582 36.11024 1.000 30.04347 130 GLY C C 1
ATOM 2571 O O . GLY B 2 87 ? 21.78346 1.71671 36.86355 1.000 28.18998 130 GLY C O 1
ATOM 2572 N N . ASP B 2 88 ? 22.49967 0.78125 34.93919 1.000 27.19948 131 ASP C N 1
ATOM 2573 C CA . ASP B 2 88 ? 23.19717 2.00562 34.54836 1.000 23.60462 131 ASP C CA 1
ATOM 2574 C C . ASP B 2 88 ? 22.24979 3.12449 34.12170 1.000 23.64550 131 ASP C C 1
ATOM 2575 O O . ASP B 2 88 ? 22.73206 4.21180 33.77869 1.000 26.05035 131 ASP C O 1
ATOM 2580 N N . GLY B 2 89 ? 20.93309 2.90654 34.16455 1.000 24.45493 132 GLY C N 1
ATOM 2581 C CA . GLY B 2 89 ? 19.96751 3.94534 33.86887 1.000 22.83391 132 GLY C CA 1
ATOM 2582 C C . GLY B 2 89 ? 19.42869 3.94880 32.45234 1.000 25.60818 132 GLY C C 1
ATOM 2583 O O . GLY B 2 89 ? 18.53351 4.74294 32.15323 1.000 22.93114 132 GLY C O 1
ATOM 2584 N N . MET B 2 90 ? 19.93635 3.08926 31.57619 1.000 23.38169 133 MET C N 1
ATOM 2585 C CA . MET B 2 90 ? 19.54131 3.11603 30.17127 1.000 21.32306 133 MET C CA 1
ATOM 2586 C C . MET B 2 90 ? 18.17478 2.48485 29.94829 1.000 21.91262 133 MET C C 1
ATOM 2587 O O . MET B 2 90 ? 17.82299 1.49119 30.58452 1.000 26.35336 133 MET C O 1
ATOM 2592 N N . ARG B 2 91 ? 17.40895 3.05565 29.01591 1.000 17.83984 134 ARG C N 1
ATOM 2593 C CA . ARG B 2 91 ? 16.07586 2.53811 28.72721 1.000 18.39648 134 ARG C CA 1
ATOM 2594 C C . ARG B 2 91 ? 16.13434 1.16649 28.07381 1.000 20.34725 134 ARG C C 1
ATOM 2595 O O . ARG B 2 91 ? 16.97995 0.90566 27.21341 1.000 21.12920 134 ARG C O 1
ATOM 2603 N N . VAL B 2 92 ? 15.20369 0.29945 28.46866 1.000 21.70594 135 VAL C N 1
ATOM 2604 C CA . VAL B 2 92 ? 14.99374 -1.00573 27.84476 1.000 22.82003 135 VAL C CA 1
ATOM 2605 C C . VAL B 2 92 ? 13.90279 -0.85834 26.79040 1.000 26.60653 135 VAL C C 1
ATOM 2606 O O . VAL B 2 92 ? 12.76824 -0.48300 27.11559 1.000 28.41288 135 VAL C O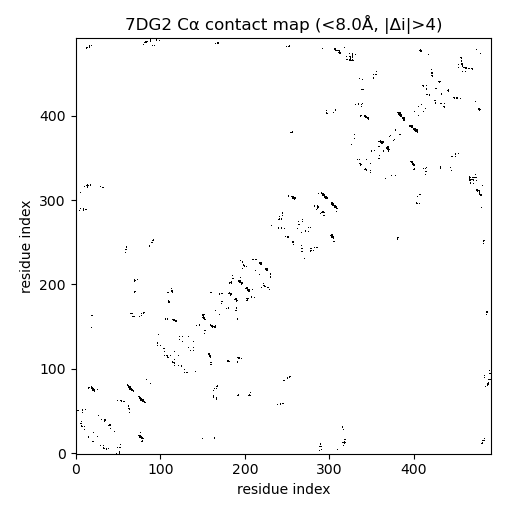 1
ATOM 2610 N N . ASP B 2 93 ? 14.22668 -1.15907 25.53562 1.000 26.35339 136 ASP C N 1
ATOM 2611 C CA . ASP B 2 93 ? 13.28917 -0.93272 24.43163 1.000 28.95541 136 ASP C CA 1
ATOM 2612 C C . ASP B 2 93 ? 13.46498 -2.02991 23.38004 1.000 29.99964 136 ASP C C 1
ATOM 2613 O O . ASP B 2 93 ? 14.03005 -3.09404 23.65573 1.000 25.31109 136 ASP C O 1
ATOM 2618 N N . GLU B 2 94 ? 12.97809 -1.76825 22.16160 1.000 29.38440 137 GLU C N 1
ATOM 2619 C CA . GLU B 2 94 ? 13.01390 -2.79317 21.12271 1.000 28.86154 137 GLU C CA 1
ATOM 2620 C C . GLU B 2 94 ? 14.43501 -3.07051 20.65887 1.000 27.24214 137 GLU C C 1
ATOM 2621 O O . GLU B 2 94 ? 14.72859 -4.18581 20.21969 1.000 26.86573 137 GLU C O 1
ATOM 2627 N N . ASN B 2 95 ? 15.32811 -2.08089 20.74263 1.000 25.90601 138 ASN C N 1
ATOM 2628 C CA . ASN B 2 95 ? 16.72076 -2.34847 20.40234 1.000 30.62861 138 ASN C CA 1
ATOM 2629 C C . ASN B 2 95 ? 17.38886 -3.23848 21.43779 1.000 25.80131 138 ASN C C 1
ATOM 2630 O O . ASN B 2 95 ? 18.37079 -3.91567 21.11945 1.000 23.33639 138 ASN C O 1
ATOM 2635 N N . THR B 2 96 ? 16.86618 -3.27713 22.66333 1.000 23.53866 139 THR C N 1
ATOM 2636 C CA . THR B 2 96 ? 17.35176 -4.25359 23.62212 1.000 21.02433 139 THR C CA 1
ATOM 2637 C C . THR B 2 96 ? 17.08038 -5.66960 23.12512 1.000 20.83675 139 THR C C 1
ATOM 2638 O O . THR B 2 96 ? 17.97636 -6.51764 23.10199 1.000 21.70722 139 THR C O 1
ATOM 2642 N N . SER B 2 97 ? 15.84467 -5.93996 22.70748 1.000 21.03944 140 SER C N 1
ATOM 2643 C CA . SER B 2 97 ? 15.52016 -7.27857 22.22163 1.000 21.88140 140 SER C CA 1
ATOM 2644 C C . SER B 2 97 ? 16.36421 -7.65653 21.00935 1.000 20.49575 140 SER C C 1
ATOM 2645 O O . SER B 2 97 ? 16.80256 -8.80971 20.88161 1.000 19.59965 140 SER C O 1
ATOM 2648 N N . LYS B 2 98 ? 16.60084 -6.70264 20.10456 1.000 20.22939 141 LYS C N 1
ATOM 2649 C CA . LYS B 2 98 ? 17.39990 -7.00078 18.92424 1.000 18.85138 141 LYS C CA 1
ATOM 2650 C C . LYS B 2 98 ? 18.81629 -7.39947 19.30335 1.000 19.17279 141 LYS C C 1
ATOM 2651 O O . LYS B 2 98 ? 19.40872 -8.25825 18.64720 1.000 18.31911 141 LYS C O 1
ATOM 2657 N N . LEU B 2 99 ? 19.37768 -6.79430 20.36079 1.000 18.36191 142 LEU C N 1
ATOM 2658 C CA . LEU B 2 99 ? 20.73021 -7.16751 20.75523 1.000 18.15108 142 LEU C CA 1
ATOM 2659 C C . LEU B 2 99 ? 20.76791 -8.57385 21.33421 1.000 18.49325 142 LEU C C 1
ATOM 2660 O O . LEU B 2 99 ? 21.76545 -9.28419 21.16406 1.000 17.62618 142 LEU C O 1
ATOM 2665 N N . GLY B 2 100 ? 19.69885 -8.98900 22.02268 1.000 19.35104 143 GLY C N 1
ATOM 2666 C CA . GLY B 2 100 ? 19.60667 -10.37660 22.44730 1.000 18.81860 143 GLY C CA 1
ATOM 2667 C C . GLY B 2 100 ? 19.70313 -11.32976 21.26895 1.000 19.36726 143 GLY C C 1
ATOM 2668 O O . GLY B 2 100 ? 20.45675 -12.30731 21.30126 1.000 20.05718 143 GLY C O 1
ATOM 2669 N N . LEU B 2 101 ? 18.95178 -11.04472 20.20171 1.000 17.99589 144 LEU C N 1
ATOM 2670 C CA . LEU B 2 101 ? 19.00263 -11.90452 19.02014 1.000 19.20995 144 LEU C CA 1
ATOM 2671 C C . LEU B 2 101 ? 20.38535 -11.87202 18.38388 1.000 19.05400 144 LEU C C 1
ATOM 2672 O O . LEU B 2 101 ? 20.95568 -12.91763 18.04906 1.000 17.63134 144 LEU C O 1
ATOM 2677 N N . LEU B 2 102 ? 20.95282 -10.67488 18.22598 1.000 18.37100 145 LEU C N 1
ATOM 2678 C CA . LEU B 2 102 ? 22.27227 -10.57767 17.61542 1.000 17.87949 145 LEU C CA 1
ATOM 2679 C C . LEU B 2 102 ? 23.30673 -11.34871 18.41583 1.000 19.07880 145 LEU C C 1
ATOM 2680 O O . LEU B 2 102 ? 24.16684 -12.03167 17.84273 1.000 17.49652 145 LEU C O 1
ATOM 2685 N N . MET B 2 103 ? 23.24148 -11.26387 19.74703 1.000 16.67950 146 MET C N 1
ATOM 2686 C CA . MET B 2 103 ? 24.24953 -11.93853 20.55831 1.000 18.32395 146 MET C CA 1
ATOM 2687 C C . MET B 2 103 ? 24.18323 -13.45251 20.37887 1.000 18.59670 146 MET C C 1
ATOM 2688 O O . MET B 2 103 ? 25.21501 -14.13672 20.37358 1.000 20.23675 146 MET C O 1
ATOM 2693 N N . VAL B 2 104 ? 22.97759 -13.98861 20.23036 1.000 17.28896 147 VAL C N 1
ATOM 2694 C CA . VAL B 2 104 ? 22.82312 -15.42180 19.99885 1.000 18.92514 147 VAL C CA 1
ATOM 2695 C C . VAL B 2 104 ? 23.46710 -15.81403 18.67383 1.000 19.48066 147 VAL C C 1
ATOM 2696 O O . VAL B 2 104 ? 24.14385 -16.84672 18.57424 1.000 18.99424 147 VAL C O 1
ATOM 2700 N N . ILE B 2 105 ? 23.29070 -14.98157 17.64613 1.000 18.32029 148 ILE C N 1
ATOM 2701 C CA . ILE B 2 105 ? 23.88814 -15.25135 16.33837 1.000 18.94621 148 ILE C CA 1
ATOM 2702 C C . ILE B 2 105 ? 25.40881 -15.11439 16.40118 1.000 20.47296 148 ILE C C 1
ATOM 2703 O O . ILE B 2 105 ? 26.15086 -15.96439 15.88800 1.000 18.77772 148 ILE C O 1
ATOM 2708 N N . LEU B 2 106 ? 25.90314 -14.03699 17.02229 1.000 17.25464 149 LEU C N 1
ATOM 2709 C CA . LEU B 2 106 ? 27.35086 -13.89151 17.17187 1.000 17.54420 149 LEU C CA 1
ATOM 2710 C C . LEU B 2 106 ? 27.94176 -15.07328 17.92818 1.000 17.95743 149 LEU C C 1
ATOM 2711 O O . LEU B 2 106 ? 29.07073 -15.49853 17.65315 1.000 18.59864 149 LEU C O 1
ATOM 2716 N N . SER B 2 107 ? 27.20462 -15.58003 18.91646 1.000 18.39261 150 SER C N 1
ATOM 2717 C CA . SER B 2 107 ? 27.67629 -16.70738 19.71117 1.000 20.00738 150 SER C CA 1
ATOM 2718 C C . SER B 2 107 ? 27.88476 -17.93646 18.84151 1.000 20.40317 150 SER C C 1
ATOM 2719 O O . SER B 2 107 ? 28.93978 -18.57545 18.90419 1.000 22.09416 150 SER C O 1
ATOM 2722 N N . LEU B 2 108 ? 26.89133 -18.27651 18.01684 1.000 21.02066 151 LEU C N 1
ATOM 2723 C CA . LEU B 2 108 ? 27.01610 -19.45875 17.16682 1.000 20.24280 151 LEU C CA 1
ATOM 2724 C C . LEU B 2 108 ? 28.20249 -19.31918 16.22449 1.000 23.50656 151 LEU C C 1
ATOM 2725 O O . LEU B 2 108 ? 29.01847 -20.23924 16.08507 1.000 22.86769 151 LEU C O 1
ATOM 2730 N N . ILE B 2 109 ? 28.33037 -18.15461 15.59476 1.000 20.68639 152 ILE C N 1
ATOM 2731 C CA . ILE B 2 109 ? 29.41481 -17.92872 14.64745 1.000 21.31316 152 ILE C CA 1
ATOM 2732 C C . ILE B 2 109 ? 30.76267 -18.12680 15.32442 1.000 22.31304 152 ILE C C 1
ATOM 2733 O O . ILE B 2 109 ? 31.61438 -18.88107 14.84677 1.000 22.89172 152 ILE C O 1
ATOM 2738 N N . PHE B 2 110 ? 30.97409 -17.45347 16.45278 1.000 19.67018 153 PHE C N 1
ATOM 2739 C CA . PHE B 2 110 ? 32.25614 -17.54104 17.13843 1.000 19.22652 153 PHE C CA 1
ATOM 2740 C C . PHE B 2 110 ? 32.51755 -18.95228 17.65899 1.000 22.52190 153 PHE C C 1
ATOM 2741 O O . PHE B 2 110 ? 33.62029 -19.48801 17.49428 1.000 22.99710 153 PHE C O 1
ATOM 2749 N N . MET B 2 111 ? 31.51481 -19.57460 18.28762 1.000 21.18427 154 MET C N 1
ATOM 2750 C CA . MET B 2 111 ? 31.74304 -20.86172 18.93821 1.000 23.62693 154 MET C CA 1
ATOM 2751 C C . MET B 2 111 ? 32.01456 -21.96475 17.92519 1.000 28.13965 154 MET C C 1
ATOM 2752 O O . MET B 2 111 ? 32.67699 -22.95292 18.26598 1.000 26.71038 154 MET C O 1
ATOM 2757 N N . LYS B 2 112 ? 31.54631 -21.79244 16.68712 1.000 24.59584 155 LYS C N 1
ATOM 2758 C CA . LYS B 2 112 ? 31.76978 -22.72539 15.59151 1.000 29.10194 155 LYS C CA 1
ATOM 2759 C C . LYS B 2 112 ? 32.95142 -22.33283 14.71472 1.000 26.66219 155 LYS C C 1
ATOM 2760 O O . LYS B 2 112 ? 33.00914 -22.74369 13.55405 1.000 33.75380 155 LYS C O 1
ATOM 2766 N N . GLY B 2 113 ? 33.88828 -21.54574 15.23138 1.000 27.33482 156 GLY C N 1
ATOM 2767 C CA . GLY B 2 113 ? 35.10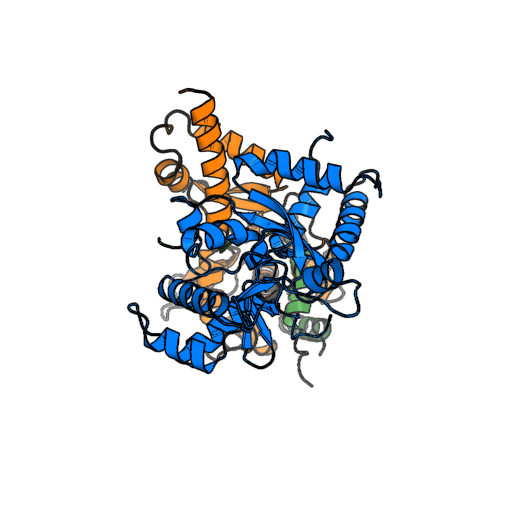467 -21.25721 14.49471 1.000 30.35978 156 GLY C CA 1
ATOM 2768 C C . GLY B 2 113 ? 35.07026 -20.02492 13.61997 1.000 30.14548 156 GLY C C 1
ATOM 2769 O O . GLY B 2 113 ? 35.82815 -19.95876 12.64611 1.000 30.55234 156 GLY C O 1
ATOM 2770 N N . ASN B 2 114 ? 34.20381 -19.05760 13.92411 1.000 26.64542 157 ASN C N 1
ATOM 2771 C CA . ASN B 2 114 ? 34.15132 -17.70750 13.34639 1.000 23.12414 157 ASN C CA 1
ATOM 2772 C C . ASN B 2 114 ? 33.47904 -17.65327 11.97908 1.000 24.02566 157 ASN C C 1
ATOM 2773 O O . ASN B 2 114 ? 33.56682 -16.62277 11.29410 1.000 26.30135 157 ASN C O 1
ATOM 2778 N N . THR B 2 115 ? 32.77197 -18.70583 11.57987 1.000 25.46968 158 THR C N 1
ATOM 2779 C CA . THR B 2 115 ? 31.89633 -18.68115 10.41635 1.000 24.19156 158 THR C CA 1
ATOM 2780 C C . THR B 2 115 ? 30.74376 -19.63421 10.68964 1.000 25.47336 158 THR C C 1
ATOM 2781 O O . THR B 2 115 ? 30.90582 -20.63394 11.39492 1.000 29.29928 158 THR C O 1
ATOM 2785 N N . ALA B 2 116 ? 29.57009 -19.30439 10.15537 1.000 27.49408 159 ALA C N 1
ATOM 2786 C CA . ALA B 2 116 ? 28.40818 -20.17394 10.24998 1.000 27.61204 159 ALA C CA 1
ATOM 2787 C C . ALA B 2 116 ? 27.60210 -20.07679 8.96519 1.000 27.55873 159 ALA C C 1
ATOM 2788 O O . ALA B 2 116 ? 27.38310 -18.98101 8.44151 1.000 27.92654 159 ALA C O 1
ATOM 2790 N N . LYS B 2 117 ? 27.15332 -21.22406 8.46101 1.000 30.70285 160 LYS C N 1
ATOM 2791 C CA . LYS B 2 117 ? 26.26523 -21.20709 7.30930 1.000 29.99112 160 LYS C CA 1
ATOM 2792 C C . LYS B 2 117 ? 24.92376 -20.59856 7.68898 1.000 31.94673 160 LYS C C 1
ATOM 2793 O O . LYS B 2 117 ? 24.45182 -20.73572 8.82489 1.000 28.89952 160 LYS C O 1
ATOM 2799 N N . GLU B 2 118 ? 24.30516 -19.90849 6.72602 1.000 28.54303 161 GLU C N 1
ATOM 2800 C CA . GLU B 2 118 ? 22.97240 -19.36435 6.97097 1.000 30.98965 161 GLU C CA 1
ATOM 2801 C C . GLU B 2 118 ? 22.01410 -20.45128 7.44062 1.000 33.44432 161 GLU C C 1
ATOM 2802 O O . GLU B 2 118 ? 21.19979 -20.22410 8.34452 1.000 27.94102 161 GLU C O 1
ATOM 2808 N N . SER B 2 119 ? 22.11373 -21.65172 6.85737 1.000 34.00692 162 SER C N 1
ATOM 2809 C CA . SER B 2 119 ? 21.20887 -22.72916 7.24619 1.000 31.41786 162 SER C CA 1
ATOM 2810 C C . SER B 2 119 ? 21.38071 -23.09371 8.71538 1.000 30.14064 162 SER C C 1
ATOM 2811 O O . SER B 2 119 ? 20.39686 -23.36475 9.41611 1.000 33.86397 162 SER C O 1
ATOM 2814 N N . ALA B 2 120 ? 22.62291 -23.09584 9.20573 1.000 31.24757 163 ALA C N 1
ATOM 2815 C CA . ALA B 2 120 ? 22.85510 -23.40261 10.61189 1.000 32.10772 163 ALA C CA 1
ATOM 2816 C C . ALA B 2 120 ? 22.25024 -22.34342 11.52265 1.000 30.06554 163 ALA C C 1
ATOM 2817 O O . ALA B 2 120 ? 21.76217 -22.66590 12.60826 1.000 28.19632 163 ALA C O 1
ATOM 2819 N N . ILE B 2 121 ? 22.26827 -21.08059 11.09921 1.000 28.02349 164 ILE C N 1
ATOM 2820 C CA . ILE B 2 121 ? 21.70976 -20.01832 11.92700 1.000 30.55114 164 ILE C CA 1
ATOM 2821 C C . ILE B 2 121 ? 20.19096 -20.14967 12.02199 1.000 27.46520 164 ILE C C 1
ATOM 2822 O O . ILE B 2 121 ? 19.61391 -20.06446 13.11164 1.000 25.17669 164 ILE C O 1
ATOM 2827 N N . TRP B 2 122 ? 19.51078 -20.37382 10.89198 1.000 26.12395 165 TRP C N 1
ATOM 2828 C CA . TRP B 2 122 ? 18.05977 -20.51885 10.98266 1.000 26.17732 165 TRP C CA 1
ATOM 2829 C C . TRP B 2 122 ? 17.66242 -21.80218 11.69990 1.000 25.24110 165 TRP C C 1
ATOM 2830 O O . TRP B 2 122 ? 16.63135 -21.83588 12.37582 1.000 27.75827 165 TRP C O 1
ATOM 2841 N N . GLU B 2 123 ? 18.46992 -22.85499 11.58273 1.000 29.99776 166 GLU C N 1
ATOM 2842 C CA . GLU B 2 123 ? 18.18374 -24.09168 12.30086 1.000 32.57131 166 GLU C CA 1
ATOM 2843 C C . GLU B 2 123 ? 18.20327 -23.85912 13.80873 1.000 33.76752 166 GLU C C 1
ATOM 2844 O O . GLU B 2 123 ? 17.28279 -24.26906 14.52958 1.000 33.20422 166 GLU C O 1
ATOM 2850 N N . MET B 2 124 ? 19.24013 -23.17389 14.29676 1.000 29.39290 167 MET C N 1
ATOM 2851 C CA . MET B 2 124 ? 19.29878 -22.79282 15.70542 1.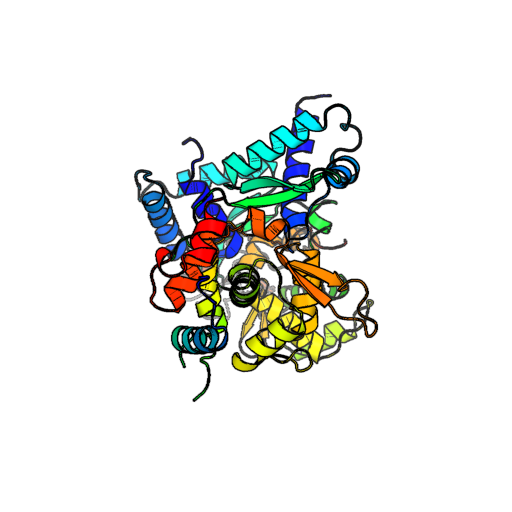000 27.23917 167 MET C CA 1
ATOM 2852 C C . MET B 2 124 ? 18.11671 -21.90850 16.08783 1.000 29.78682 167 MET C C 1
ATOM 2853 O O . MET B 2 124 ? 17.42036 -22.17652 17.07224 1.000 27.75030 167 MET C O 1
ATOM 2858 N N . LEU B 2 125 ? 17.87311 -20.84475 15.31765 1.000 26.02722 168 LEU C N 1
ATOM 2859 C CA . LEU B 2 125 ? 16.83295 -19.89260 15.69623 1.000 26.98680 168 LEU C CA 1
ATOM 2860 C C . LEU B 2 125 ? 15.44377 -20.52307 15.68936 1.000 28.34123 168 LEU C C 1
ATOM 2861 O O . LEU B 2 125 ? 14.55229 -20.05938 16.41108 1.000 28.05225 168 LEU C O 1
ATOM 2866 N N . ARG B 2 126 ? 15.23206 -21.57493 14.89394 1.000 29.57009 169 ARG C N 1
ATOM 2867 C CA . ARG B 2 126 ? 13.92401 -22.23119 14.90517 1.000 32.49784 169 ARG C CA 1
ATOM 2868 C C . ARG B 2 126 ? 13.58497 -22.76412 16.29169 1.000 30.86699 169 ARG C C 1
ATOM 2869 O O . ARG B 2 126 ? 12.42363 -22.71527 16.71908 1.000 31.24283 169 ARG C O 1
ATOM 2877 N N . ARG B 2 127 ? 14.59052 -23.26852 17.01712 1.000 31.79580 170 ARG C N 1
ATOM 2878 C CA . ARG B 2 127 ? 14.35458 -23.74590 18.37466 1.000 30.70055 170 ARG C CA 1
ATOM 2879 C C . ARG B 2 127 ? 14.02046 -22.60905 19.33272 1.000 33.85933 170 ARG C C 1
ATOM 2880 O O . ARG B 2 127 ? 13.47333 -22.86045 20.41227 1.000 32.08561 170 ARG C O 1
ATOM 2888 N N . LEU B 2 128 ? 14.33634 -21.36941 18.96584 1.000 30.74932 171 LEU C N 1
ATOM 2889 C CA . LEU B 2 128 ? 13.90743 -20.19891 19.71407 1.000 29.12100 171 LEU C CA 1
ATOM 2890 C C . LEU B 2 128 ? 12.61104 -19.61438 19.16149 1.000 31.58016 171 LEU C C 1
ATOM 2891 O O . LEU B 2 128 ? 12.27046 -18.46770 19.47611 1.000 31.61761 171 LEU C O 1
ATOM 2896 N N . ARG B 2 129 ? 11.89949 -20.38220 18.32890 1.000 31.53680 172 ARG C N 1
ATOM 2897 C CA . ARG B 2 129 ? 10.58035 -20.02639 17.79814 1.000 32.45045 172 ARG C CA 1
ATOM 2898 C C . ARG B 2 129 ? 10.65980 -18.83827 16.84185 1.000 28.80456 172 ARG C C 1
ATOM 2899 O O . ARG B 2 129 ? 9.78525 -17.97038 16.82275 1.000 32.31304 172 ARG C O 1
ATOM 2907 N N . ILE B 2 130 ? 11.71379 -18.81836 16.03180 1.000 28.99131 173 ILE C N 1
ATOM 2908 C CA . ILE B 2 130 ? 11.91249 -17.82711 14.98443 1.000 30.98798 173 ILE C CA 1
ATOM 2909 C C . ILE B 2 130 ? 11.95344 -18.54697 13.64217 1.000 37.02602 173 ILE C C 1
ATOM 2910 O O . ILE B 2 130 ? 12.66760 -19.54547 13.49181 1.000 35.10961 173 ILE C O 1
ATOM 2915 N N . GLU B 2 131 ? 11.19936 -18.03253 12.66643 1.000 34.61962 174 GLU C N 1
ATOM 2916 C CA . GLU B 2 131 ? 11.20342 -18.56029 11.30840 1.000 33.99222 174 GLU C CA 1
ATOM 2917 C C . GLU B 2 131 ? 11.45762 -17.41237 10.33223 1.000 30.23012 174 GLU C C 1
ATOM 2918 O O . GLU B 2 131 ? 10.79967 -16.36505 10.43161 1.000 34.48842 174 GLU C O 1
ATOM 2924 N N . PRO B 2 132 ? 12.38129 -17.57043 9.37968 1.000 30.99585 175 PRO C N 1
ATOM 2925 C CA . PRO B 2 132 ? 12.70266 -16.43618 8.49370 1.000 32.04625 175 PRO C CA 1
ATOM 2926 C C . PRO B 2 132 ? 11.51268 -15.92697 7.69296 1.000 35.98136 175 PRO C C 1
ATOM 2927 O O . PRO B 2 132 ? 11.47045 -14.73896 7.35001 1.000 36.42118 175 PRO C O 1
ATOM 2931 N N . GLY B 2 133 ? 10.53581 -16.78059 7.40249 1.000 39.19999 176 GLY C N 1
ATOM 2932 C CA . GLY B 2 133 ? 9.42077 -16.42584 6.55250 1.000 37.62022 176 GLY C CA 1
ATOM 2933 C C . GLY B 2 133 ? 8.12917 -16.06249 7.24714 1.000 42.04591 176 GLY C C 1
ATOM 2934 O O . GLY B 2 133 ? 7.15305 -15.73302 6.56641 1.000 43.09912 176 GLY C O 1
ATOM 2935 N N . GLU B 2 134 ? 8.07753 -16.11198 8.57484 1.000 37.39246 177 GLU C N 1
ATOM 2936 C CA . GLU B 2 134 ? 6.87390 -15.76223 9.32042 1.000 41.47792 177 GLU C CA 1
ATOM 2937 C C . GLU B 2 134 ? 7.13175 -14.52383 10.16628 1.000 42.70597 177 GLU C C 1
ATOM 2938 O O . GLU B 2 134 ? 8.16926 -14.43115 10.83314 1.000 39.21383 177 GLU C O 1
ATOM 2944 N N . MET B 2 135 ? 6.19349 -13.57443 10.13106 1.000 39.42340 178 MET C N 1
ATOM 2945 C CA . MET B 2 135 ? 6.28411 -12.41112 11.00221 1.000 39.04913 178 MET C CA 1
ATOM 2946 C C . MET B 2 135 ? 6.39274 -12.85969 12.45065 1.000 40.01073 178 MET C C 1
ATOM 2947 O O . MET B 2 135 ? 5.70686 -13.78921 12.88574 1.000 36.07707 178 MET C O 1
ATOM 2952 N N . HIS B 2 136 ? 7.27834 -12.20121 13.19057 1.000 36.22083 179 HIS C N 1
ATOM 2953 C CA . HIS B 2 136 ? 7.57952 -12.54994 14.56988 1.000 32.36725 179 HIS C CA 1
ATOM 2954 C C . HIS B 2 136 ? 6.98397 -11.49455 15.49201 1.000 31.90670 179 HIS C C 1
ATOM 2955 O O . HIS B 2 136 ? 6.98480 -10.30257 15.16676 1.000 33.65245 179 HIS C O 1
ATOM 2962 N N . SER B 2 137 ? 6.46747 -11.93257 16.64079 1.000 33.85304 180 SER C N 1
ATOM 2963 C CA . SER B 2 137 ? 5.77923 -10.99850 17.52916 1.000 35.45225 180 SER C CA 1
ATOM 2964 C C . SER B 2 137 ? 6.72146 -9.93563 18.08429 1.000 38.04335 180 SER C C 1
ATOM 2965 O O . SER B 2 137 ? 6.28546 -8.82240 18.39758 1.000 35.69288 180 SER C O 1
ATOM 2968 N N . GLU B 2 138 ? 8.01090 -10.24638 18.19696 1.000 38.86508 181 GLU C N 1
ATOM 2969 C CA . GLU B 2 138 ? 9.00178 -9.29550 18.69275 1.000 34.49938 181 GLU C CA 1
ATOM 2970 C C . GLU B 2 138 ? 9.73314 -8.55873 17.57993 1.000 32.86735 181 GLU C C 1
ATOM 2971 O O . GLU B 2 138 ? 9.91272 -7.33914 17.66433 1.000 34.84749 181 GLU C O 1
ATOM 2977 N N . PHE B 2 139 ? 10.14580 -9.27162 16.53135 1.000 28.95522 182 PHE C N 1
ATOM 2978 C CA . PHE B 2 139 ? 11.07306 -8.75093 15.54018 1.000 26.67241 182 PHE C CA 1
ATOM 2979 C C . PHE B 2 139 ? 10.45205 -8.49627 14.17213 1.000 28.79816 182 PHE C C 1
ATOM 2980 O O . PHE B 2 139 ? 11.10702 -7.88678 13.32325 1.000 31.53920 182 PHE C O 1
ATOM 2988 N N . GLY B 2 140 ? 9.22247 -8.93812 13.92876 1.000 32.89893 183 GLY C N 1
ATOM 2989 C CA . GLY B 2 140 ? 8.61722 -8.72647 12.62870 1.000 29.92399 183 GLY C CA 1
ATOM 2990 C C . GLY B 2 140 ? 9.25816 -9.55882 11.53857 1.000 29.59674 183 GLY C C 1
ATOM 2991 O O . GLY B 2 140 ? 9.24555 -10.79085 11.60402 1.000 33.00083 183 GLY C O 1
ATOM 2992 N N . ASP B 2 141 ? 9.82084 -8.89862 10.52835 1.000 30.62363 184 ASP C N 1
ATOM 2993 C CA . ASP B 2 141 ? 10.50013 -9.58492 9.43170 1.000 30.16049 184 ASP C CA 1
ATOM 2994 C C . ASP B 2 141 ? 11.92046 -9.91778 9.88355 1.000 28.98721 184 ASP C C 1
ATOM 2995 O O . ASP B 2 141 ? 12.82955 -9.09740 9.75701 1.000 26.25979 184 ASP C O 1
ATOM 3000 N N . VAL B 2 142 ? 12.12298 -11.14596 10.37042 1.000 27.21971 185 VAL C N 1
ATOM 3001 C CA . VAL B 2 142 ? 13.41587 -11.51940 10.94404 1.000 27.55216 185 VAL C CA 1
ATOM 3002 C C . VAL B 2 142 ? 14.44747 -11.79253 9.85877 1.000 26.94209 185 VAL C C 1
ATOM 3003 O O . VAL B 2 142 ? 15.65369 -11.59868 10.07639 1.000 23.60274 185 VAL C O 1
ATOM 3007 N N . LYS B 2 143 ? 14.00520 -12.25962 8.68794 1.000 25.22278 186 LYS C N 1
ATOM 3008 C CA . LYS B 2 143 ? 14.90318 -12.39015 7.54858 1.000 28.10541 186 LYS C CA 1
ATOM 3009 C C . LYS B 2 143 ? 15.54591 -11.05149 7.21075 1.000 26.91900 186 LYS C C 1
ATOM 3010 O O . LYS B 2 143 ? 16.75833 -10.96986 6.98116 1.000 25.52193 186 LYS C O 1
ATOM 3016 N N . LYS B 2 144 ? 14.74240 -9.98669 7.17627 1.000 23.57726 187 LYS C N 1
ATOM 3017 C CA . LYS B 2 144 ? 15.28755 -8.66826 6.87169 1.000 27.79948 187 LYS C CA 1
ATOM 3018 C C . LYS B 2 144 ? 16.14109 -8.13978 8.02141 1.000 23.34677 187 LYS C C 1
ATOM 3019 O O . LYS B 2 144 ? 17.17521 -7.50396 7.78880 1.000 25.27257 187 LYS C O 1
ATOM 3025 N N . LEU B 2 145 ? 15.71728 -8.37657 9.26456 1.000 24.76367 188 LEU C N 1
ATOM 3026 C CA . LEU B 2 145 ? 16.50824 -7.92627 10.40983 1.000 23.63306 188 LEU C CA 1
ATOM 3027 C C . LEU B 2 145 ? 17.90107 -8.53682 10.38503 1.000 22.40441 188 LEU C C 1
ATOM 3028 O O . LEU B 2 145 ? 18.90329 -7.83262 10.56595 1.000 21.81880 188 LEU C O 1
ATOM 3033 N N . VAL B 2 146 ? 17.98570 -9.84889 10.14147 1.000 20.74686 189 VAL C N 1
ATOM 3034 C CA . VAL B 2 146 ? 19.26096 -10.55625 10.24800 1.000 19.77628 189 VAL C CA 1
ATOM 3035 C C . VAL B 2 146 ? 20.12604 -10.37015 9.00353 1.000 23.79391 189 VAL C C 1
ATOM 3036 O O . VAL B 2 146 ? 21.34009 -10.15848 9.11327 1.000 21.88751 189 VAL C O 1
ATOM 3040 N N . THR B 2 147 ? 19.54212 -10.45608 7.80128 1.000 21.76261 190 THR C N 1
ATOM 3041 C CA . THR B 2 147 ? 20.34227 -10.42517 6.57965 1.000 21.43185 190 THR C CA 1
ATOM 3042 C C . THR B 2 147 ? 20.51231 -9.03089 5.99059 1.000 22.83797 190 THR C C 1
ATOM 3043 O O . THR B 2 147 ? 21.36119 -8.85066 5.11000 1.000 23.91864 190 THR C O 1
ATOM 3047 N N . GLU B 2 148 ? 19.74001 -8.04418 6.44076 1.000 24.60417 191 GLU C N 1
ATOM 3048 C CA . GLU B 2 148 ? 19.85588 -6.68891 5.91314 1.000 22.35394 191 GLU C CA 1
ATOM 3049 C C . GLU B 2 148 ? 20.21065 -5.69165 7.00748 1.000 21.58407 191 GLU C C 1
ATOM 3050 O O . GLU B 2 148 ? 21.26876 -5.06263 6.93178 1.000 23.13784 191 GLU C O 1
ATOM 3056 N N . GLU B 2 149 ? 19.37544 -5.55442 8.03748 1.000 21.96932 192 GLU C N 1
ATOM 3057 C CA . GLU B 2 149 ? 19.60493 -4.52551 9.04978 1.000 21.59109 192 GLU C CA 1
ATOM 3058 C C . GLU B 2 149 ? 20.91963 -4.75514 9.78724 1.000 19.98874 192 GLU C C 1
ATOM 3059 O O . GLU B 2 149 ? 21.76179 -3.85262 9.86521 1.000 20.80881 192 GLU C O 1
ATOM 3065 N N . PHE B 2 150 ? 21.11331 -5.95847 10.33921 1.000 19.03644 193 PHE C N 1
ATOM 3066 C CA . PHE B 2 150 ? 22.37149 -6.25409 11.02976 1.000 18.49223 193 PHE C CA 1
ATOM 3067 C C . PHE B 2 150 ? 23.56848 -6.13569 10.09513 1.000 18.34238 193 PHE C C 1
ATOM 3068 O O . PHE B 2 150 ? 24.67276 -5.81352 10.53755 1.000 17.48189 193 PHE C O 1
ATOM 3076 N N . VAL B 2 151 ? 23.37436 -6.38770 8.80117 1.000 17.74613 194 VAL C N 1
ATOM 3077 C CA . VAL B 2 151 ? 24.48982 -6.35080 7.86626 1.000 18.13949 194 VAL C CA 1
ATOM 3078 C C . VAL B 2 151 ? 24.86340 -4.91404 7.51433 1.000 17.50530 194 VAL C C 1
ATOM 3079 O O . VAL B 2 151 ? 26.05321 -4.56519 7.48311 1.000 19.73193 194 VAL C O 1
ATOM 3083 N N . LYS B 2 152 ? 23.86275 -4.05599 7.27911 1.000 20.12199 195 LYS C N 1
ATOM 3084 C CA . LYS B 2 152 ? 24.13736 -2.64996 6.98740 1.000 19.82815 195 LYS C CA 1
ATOM 3085 C C . LYS B 2 152 ? 24.70155 -1.92001 8.19995 1.000 20.38265 195 LYS C C 1
ATOM 3086 O O . LYS B 2 152 ? 25.45009 -0.94784 8.04812 1.000 18.36726 195 LYS C O 1
ATOM 3092 N N . GLN B 2 153 ? 24.36380 -2.37866 9.40110 1.000 19.40024 196 GLN C N 1
ATOM 3093 C CA . GLN B 2 153 ? 24.98508 -1.85241 10.61328 1.000 15.22895 196 GLN C CA 1
ATOM 3094 C C . GLN B 2 153 ? 26.39979 -2.36920 10.81403 1.000 17.55272 196 GLN C C 1
ATOM 3095 O O . GLN B 2 153 ? 27.10076 -1.87936 11.71321 1.000 17.70732 196 GLN C O 1
ATOM 3101 N N . LYS B 2 154 ? 26.84299 -3.32935 9.98781 1.000 18.85836 197 LYS C N 1
ATOM 3102 C CA . LYS B 2 154 ? 28.15087 -3.97863 10.08548 1.000 16.75164 197 LYS C CA 1
ATOM 3103 C C . LYS B 2 154 ? 28.30335 -4.82073 11.34661 1.000 16.64948 197 LYS C C 1
ATOM 3104 O O . LYS B 2 154 ? 29.42994 -5.09740 11.76987 1.000 19.49829 197 LYS C O 1
ATOM 3110 N N . TYR B 2 155 ? 27.19199 -5.24849 11.95620 1.000 17.65017 198 TYR C N 1
ATOM 3111 C CA . TYR B 2 155 ? 27.29798 -6.25685 13.00584 1.000 18.33666 198 TYR C CA 1
ATOM 3112 C C . TYR B 2 155 ? 27.62559 -7.62299 12.42760 1.000 17.93291 198 TYR C C 1
ATOM 3113 O O . TYR B 2 155 ? 28.31714 -8.41555 13.06739 1.000 18.71852 198 TYR C O 1
ATOM 3122 N N . LEU B 2 156 ? 27.13958 -7.91397 11.22388 1.000 19.57262 199 LEU C N 1
ATOM 3123 C CA . LEU B 2 156 ? 27.37721 -9.19628 10.58415 1.000 18.61011 199 LEU C CA 1
ATOM 3124 C C . LEU B 2 156 ? 27.83865 -8.97739 9.15079 1.000 20.33775 199 LEU C C 1
ATOM 3125 O O . LEU B 2 156 ? 27.51089 -7.96705 8.52288 1.000 21.64264 199 LEU C O 1
ATOM 3130 N N . GLU B 2 157 ? 28.60012 -9.94206 8.64904 1.000 20.83183 200 GLU C N 1
ATOM 3131 C CA . GLU B 2 157 ? 28.85034 -10.10939 7.22191 1.000 26.15613 200 GLU C CA 1
ATOM 3132 C C . GLU B 2 157 ? 27.97072 -11.23536 6.69468 1.000 26.39606 200 GLU C C 1
ATOM 3133 O O . GLU B 2 157 ? 27.75006 -12.23508 7.38333 1.000 22.98634 200 GLU C O 1
ATOM 3139 N N . TYR B 2 158 ? 27.49292 -11.07561 5.46004 1.000 29.09052 201 TYR C N 1
ATOM 3140 C CA . TYR B 2 158 ? 26.54599 -11.99249 4.82582 1.000 28.42470 201 TYR C CA 1
ATOM 3141 C C . TYR B 2 158 ? 27.11575 -12.26709 3.44107 1.000 30.82941 201 TYR C C 1
ATOM 3142 O O . TYR B 2 158 ? 26.92139 -11.46121 2.52757 1.000 32.54640 201 TYR C O 1
ATOM 3151 N N . ASN B 2 159 ? 27.83474 -13.38036 3.29820 1.000 28.62231 202 ASN C N 1
ATOM 3152 C CA . ASN B 2 159 ? 28.69637 -13.61472 2.14582 1.000 34.18432 202 ASN C CA 1
ATOM 3153 C C . ASN B 2 159 ? 28.26501 -14.85666 1.37985 1.000 33.65625 202 ASN C C 1
ATOM 3154 O O . ASN B 2 159 ? 27.91703 -15.87741 1.97875 1.000 28.37647 202 ASN C O 1
ATOM 3159 N N . LYS B 2 160 ? 28.30310 -14.76951 0.04896 1.000 35.94158 203 LYS C N 1
ATOM 3160 C CA . LYS B 2 160 ? 28.04346 -15.94579 -0.77031 1.000 33.38221 203 LYS C CA 1
ATOM 3161 C C . LYS B 2 160 ? 29.12529 -16.98867 -0.53765 1.000 34.08536 203 LYS C C 1
ATOM 3162 O O . LYS B 2 160 ? 30.31696 -16.67027 -0.48936 1.000 36.35859 203 LYS C O 1
ATOM 3168 N N . VAL B 2 161 ? 28.70873 -18.23887 -0.36859 1.000 34.93150 204 VAL C N 1
ATOM 3169 C CA . VAL B 2 161 ? 29.67617 -19.32255 -0.23389 1.000 37.91886 204 VAL C CA 1
ATOM 3170 C C . VAL B 2 161 ? 30.28189 -19.54848 -1.61442 1.000 40.58130 204 VAL C C 1
ATOM 3171 O O . VAL B 2 161 ? 29.54721 -19.83018 -2.57063 1.000 39.40587 204 VAL C O 1
ATOM 3175 N N . PRO B 2 162 ? 31.59653 -19.41988 -1.77180 1.000 41.75165 205 PRO C N 1
ATOM 3176 C CA . PRO B 2 162 ? 32.17969 -19.49176 -3.11538 1.000 45.64839 205 PRO C CA 1
ATOM 3177 C C . PRO B 2 162 ? 32.09484 -20.89654 -3.69053 1.000 49.41169 205 PRO C C 1
ATOM 3178 O O . PRO B 2 162 ? 32.24456 -21.89232 -2.97608 1.000 49.15486 205 PRO C O 1
ATOM 3182 N N . HIS B 2 163 ? 31.82611 -20.95982 -4.99617 1.000 47.03553 206 HIS C N 1
ATOM 3183 C CA . HIS B 2 163 ? 31.87224 -22.15507 -5.83458 1.000 48.85136 206 HIS C CA 1
ATOM 3184 C C . HIS B 2 163 ? 30.74069 -23.13947 -5.56677 1.000 53.47699 206 HIS C C 1
ATOM 3185 O O . HIS B 2 163 ? 30.72839 -24.21215 -6.17800 1.000 56.01967 206 HIS C O 1
ATOM 3192 N N . ILE B 2 164 ? 29.79412 -22.82737 -4.68766 1.000 51.20634 207 ILE C N 1
ATOM 3193 C CA . ILE B 2 164 ? 28.67638 -23.72599 -4.41514 1.000 54.95179 207 ILE C CA 1
ATOM 3194 C C . ILE B 2 164 ? 27.55738 -23.40025 -5.39329 1.000 58.29508 207 ILE C C 1
ATOM 3195 O O . ILE B 2 164 ? 27.02577 -22.28319 -5.38915 1.000 53.21357 207 ILE C O 1
ATOM 3200 N N . ASP B 2 165 ? 27.19162 -24.38977 -6.22869 1.000 63.79802 208 ASP C N 1
ATOM 3201 C CA . ASP B 2 165 ? 26.42406 -24.09328 -7.43572 1.000 64.22484 208 ASP C CA 1
ATOM 3202 C C . ASP B 2 165 ? 25.02030 -23.57434 -7.13188 1.000 64.25600 208 ASP C C 1
ATOM 3203 O O . ASP B 2 165 ? 24.64029 -22.53604 -7.69325 1.000 70.65456 208 ASP C O 1
ATOM 3208 N N . PRO B 2 166 ? 24.20915 -24.22566 -6.29154 1.000 63.05222 209 PRO C N 1
ATOM 3209 C CA . PRO B 2 166 ? 23.02241 -23.52231 -5.77246 1.000 60.92908 209 PRO C CA 1
ATOM 3210 C C . PRO B 2 166 ? 23.48463 -22.49090 -4.75455 1.000 56.84797 209 PRO C C 1
ATOM 3211 O O . PRO B 2 166 ? 24.16004 -22.83303 -3.78157 1.000 58.61314 209 PRO C O 1
ATOM 3215 N N . VAL B 2 167 ? 23.15062 -21.21900 -4.99890 1.000 55.03230 210 VAL C N 1
ATOM 3216 C CA . VAL B 2 167 ? 23.73115 -20.14042 -4.20459 1.000 52.93990 210 VAL C CA 1
ATOM 3217 C C . VAL B 2 167 ? 23.38563 -20.33337 -2.73484 1.000 49.63817 210 VAL C C 1
ATOM 3218 O O . VAL B 2 167 ? 22.23544 -20.60842 -2.37274 1.000 45.79415 210 VAL C O 1
ATOM 3222 N N . GLU B 2 168 ? 24.39952 -20.21719 -1.88337 1.000 46.77055 211 GLU C N 1
ATOM 3223 C CA . GLU B 2 168 ? 24.26813 -20.39999 -0.44671 1.000 44.24000 211 GLU C CA 1
ATOM 3224 C C . GLU B 2 168 ? 25.06474 -19.30308 0.24724 1.000 36.41320 211 GLU C C 1
ATOM 3225 O O . GLU B 2 168 ? 26.07738 -18.83130 -0.27598 1.000 33.37926 211 GLU C O 1
ATOM 3231 N N . TYR B 2 169 ? 24.60690 -18.89854 1.43206 1.000 37.28789 212 TYR C N 1
ATOM 3232 C CA . TYR B 2 169 ? 25.23078 -17.80657 2.16519 1.000 33.73011 212 TYR C CA 1
ATOM 3233 C C . TYR B 2 169 ? 25.76738 -18.27810 3.51165 1.000 33.09918 212 TYR C C 1
ATOM 3234 O O . TYR B 2 169 ? 25.25191 -19.22630 4.11360 1.000 29.89333 212 TYR C O 1
ATOM 3243 N N . GLU B 2 170 ? 26.81250 -17.60052 3.98007 1.000 29.35917 213 GLU C N 1
ATOM 3244 C CA . GLU B 2 170 ? 27.36464 -17.84123 5.30451 1.000 27.05637 213 GLU C CA 1
ATOM 3245 C C . GLU B 2 170 ? 27.60092 -16.51062 6.00837 1.000 26.54864 213 GLU C C 1
ATOM 3246 O O . GLU B 2 170 ? 27.73058 -15.45850 5.37682 1.000 26.92053 213 GLU C O 1
ATOM 3252 N N . PHE B 2 171 ? 27.66601 -16.57459 7.33443 1.000 27.04851 214 PHE C N 1
ATOM 3253 C CA . PHE B 2 171 ? 27.76879 -15.39124 8.17257 1.000 26.48108 214 PHE C CA 1
ATOM 3254 C C . PHE B 2 171 ? 29.10821 -15.34972 8.89437 1.000 24.41929 214 PHE C C 1
ATOM 3255 O O . PHE B 2 171 ? 29.61639 -16.38236 9.34625 1.000 24.15455 214 PHE C O 1
ATOM 3263 N N . ARG B 2 172 ? 29.66339 -14.14408 9.02715 1.000 20.45450 215 ARG C N 1
ATOM 3264 C CA . ARG B 2 172 ? 30.78810 -13.87799 9.91294 1.000 19.95449 215 ARG C CA 1
ATOM 3265 C C . ARG B 2 172 ? 30.44208 -12.65893 10.76129 1.000 19.42937 215 ARG C C 1
ATOM 3266 O O . ARG B 2 172 ? 29.48577 -11.93584 10.47145 1.000 19.47625 215 ARG C O 1
ATOM 3274 N N . TRP B 2 173 ? 31.23206 -12.42462 11.81021 1.000 22.02444 216 TRP C N 1
ATOM 3275 C CA . TRP B 2 173 ? 31.13103 -11.15185 12.52113 1.000 20.73169 216 TRP C CA 1
ATOM 3276 C C . TRP B 2 173 ? 31.48083 -9.99820 11.59085 1.000 22.63491 216 TRP C C 1
ATOM 3277 O O . TRP B 2 173 ? 32.43402 -10.08115 10.80646 1.000 22.72110 216 TRP C O 1
ATOM 3288 N N . GLY B 2 174 ? 30.71961 -8.89218 11.71229 1.000 21.23844 217 GLY C N 1
ATOM 3289 C CA . GLY B 2 174 ? 31.05954 -7.65797 11.03728 1.000 21.00355 217 GLY C CA 1
ATOM 3290 C C . GLY B 2 174 ? 31.98778 -6.75895 11.85625 1.000 21.80868 217 GLY C C 1
ATOM 3291 O O . GLY B 2 174 ? 32.24082 -6.99651 13.03626 1.000 19.71676 217 GLY C O 1
ATOM 3292 N N . GLN B 2 175 ? 32.47039 -5.70262 11.19223 1.000 21.25033 218 GLN C N 1
ATOM 3293 C CA . GLN B 2 175 ? 33.42243 -4.78556 11.80660 1.000 25.12371 218 GLN C CA 1
ATOM 3294 C C . GLN B 2 175 ? 32.85193 -4.12585 13.05853 1.000 22.79108 218 GLN C C 1
ATOM 3295 O O . GLN B 2 175 ? 33.58900 -3.86766 14.02023 1.000 22.82074 218 GLN C O 1
ATOM 3301 N N . ARG B 2 176 ? 31.54916 -3.83995 13.07629 1.000 20.07464 219 ARG C N 1
ATOM 3302 C CA . ARG B 2 176 ? 30.98563 -3.21840 14.27459 1.000 17.11103 219 ARG C CA 1
ATOM 3303 C C . ARG B 2 176 ? 31.01443 -4.17149 15.46831 1.000 17.69133 219 ARG C C 1
ATOM 3304 O O . ARG B 2 176 ? 31.25623 -3.73724 16.60010 1.000 20.07099 219 ARG C O 1
ATOM 3312 N N . ALA B 2 177 ? 30.78339 -5.47468 15.24231 1.000 17.76914 220 ALA C N 1
ATOM 3313 C CA . ALA B 2 177 ? 30.85022 -6.43606 16.34014 1.000 19.18517 220 ALA C CA 1
ATOM 3314 C C . ALA B 2 177 ? 32.24235 -6.47117 16.95474 1.000 17.20758 220 ALA C C 1
ATOM 3315 O O . ALA B 2 177 ? 32.38757 -6.53637 18.18241 1.000 16.97953 220 ALA C O 1
ATOM 3317 N N . PHE B 2 178 ? 33.28308 -6.43486 16.12445 1.000 18.01035 221 PHE C N 1
ATOM 3318 C CA . PHE B 2 178 ? 34.62592 -6.49010 16.68993 1.000 18.31192 221 PHE C CA 1
ATOM 3319 C C . PHE B 2 178 ? 34.97089 -5.24895 17.49420 1.000 20.28465 221 PHE C C 1
ATOM 3320 O O . PHE B 2 178 ? 35.84972 -5.32378 18.36093 1.000 20.74542 221 PHE C O 1
ATOM 3328 N N . LYS B 2 179 ? 34.30136 -4.11661 17.23824 1.000 18.96616 222 LYS C N 1
ATOM 3329 C CA . LYS B 2 179 ? 34.55694 -2.89721 17.99889 1.000 19.79458 222 LYS C CA 1
ATOM 3330 C C . LYS B 2 179 ? 33.64432 -2.74460 19.20767 1.000 19.77814 222 LYS C C 1
ATOM 3331 O O . LYS B 2 179 ? 34.06228 -2.16747 20.21813 1.000 24.09313 222 LYS C O 1
ATOM 3337 N N . GLU B 2 180 ? 32.41873 -3.25816 19.15042 1.000 17.03612 223 GLU C N 1
ATOM 3338 C CA . GLU B 2 180 ? 31.50569 -3.09340 20.27033 1.000 17.56261 223 GLU C CA 1
ATOM 3339 C C . GLU B 2 180 ? 31.57634 -4.23754 21.26970 1.000 20.47272 223 GLU C C 1
ATOM 3340 O O . GLU B 2 180 ? 31.26126 -4.02893 22.44809 1.000 19.51950 223 GLU C O 1
ATOM 3346 N N . THR B 2 181 ? 31.99348 -5.42775 20.85172 1.000 17.73523 224 THR C N 1
ATOM 3347 C CA . THR B 2 181 ? 32.17377 -6.53489 21.79582 1.000 17.48893 224 THR C CA 1
ATOM 3348 C C . THR B 2 181 ? 33.50229 -7.21307 21.45636 1.000 19.39053 224 THR C C 1
ATOM 3349 O O . THR B 2 181 ? 34.37514 -6.63588 20.80108 1.000 19.28901 224 THR C O 1
ATOM 3353 N N . SER B 2 182 ? 33.69982 -8.43313 21.94699 1.000 17.77657 225 SER C N 1
ATOM 3354 C CA . SER B 2 182 ? 34.94298 -9.14555 21.70445 1.000 20.03704 225 SER C CA 1
ATOM 3355 C C . SER B 2 182 ? 34.65340 -10.63436 21.76385 1.000 17.71079 225 SER C C 1
ATOM 3356 O O . SER B 2 182 ? 33.63313 -11.06496 22.29684 1.000 16.32527 225 SER C O 1
ATOM 3359 N N . LYS B 2 183 ? 35.57996 -11.42665 21.23132 1.000 19.66868 226 LYS C N 1
ATOM 3360 C CA . LYS B 2 183 ? 35.40982 -12.87089 21.33647 1.000 18.40984 226 LYS C CA 1
ATOM 3361 C C . LYS B 2 183 ? 35.33821 -13.32002 22.79178 1.000 17.54308 226 LYS C C 1
ATOM 3362 O O . LYS B 2 183 ? 34.51283 -14.17170 23.14044 1.000 18.20547 226 LYS C O 1
ATOM 3368 N N . MET B 2 184 ? 36.18053 -12.74893 23.66641 1.000 19.80196 227 MET C N 1
ATOM 3369 C CA . MET B 2 184 ? 36.17612 -13.18447 25.06227 1.000 17.81865 227 MET C CA 1
ATOM 3370 C C . MET B 2 184 ? 34.88095 -12.78603 25.75528 1.000 17.19885 227 MET C C 1
ATOM 3371 O O . MET B 2 184 ? 34.32819 -13.56323 26.53959 1.000 15.90651 227 MET C O 1
ATOM 3376 N N . LYS B 2 185 ? 34.36998 -11.58303 25.46932 1.000 17.82620 228 LYS C N 1
ATOM 3377 C CA . LYS B 2 185 ? 33.08705 -11.18976 26.04111 1.0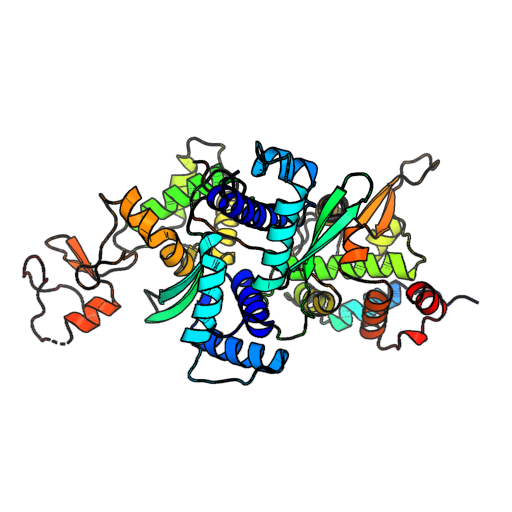00 17.79309 228 LYS C CA 1
ATOM 3378 C C . LYS B 2 185 ? 31.96465 -12.11712 25.58496 1.000 14.95428 228 LYS C C 1
ATOM 3379 O O . LYS B 2 185 ? 31.10764 -12.49647 26.38664 1.000 17.18747 228 LYS C O 1
ATOM 3385 N N . VAL B 2 186 ? 31.94475 -12.48913 24.29897 1.000 16.41482 229 VAL C N 1
ATOM 3386 C CA . VAL B 2 186 ? 30.89404 -13.38713 23.82334 1.000 16.78098 229 VAL C CA 1
ATOM 3387 C C . VAL B 2 186 ? 31.04973 -14.77015 24.46110 1.000 16.43667 229 VAL C C 1
ATOM 3388 O O . VAL B 2 186 ? 30.06247 -15.40973 24.84724 1.000 17.15408 229 VAL C O 1
ATOM 3392 N N . LEU B 2 187 ? 32.29429 -15.23470 24.60643 1.000 17.02972 230 LEU C N 1
ATOM 3393 C CA . LEU B 2 187 ? 32.53916 -16.49548 25.29755 1.000 17.50292 230 LEU C CA 1
ATOM 3394 C C . LEU B 2 187 ? 32.04227 -16.43578 26.73555 1.000 16.66761 230 LEU C C 1
ATOM 3395 O O . LEU B 2 187 ? 31.51014 -17.42189 27.26514 1.000 18.76782 230 LEU C O 1
ATOM 3400 N N . GLU B 2 188 ? 32.21208 -15.28282 27.38621 1.000 19.33528 231 GLU C N 1
ATOM 3401 C CA . GLU B 2 188 ? 31.72708 -15.12572 28.75071 1.000 19.35115 231 GLU C CA 1
ATOM 3402 C C . GLU B 2 188 ? 30.20719 -15.17196 28.80894 1.000 17.25458 231 GLU C C 1
ATOM 3403 O O . GLU B 2 188 ? 29.63660 -15.72491 29.75291 1.000 18.07503 231 GLU C O 1
ATOM 3409 N N . PHE B 2 189 ? 29.53558 -14.60066 27.80572 1.000 16.97603 232 PHE C N 1
ATOM 3410 C CA . PHE B 2 189 ? 28.08582 -14.69329 27.72359 1.000 17.49638 232 PHE C CA 1
ATOM 3411 C C . PHE B 2 189 ? 27.63887 -16.13377 27.51643 1.000 17.63752 232 PHE C C 1
ATOM 3412 O O . PHE B 2 189 ? 26.75506 -16.62915 28.22145 1.000 20.12806 232 PHE C O 1
ATOM 3420 N N . VAL B 2 190 ? 28.23994 -16.81665 26.53901 1.000 18.01393 233 VAL C N 1
ATOM 3421 C CA . VAL B 2 190 ? 27.87490 -18.20498 26.26164 1.000 18.67602 233 VAL C CA 1
ATOM 3422 C C . VAL B 2 190 ? 28.07345 -19.05925 27.50957 1.000 21.39150 233 VAL C C 1
ATOM 3423 O O . VAL B 2 190 ? 27.19472 -19.84428 27.89773 1.000 22.00423 233 VAL C O 1
ATOM 3427 N N . SER B 2 191 ? 29.21607 -18.88004 28.17932 1.000 19.33464 234 SER C N 1
ATOM 3428 C CA . SER B 2 191 ? 29.50451 -19.62713 29.40353 1.000 20.63818 234 SER C CA 1
ATOM 3429 C C . SER B 2 191 ? 28.46757 -19.35323 30.48248 1.000 21.22344 234 SER C C 1
ATOM 3430 O O . SER B 2 191 ? 28.00162 -20.28159 31.15180 1.000 22.47465 234 SER C O 1
ATOM 3433 N N . LYS B 2 192 ? 28.09750 -18.08352 30.67029 1.000 20.98538 235 LYS C N 1
ATOM 3434 C CA . LYS B 2 192 ? 27.09414 -17.73886 31.67555 1.000 21.66703 235 LYS C CA 1
ATOM 3435 C C . LYS B 2 192 ? 25.75270 -18.40635 31.38715 1.000 22.68252 235 LYS C C 1
ATOM 3436 O O . LYS B 2 192 ? 25.11196 -18.96123 32.28979 1.000 23.08026 235 LYS C O 1
ATOM 3442 N N . ILE B 2 193 ? 25.29502 -18.34040 30.13553 1.000 20.06035 236 ILE C N 1
ATOM 3443 C CA . ILE B 2 193 ? 24.02156 -18.95497 29.77257 1.000 21.97081 236 ILE C CA 1
ATOM 3444 C C . ILE B 2 193 ? 24.02810 -20.44430 30.09206 1.000 21.68226 236 ILE C C 1
ATOM 3445 O O . ILE B 2 193 ? 23.03054 -20.99828 30.56746 1.000 23.75218 236 ILE C O 1
ATOM 3450 N N . GLN B 2 194 ? 25.14416 -21.11676 29.83559 1.000 20.43780 237 GLN C N 1
ATOM 3451 C CA . GLN B 2 194 ? 25.19950 -22.56471 29.98846 1.000 21.89402 237 GLN C CA 1
ATOM 3452 C C . GLN B 2 194 ? 25.74977 -23.00176 31.34008 1.000 23.85685 237 GLN C C 1
ATOM 3453 O O . GLN B 2 194 ? 26.01934 -24.19331 31.52988 1.000 24.61429 237 GLN C O 1
ATOM 3459 N N . GLN B 2 195 ? 25.89622 -22.07071 32.28492 1.000 21.50188 238 GLN C N 1
ATOM 3460 C CA . GLN B 2 195 ? 26.33812 -22.36965 33.65156 1.000 20.63442 238 GLN C CA 1
ATOM 3461 C C . GLN B 2 195 ? 27.71394 -23.03027 33.66513 1.000 26.59038 238 GLN C C 1
ATOM 3462 O O . GLN B 2 195 ? 27.97218 -23.95100 34.44572 1.000 27.71456 238 GLN C O 1
ATOM 3468 N N . LYS B 2 196 ? 28.60747 -22.54687 32.80752 1.000 21.91843 239 LYS C N 1
ATOM 3469 C CA . LYS B 2 196 ? 29.96780 -23.04718 32.69314 1.000 25.76901 239 LYS C CA 1
ATOM 3470 C C . LYS B 2 196 ? 30.96824 -21.92204 32.95671 1.000 26.70473 239 LYS C C 1
ATOM 3471 O O . LYS B 2 196 ? 30.60241 -20.76674 33.19128 1.000 23.73826 239 LYS C O 1
ATOM 3477 N N . ASP B 2 197 ? 32.24970 -22.27787 32.93082 1.000 28.36229 240 ASP C N 1
ATOM 3478 C CA . ASP B 2 197 ? 33.32918 -21.29950 33.00355 1.000 26.73380 240 ASP C CA 1
ATOM 3479 C C . ASP B 2 197 ? 33.93108 -21.11094 31.62030 1.000 26.09358 240 ASP C C 1
ATOM 3480 O O . ASP B 2 197 ? 33.98450 -22.06522 30.83871 1.000 32.17159 240 ASP C O 1
ATOM 3485 N N . PRO B 2 198 ? 34.36767 -19.89622 31.26795 1.000 26.12800 241 PRO C N 1
ATOM 3486 C CA . PRO B 2 198 ? 34.96805 -19.69437 29.93898 1.000 20.68729 241 PRO C CA 1
ATOM 3487 C C . PRO B 2 198 ? 36.08551 -20.67922 29.61446 1.000 27.31461 241 PRO C C 1
ATOM 3488 O O . PRO B 2 198 ? 36.20767 -21.10429 28.45770 1.000 26.85407 241 PRO C O 1
ATOM 3492 N N . LYS B 2 199 ? 36.89426 -21.06828 30.60560 1.000 25.28452 242 LYS C N 1
ATOM 3493 C CA . LYS B 2 199 ? 37.97793 -22.01068 30.33921 1.000 27.67565 242 LYS C CA 1
ATOM 3494 C C . LYS B 2 199 ? 37.48140 -23.42108 30.05384 1.000 28.27295 242 LYS C C 1
ATOM 3495 O O . LYS B 2 199 ? 38.28131 -24.24726 29.60107 1.000 30.55492 242 LYS C O 1
ATOM 3501 N N . SER B 2 200 ? 36.19873 -23.71737 30.30024 1.000 29.47420 243 SER C N 1
ATOM 3502 C CA . SER B 2 200 ? 35.63391 -24.99632 29.86641 1.000 31.46078 243 SER C CA 1
ATOM 3503 C C . SER B 2 200 ? 35.78822 -25.18661 28.36267 1.000 33.44612 243 SER C C 1
ATOM 3504 O O . SER B 2 200 ? 35.97726 -26.31347 27.88840 1.000 31.26645 243 SER C O 1
ATOM 3507 N N . TRP B 2 201 ? 35.70165 -24.10097 27.60227 1.000 30.33681 244 TRP C N 1
ATOM 3508 C CA . TRP B 2 201 ? 35.76145 -24.15242 26.14732 1.000 29.01716 244 TRP C CA 1
ATOM 3509 C C . TRP B 2 201 ? 37.18298 -23.84936 25.67776 1.000 30.30170 244 TRP C C 1
ATOM 3510 O O . TRP B 2 201 ? 37.46799 -22.79634 25.10889 1.000 26.84787 244 TRP C O 1
ATOM 3521 N N . THR B 2 202 ? 38.07253 -24.82404 25.90664 1.000 29.85975 245 THR C N 1
ATOM 3522 C CA . THR B 2 202 ? 39.50717 -24.62816 25.69220 1.000 27.95542 245 THR C CA 1
ATOM 3523 C C . THR B 2 202 ? 39.81496 -24.05455 24.31370 1.000 28.16538 245 THR C C 1
ATOM 3524 O O . THR B 2 202 ? 40.62305 -23.12823 24.17889 1.000 28.36692 245 THR C O 1
ATOM 3528 N N . THR B 2 203 ? 39.18853 -24.60358 23.27515 1.000 27.06294 246 THR C N 1
ATOM 3529 C CA . THR B 2 203 ? 39.47843 -24.16516 21.91167 1.000 27.98534 246 THR C CA 1
ATOM 3530 C C . THR B 2 203 ? 39.04547 -22.72061 21.68789 1.000 27.94521 246 THR C C 1
ATOM 3531 O O . THR B 2 203 ? 39.80540 -21.90181 21.15194 1.000 25.53324 246 THR C O 1
ATOM 3535 N N . GLN B 2 204 ? 37.81481 -22.39743 22.08049 1.000 26.53950 247 GLN C N 1
ATOM 3536 C CA . GLN B 2 204 ? 37.30663 -21.04439 21.89096 1.000 25.91885 247 GLN C CA 1
ATOM 3537 C C . GLN B 2 204 ? 38.00396 -20.05614 22.81969 1.000 24.74280 247 GLN C C 1
ATOM 3538 O O . GLN B 2 204 ? 38.25044 -18.90363 22.43674 1.000 23.77647 247 GLN C O 1
ATOM 3544 N N . TYR B 2 205 ? 38.35758 -20.49669 24.02709 1.000 23.65293 248 TYR C N 1
ATOM 3545 C CA . TYR B 2 205 ? 39.10818 -19.64115 24.93873 1.000 25.03430 248 TYR C CA 1
ATOM 3546 C C . TYR B 2 205 ? 40.44185 -19.22031 24.33585 1.000 28.89803 248 TYR C C 1
ATOM 3547 O O . TYR B 2 205 ? 40.83285 -18.05256 24.43100 1.000 25.56578 248 TYR C O 1
ATOM 3556 N N . LYS B 2 206 ? 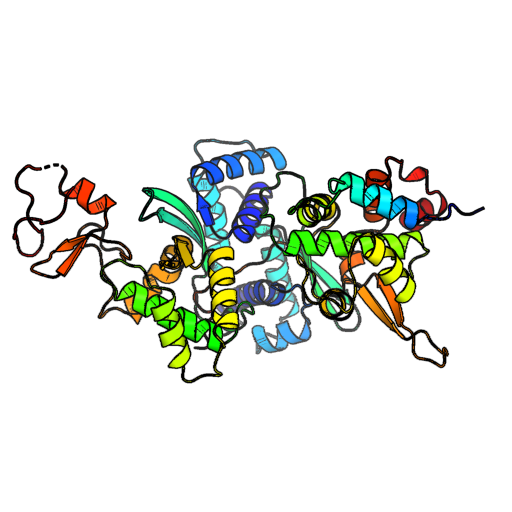41.16581 -20.15780 23.71985 1.000 25.81301 249 LYS C N 1
ATOM 3557 C CA . LYS B 2 206 ? 42.43788 -19.78261 23.11379 1.000 29.42791 249 LYS C CA 1
ATOM 3558 C C . LYS B 2 206 ? 42.22401 -18.82848 21.94659 1.000 28.64340 249 LYS C C 1
ATOM 3559 O O . LYS B 2 206 ? 42.98427 -17.86853 21.77800 1.000 29.40737 249 LYS C O 1
ATOM 3565 N N . ASP B 2 207 ? 41.17959 -19.06315 21.14438 1.000 26.81555 250 ASP C N 1
ATOM 3566 C CA . ASP B 2 207 ? 40.88766 -18.16003 20.03585 1.000 25.33197 250 ASP C CA 1
ATOM 3567 C C . ASP B 2 207 ? 40.54810 -16.76251 20.54255 1.000 27.79089 250 ASP C C 1
ATOM 3568 O O . ASP B 2 207 ? 40.93182 -15.75917 19.93042 1.000 27.20984 250 ASP C O 1
ATOM 3573 N N . ALA B 2 208 ? 39.85371 -16.67760 21.67650 1.000 23.86495 251 ALA C N 1
ATOM 3574 C CA . ALA B 2 208 ? 39.47290 -15.37818 22.21913 1.000 23.67371 251 ALA C CA 1
ATOM 3575 C C . ALA B 2 208 ? 40.65658 -14.63076 22.82002 1.000 32.06332 251 ALA C C 1
ATOM 3576 O O . ALA B 2 208 ? 40.61607 -13.39899 22.90885 1.000 32.28298 251 ALA C O 1
ATOM 3578 N N . GLN B 2 209 ? 41.71091 -15.34246 23.22730 1.000 31.48309 252 GLN C N 1
ATOM 3579 C CA . GLN B 2 209 ? 42.87716 -14.67853 23.79996 1.000 35.50428 252 GLN C CA 1
ATOM 3580 C C . GLN B 2 209 ? 43.75203 -14.02644 22.73752 1.000 39.28702 252 GLN C C 1
ATOM 3581 O O . GLN B 2 209 ? 44.37991 -12.99851 23.01124 1.000 45.80013 252 GLN C O 1
ATOM 3587 N N . GLU B 2 210 ? 43.80924 -14.59635 21.53597 1.000 42.21164 253 GLU C N 1
ATOM 3588 C CA . GLU B 2 210 ? 44.65732 -14.06833 20.46750 1.000 47.34106 253 GLU C CA 1
ATOM 3589 C C . GLU B 2 210 ? 43.92887 -13.05113 19.59300 1.000 48.76653 253 GLU C C 1
ATOM 3590 O O . GLU B 2 210 ? 43.57003 -11.96334 20.05221 1.000 56.93322 253 GLU C O 1
ATOM 3596 N N . HIS C 3 3 ? 42.25234 -32.72024 19.88140 1.000 53.30957 107 HIS D N 1
ATOM 3597 C CA . HIS C 3 3 ? 40.99270 -32.65432 20.61568 1.000 49.15285 107 HIS D CA 1
ATOM 3598 C C . HIS C 3 3 ? 40.51947 -31.20662 20.70984 1.000 48.75343 107 HIS D C 1
ATOM 3599 O O . HIS C 3 3 ? 41.20648 -30.35740 21.27328 1.000 48.11454 107 HIS D O 1
ATOM 3606 N N . MET C 3 4 ? 39.34548 -30.93172 20.14870 1.000 45.02766 108 MET D N 1
ATOM 3607 C CA . MET C 3 4 ? 38.74132 -29.60930 20.18108 1.000 41.96172 108 MET D CA 1
ATOM 3608 C C . MET C 3 4 ? 37.45439 -29.66209 20.98938 1.000 41.96337 108 MET D C 1
ATOM 3609 O O . MET C 3 4 ? 36.68047 -30.61805 20.87975 1.000 40.63188 108 MET D O 1
ATOM 3614 N N . THR C 3 5 ? 37.23197 -28.63555 21.80639 1.000 40.23907 109 THR D N 1
ATOM 3615 C CA . THR C 3 5 ? 35.98651 -28.51024 22.55813 1.000 35.51496 109 THR D CA 1
ATOM 3616 C C . THR C 3 5 ? 34.89160 -28.08021 21.58715 1.000 37.52914 109 THR D C 1
ATOM 3617 O O . THR C 3 5 ? 34.79379 -26.90662 21.22203 1.000 37.27574 109 THR D O 1
ATOM 3621 N N . VAL C 3 6 ? 34.06788 -29.04033 21.15631 1.000 35.32325 110 VAL D N 1
ATOM 3622 C CA . VAL C 3 6 ? 33.00313 -28.79065 20.18954 1.000 35.32317 110 VAL D CA 1
ATOM 3623 C C . VAL C 3 6 ? 31.82489 -28.11975 20.88351 1.000 35.92808 110 VAL D C 1
ATOM 3624 O O . VAL C 3 6 ? 31.44060 -28.50134 21.99715 1.000 36.44900 110 VAL D O 1
ATOM 3628 N N . PHE C 3 7 ? 31.23596 -27.12596 20.21676 1.000 33.77413 111 PHE D N 1
ATOM 3629 C CA . PHE C 3 7 ? 30.08794 -26.39090 20.74417 1.000 31.48485 111 PHE D CA 1
ATOM 3630 C C . PHE C 3 7 ? 28.79474 -27.07794 20.32694 1.000 32.66408 111 PHE D C 1
ATOM 3631 O O . PHE C 3 7 ? 28.62407 -27.42628 19.15457 1.000 35.77742 111 PHE D O 1
ATOM 3639 N N . ASP C 3 8 ? 27.87776 -27.24856 21.28474 1.000 29.35906 112 ASP D N 1
ATOM 3640 C CA . ASP C 3 8 ? 26.59069 -27.89026 21.04704 1.000 31.34583 112 ASP D CA 1
ATOM 3641 C C . ASP C 3 8 ? 25.49846 -26.82878 20.93787 1.000 31.55315 112 ASP D C 1
ATOM 3642 O O . ASP C 3 8 ? 25.05013 -26.30042 21.96732 1.000 29.29424 112 ASP D O 1
ATOM 3647 N N . PRO C 3 9 ? 25.02726 -26.49116 19.73169 1.000 31.31741 113 PRO D N 1
ATOM 3648 C CA . PRO C 3 9 ? 23.99006 -25.45150 19.61292 1.000 30.84039 113 PRO D CA 1
ATOM 3649 C C . PRO C 3 9 ? 22.64414 -25.86275 20.16814 1.000 32.04557 113 PRO D C 1
ATOM 3650 O O . PRO C 3 9 ? 21.82696 -24.98307 20.46368 1.000 30.52581 113 PRO D O 1
ATOM 3654 N N . THR C 3 10 ? 22.37533 -27.16315 20.29472 1.000 30.00628 114 THR D N 1
ATOM 3655 C CA . THR C 3 10 ? 21.09165 -27.61109 20.81727 1.000 33.61349 114 THR D CA 1
ATOM 3656 C C . THR C 3 10 ? 21.03017 -27.44639 22.32867 1.000 31.21399 114 THR D C 1
ATOM 3657 O O . THR C 3 10 ? 20.01685 -26.98794 22.86796 1.000 30.14335 114 THR D O 1
ATOM 3661 N N . SER C 3 11 ? 22.10938 -27.81422 23.02049 1.000 32.93068 115 SER D N 1
ATOM 3662 C CA . SER C 3 11 ? 22.22999 -27.49738 24.43643 1.000 32.88455 115 SER D CA 1
ATOM 3663 C C . SER C 3 11 ? 22.15318 -25.99254 24.65756 1.000 29.65587 115 SER D C 1
ATOM 3664 O O . SER C 3 11 ? 21.54865 -25.52579 25.62978 1.000 28.62174 115 SER D O 1
ATOM 3667 N N . PHE C 3 12 ? 22.75233 -25.22144 23.74656 1.000 28.17235 116 PHE D N 1
ATOM 3668 C CA . PHE C 3 12 ? 22.74314 -23.76620 23.85468 1.000 28.19566 116 PHE D CA 1
ATOM 3669 C C . PHE C 3 12 ? 21.32449 -23.21182 23.81634 1.000 27.81194 116 PHE D C 1
ATOM 3670 O O . PHE C 3 12 ? 20.95007 -22.39891 24.66569 1.000 25.36017 116 PHE D O 1
ATOM 3678 N N . THR C 3 13 ? 20.50692 -23.63481 22.84122 1.000 25.31944 117 THR D N 1
ATOM 3679 C CA . THR C 3 13 ? 19.16257 -23.06347 22.79502 1.000 25.25038 117 THR D CA 1
ATOM 3680 C C . THR C 3 13 ? 18.32085 -23.53196 23.97176 1.000 28.65792 117 THR D C 1
ATOM 3681 O O . THR C 3 13 ? 17.46436 -22.78403 24.45077 1.000 27.20871 117 THR D O 1
ATOM 3685 N N . ALA C 3 14 ? 18.54711 -24.75338 24.45840 1.000 28.25307 118 ALA D N 1
ATOM 3686 C CA . ALA C 3 14 ? 17.83139 -25.18390 25.65346 1.000 26.03981 118 ALA D CA 1
ATOM 3687 C C . ALA C 3 14 ? 18.15496 -24.27730 26.83544 1.000 28.70009 118 ALA D C 1
ATOM 3688 O O . ALA C 3 14 ? 17.25963 -23.88912 27.59507 1.000 28.31871 118 ALA D O 1
ATOM 3690 N N . ASP C 3 15 ? 19.42940 -23.91080 26.99561 1.000 27.67795 119 ASP D N 1
ATOM 3691 C CA . ASP C 3 15 ? 19.81186 -23.05710 28.11499 1.000 24.99825 119 ASP D CA 1
ATOM 3692 C C . ASP C 3 15 ? 19.33981 -21.62129 27.91937 1.000 27.37422 119 ASP D C 1
ATOM 3693 O O . ASP C 3 15 ? 19.01001 -20.94287 28.90152 1.000 25.80535 119 ASP D O 1
ATOM 3698 N N . LEU C 3 16 ? 19.28621 -21.14289 26.67034 1.000 23.51126 120 LEU D N 1
ATOM 3699 C CA . LEU C 3 16 ? 18.73738 -19.81255 26.41609 1.000 22.65893 120 LEU D CA 1
ATOM 3700 C C . LEU C 3 16 ? 17.26831 -19.75033 26.81224 1.000 26.27553 120 LEU D C 1
ATOM 3701 O O . LEU C 3 16 ? 16.82649 -18.79105 27.45426 1.000 27.02429 120 LEU D O 1
ATOM 3706 N N . LEU C 3 17 ? 16.49060 -20.76098 26.41847 1.000 25.61141 121 LEU D N 1
ATOM 3707 C CA . LEU C 3 17 ? 15.06438 -20.75981 26.73800 1.000 28.47075 121 LEU D CA 1
ATOM 3708 C C . LEU C 3 17 ? 14.83396 -20.76465 28.24100 1.000 28.91998 121 LEU D C 1
ATOM 3709 O O . LEU C 3 17 ? 13.93010 -20.08184 28.73680 1.000 29.73666 121 LEU D O 1
ATOM 3714 N N . SER C 3 18 ? 15.64273 -21.52599 28.98329 1.000 29.29819 122 SER D N 1
ATOM 3715 C CA . SER C 3 18 ? 15.55005 -21.49416 30.43912 1.000 31.54617 122 SER D CA 1
ATOM 3716 C C . SER C 3 18 ? 15.82987 -20.09500 30.97017 1.000 33.28286 122 SER D C 1
ATOM 3717 O O . SER C 3 18 ? 15.07179 -19.56355 31.79076 1.000 33.22622 122 SER D O 1
ATOM 3720 N N . PHE C 3 19 ? 16.92422 -19.48290 30.50747 1.000 31.95383 123 PHE D N 1
ATOM 3721 C CA . PHE C 3 19 ? 17.27363 -18.13782 30.95064 1.000 30.23699 123 PHE D CA 1
ATOM 3722 C C . PHE C 3 19 ? 16.16679 -17.15162 30.60097 1.000 30.38456 123 PHE D C 1
ATOM 3723 O O . PHE C 3 19 ? 15.88650 -16.21654 31.36259 1.000 34.24735 123 PHE D O 1
ATOM 3731 N N . MET C 3 20 ? 15.51134 -17.36231 29.46204 1.000 29.98864 124 MET D N 1
ATOM 3732 C CA . MET C 3 20 ? 14.44563 -16.48125 29.01262 1.000 32.48857 124 MET D CA 1
ATOM 3733 C C . MET C 3 20 ? 13.13231 -16.72270 29.74384 1.000 37.56458 124 MET D C 1
ATOM 3734 O O . MET C 3 20 ? 12.23109 -15.88201 29.65992 1.000 40.75289 124 MET D O 1
ATOM 3739 N N . GLY C 3 21 ? 12.99907 -17.84529 30.44467 1.000 39.42295 125 GLY D N 1
ATOM 3740 C CA . GLY C 3 21 ? 11.81890 -18.07397 31.25517 1.000 40.33732 125 GLY D CA 1
ATOM 3741 C C . GLY C 3 21 ? 10.92822 -19.20658 30.79229 1.000 44.68641 125 GLY D C 1
ATOM 3742 O O . GLY C 3 21 ? 9.70113 -19.09871 30.88675 1.000 46.87730 125 GLY D O 1
ATOM 3743 N N . LEU C 3 22 ? 11.53241 -20.28949 30.30125 1.000 45.50858 126 LEU D N 1
ATOM 3744 C CA . LEU C 3 22 ? 10.81741 -21.49987 29.88194 1.000 49.03492 126 LEU D CA 1
ATOM 3745 C C . LEU C 3 22 ? 9.95913 -21.22918 28.65289 1.000 48.07784 126 LEU D C 1
ATOM 3746 O O . LEU C 3 22 ? 10.03359 -21.96274 27.66576 1.000 51.67070 126 LEU D O 1
ATOM 3751 N N . GLY C 3 44 ? 3.49127 -24.62651 27.90650 1.000 71.08987 148 GLY D N 1
ATOM 3752 C CA . GLY C 3 44 ? 4.81328 -24.07234 28.14249 1.000 70.33753 148 GLY D CA 1
ATOM 3753 C C . GLY C 3 44 ? 5.26969 -23.13849 27.03754 1.000 68.81704 148 GLY D C 1
ATOM 3754 O O . GLY C 3 44 ? 5.71917 -23.58496 25.97963 1.000 67.01466 148 GLY D O 1
ATOM 3755 N N . TYR C 3 45 ? 5.15485 -21.83559 27.28574 1.000 68.40299 149 TYR D N 1
ATOM 3756 C CA . TYR C 3 45 ? 5.49246 -20.81249 26.30790 1.000 66.18449 149 TYR D CA 1
ATOM 3757 C C . TYR C 3 45 ? 6.46114 -19.81496 26.93424 1.000 59.35826 149 TYR D C 1
ATOM 3758 O O . TYR C 3 45 ? 6.73102 -19.84415 28.13940 1.000 55.00034 149 TYR D O 1
ATOM 3767 N N . LEU C 3 46 ? 6.99491 -18.92764 26.09277 1.000 58.70628 150 LEU D N 1
ATOM 3768 C CA . LEU C 3 46 ? 7.94408 -17.88787 26.47824 1.000 54.35705 150 LEU D CA 1
ATOM 3769 C C . LEU C 3 46 ? 7.21451 -16.66969 27.03388 1.000 52.12306 150 LEU D C 1
ATOM 3770 O O . LEU C 3 46 ? 6.22531 -16.21815 26.44671 1.000 56.76411 150 LEU D O 1
ATOM 3775 N N . PRO C 3 47 ? 7.70081 -16.12588 28.14940 1.000 48.57595 151 PRO D N 1
ATOM 3776 C CA . PRO C 3 47 ? 7.13762 -14.87370 28.66689 1.000 49.87271 151 PRO D CA 1
ATOM 3777 C C . PRO C 3 47 ? 7.23402 -13.75511 27.63874 1.000 51.57509 151 PRO D C 1
ATOM 3778 O O . PRO C 3 47 ? 8.10388 -13.75369 26.76438 1.000 49.23569 151 PRO D O 1
ATOM 3782 N N . THR C 3 48 ? 6.32770 -12.78429 27.75997 1.000 50.93884 152 THR D N 1
ATOM 3783 C CA . THR C 3 48 ? 6.28567 -11.68977 26.79760 1.000 52.58247 152 THR D CA 1
ATOM 3784 C C . THR C 3 48 ? 7.55224 -10.84218 26.82073 1.000 49.90476 152 THR D C 1
ATOM 3785 O O . THR C 3 48 ? 7.82168 -10.12668 25.85001 1.000 50.29775 152 THR D O 1
ATOM 3789 N N . ASP C 3 49 ? 8.33907 -10.91159 27.89607 1.000 48.28202 153 ASP D N 1
ATOM 3790 C CA . ASP C 3 49 ? 9.55422 -10.11764 28.03260 1.000 44.61124 153 ASP D CA 1
ATOM 3791 C C . ASP C 3 49 ? 10.81765 -10.94411 27.81728 1.000 37.12638 153 ASP D C 1
ATOM 3792 O O . ASP C 3 49 ? 11.90392 -10.51693 28.21525 1.000 38.92904 153 ASP D O 1
ATOM 3797 N N . ALA C 3 50 ? 10.69605 -12.10492 27.17068 1.000 38.62746 154 ALA D N 1
ATOM 3798 C CA . ALA C 3 50 ? 11.80756 -13.05086 27.09927 1.000 38.94806 154 ALA D CA 1
ATOM 3799 C C . ALA C 3 50 ? 12.98882 -12.47959 26.32118 1.000 32.39849 154 ALA D C 1
ATOM 3800 O O . ALA C 3 50 ? 14.14435 -12.61333 26.74144 1.000 30.15266 154 ALA D O 1
ATOM 3802 N N . TRP C 3 51 ? 12.72574 -11.85594 25.16983 1.000 28.05939 155 TRP D N 1
ATOM 3803 C CA . TRP C 3 51 ? 13.82714 -11.31513 24.37834 1.000 28.24617 155 TRP D CA 1
ATOM 3804 C C . TRP C 3 51 ? 14.40446 -10.05465 25.00905 1.000 25.30909 155 TRP D C 1
ATOM 3805 O O . TRP C 3 51 ? 15.61641 -9.81759 24.91902 1.000 25.13636 155 TRP D O 1
ATOM 3816 N N . GLN C 3 52 ? 13.56440 -9.24116 25.65260 1.000 27.15823 156 GLN D N 1
ATOM 3817 C CA . GLN C 3 52 ? 14.07962 -8.10454 26.40871 1.000 27.81132 156 GLN D CA 1
ATOM 3818 C C . GLN C 3 52 ? 14.97358 -8.56611 27.54880 1.000 29.70496 156 GLN D C 1
ATOM 3819 O O . GLN C 3 52 ? 16.00216 -7.94035 27.82769 1.000 30.25618 156 GLN D O 1
ATOM 3825 N N . LYS C 3 53 ? 14.58998 -9.65172 28.22787 1.000 31.53597 157 LYS D N 1
ATOM 3826 C CA . LYS C 3 53 ? 15.42459 -10.19115 29.30010 1.000 31.70485 157 LYS D CA 1
ATOM 3827 C C . LYS C 3 53 ? 16.78927 -10.59882 28.76457 1.000 28.38628 157 LYS D C 1
ATOM 3828 O O . LYS C 3 53 ? 17.83067 -10.26857 29.34817 1.000 26.59561 157 LYS D O 1
ATOM 3834 N N . LEU C 3 54 ? 16.79755 -11.31192 27.63808 1.000 29.68399 158 LEU D N 1
ATOM 3835 C CA . LEU C 3 54 ? 18.05506 -11.72956 27.02952 1.000 24.52497 158 LEU D CA 1
ATOM 3836 C C . LEU C 3 54 ? 18.86428 -10.52864 26.56167 1.000 23.80287 158 LEU D C 1
ATOM 3837 O O . LEU C 3 54 ? 20.07818 -10.46182 26.78134 1.000 20.34726 158 LEU D O 1
ATOM 3842 N N . GLY C 3 55 ? 18.20836 -9.56154 25.92471 1.000 22.19741 159 GLY D N 1
ATOM 3843 C CA . GLY C 3 55 ? 18.91983 -8.39545 25.44442 1.000 21.83409 159 GLY D CA 1
ATOM 3844 C C . GLY C 3 55 ? 19.52671 -7.55716 26.55292 1.000 22.43942 159 GLY D C 1
ATOM 3845 O O . GLY C 3 55 ? 20.58861 -6.97422 26.37008 1.000 21.36623 159 GLY D O 1
ATOM 3846 N N . SER C 3 56 ? 18.84899 -7.45728 27.69694 1.000 24.44501 160 SER D N 1
ATOM 3847 C CA . SER C 3 56 ? 19.41070 -6.70110 28.81201 1.000 24.88678 160 SER D CA 1
ATOM 3848 C C . SER C 3 56 ? 20.67314 -7.35952 29.34238 1.000 23.85485 160 SER D C 1
ATOM 3849 O O . SER C 3 56 ? 21.62886 -6.66969 29.72282 1.000 24.41597 160 SER D O 1
ATOM 3852 N N . GLU C 3 57 ? 20.70381 -8.69040 29.36432 1.000 21.37878 161 GLU D N 1
ATOM 3853 C CA . GLU C 3 57 ? 21.94547 -9.37684 29.70712 1.000 19.83467 161 GLU D CA 1
ATOM 3854 C C . GLU C 3 57 ? 23.01264 -9.09861 28.65463 1.000 20.34403 161 GLU D C 1
ATOM 3855 O O . GLU C 3 57 ? 24.13633 -8.70865 28.97815 1.000 19.05589 161 GLU D O 1
ATOM 3861 N N . ALA C 3 58 ? 22.65165 -9.23703 27.37652 1.000 19.72816 162 ALA D N 1
ATOM 3862 C CA . ALA C 3 58 ? 23.62343 -9.07216 26.29669 1.000 18.09394 162 ALA D CA 1
ATOM 3863 C C . ALA C 3 58 ? 24.24755 -7.67572 26.25760 1.000 21.18198 162 ALA D C 1
ATOM 3864 O O . ALA C 3 58 ? 25.41446 -7.53946 25.88069 1.000 18.23976 162 ALA D O 1
ATOM 3866 N N . GLU C 3 59 ? 23.50467 -6.62499 26.64627 1.000 22.60166 163 GLU D N 1
ATOM 3867 C CA . GLU C 3 59 ? 24.04679 -5.25978 26.58504 1.000 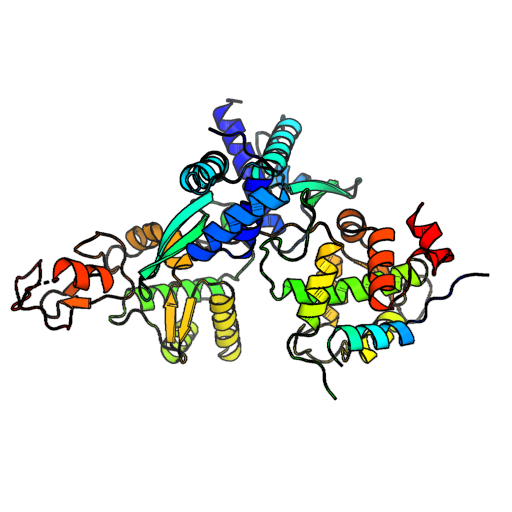21.80140 163 GLU D CA 1
ATOM 3868 C C . GLU C 3 59 ? 25.28029 -5.08795 27.44755 1.000 24.67028 163 GLU D C 1
ATOM 3869 O O . GLU C 3 59 ? 26.13391 -4.23848 27.16007 1.000 23.29626 163 GLU D O 1
ATOM 3875 N N . ASN C 3 60 ? 25.37741 -5.84868 28.53164 1.000 19.50101 164 ASN D N 1
ATOM 3876 C CA . ASN C 3 60 ? 26.51742 -5.69379 29.41116 1.000 21.25922 164 ASN D CA 1
ATOM 3877 C C . ASN C 3 60 ? 27.79641 -6.21775 28.78775 1.000 21.33072 164 ASN D C 1
ATOM 3878 O O . ASN C 3 60 ? 28.87494 -6.01332 29.35859 1.000 25.84359 164 ASN D O 1
ATOM 3883 N N . TYR C 3 61 ? 27.70232 -6.85725 27.61979 1.000 21.67684 165 TYR D N 1
ATOM 3884 C CA . TYR C 3 61 ? 28.86489 -7.36315 26.90816 1.000 20.87938 165 TYR D CA 1
ATOM 3885 C C . TYR C 3 61 ? 29.24046 -6.50359 25.71324 1.000 21.04895 165 TYR D C 1
ATOM 3886 O O . TYR C 3 61 ? 30.24044 -6.79570 25.05075 1.000 22.14257 165 TYR D O 1
ATOM 3895 N N . PHE C 3 62 ? 28.46177 -5.46556 25.42210 1.000 19.77014 166 PHE D N 1
ATOM 3896 C CA . PHE C 3 62 ? 28.70978 -4.56376 24.30945 1.000 22.14665 166 PHE D CA 1
ATOM 3897 C C . PHE C 3 62 ? 29.10092 -3.18783 24.83320 1.000 24.04751 166 PHE D C 1
ATOM 3898 O O . PHE C 3 62 ? 28.86185 -2.85143 25.99572 1.000 24.99455 166 PHE D O 1
ATOM 3906 N N . LYS C 3 63 ? 29.70350 -2.39680 23.95382 1.000 16.08328 167 LYS D N 1
ATOM 3907 C CA . LYS C 3 63 ? 30.00010 -0.99802 24.24186 1.000 17.10396 167 LYS D CA 1
ATOM 3908 C C . LYS C 3 63 ? 29.13380 -0.10083 23.35785 1.000 16.11865 167 LYS D C 1
ATOM 3909 O O . LYS C 3 63 ? 29.64227 0.78519 22.66721 1.000 18.59059 167 LYS D O 1
ATOM 3915 N N . ARG C 3 64 ? 27.82694 -0.32520 23.36991 1.000 14.92891 168 ARG D N 1
ATOM 3916 C CA . ARG C 3 64 ? 26.92531 0.46771 22.53700 1.000 15.78781 168 ARG D CA 1
ATOM 3917 C C . ARG C 3 64 ? 26.64187 1.82759 23.16311 1.000 16.54309 168 ARG D C 1
ATOM 3918 O O . ARG C 3 64 ? 26.53102 1.95358 24.38548 1.000 16.43638 168 ARG D O 1
ATOM 3926 N N . THR C 3 65 ? 26.51728 2.84881 22.30983 1.000 15.75347 169 THR D N 1
ATOM 3927 C CA . THR C 3 65 ? 26.10848 4.17346 22.76305 1.000 13.84395 169 THR D CA 1
ATOM 3928 C C . THR C 3 65 ? 24.61447 4.36292 22.57675 1.000 13.94272 169 THR D C 1
ATOM 3929 O O . THR C 3 65 ? 24.03653 3.85898 21.60134 1.000 15.37956 169 THR D O 1
ATOM 3933 N N . PRO C 3 66 ? 23.96703 5.07428 23.49327 1.000 12.14653 170 PRO D N 1
ATOM 3934 C CA . PRO C 3 66 ? 22.60916 5.54983 23.22423 1.000 14.55912 170 PRO D CA 1
ATOM 3935 C C . PRO C 3 66 ? 22.64518 6.56543 22.10231 1.000 14.65407 170 PRO D C 1
ATOM 3936 O O . PRO C 3 66 ? 23.70081 7.09852 21.74592 1.000 14.63415 170 PRO D O 1
ATOM 3940 N N . THR C 3 67 ? 21.46778 6.81801 21.52758 1.000 13.79922 171 THR D N 1
ATOM 3941 C CA . THR C 3 67 ? 21.34540 7.72507 20.39466 1.000 13.80379 171 THR D CA 1
ATOM 3942 C C . THR C 3 67 ? 20.43931 8.89404 20.76898 1.000 16.14577 171 THR D C 1
ATOM 3943 O O . THR C 3 67 ? 19.57753 8.78296 21.65299 1.000 14.72474 171 THR D O 1
ATOM 3947 N N . PHE C 3 68 ? 20.65593 10.02059 20.09554 1.000 13.90653 172 PHE D N 1
ATOM 3948 C CA . PHE C 3 68 ? 19.96132 11.27533 20.37263 1.000 12.35677 172 PHE D CA 1
ATOM 3949 C C . PHE C 3 68 ? 18.79147 11.43119 19.41587 1.000 14.76678 172 PHE D C 1
ATOM 3950 O O . PHE C 3 68 ? 18.97711 11.37453 18.19813 1.000 13.99706 172 PHE D O 1
ATOM 3958 N N . HIS C 3 69 ? 17.59805 11.62884 19.97150 1.000 12.93703 173 HIS D N 1
ATOM 3959 C CA . HIS C 3 69 ? 16.37359 11.75439 19.19087 1.000 13.93131 173 HIS D CA 1
ATOM 3960 C C . HIS C 3 69 ? 15.61943 12.99624 19.62887 1.000 14.23582 173 HIS D C 1
ATOM 3961 O O . HIS C 3 69 ? 15.66911 13.39093 20.79372 1.000 16.88678 173 HIS D O 1
ATOM 3968 N N . PHE C 3 70 ? 14.92853 13.61773 18.67404 1.000 13.80928 174 PHE D N 1
ATOM 3969 C CA . PHE C 3 70 ? 14.26436 14.88970 18.91647 1.000 15.43282 174 PHE D CA 1
ATOM 3970 C C . PHE C 3 70 ? 13.18782 15.04204 17.84785 1.000 15.44121 174 PHE D C 1
ATOM 3971 O O . PHE C 3 70 ? 13.17230 14.31830 16.84721 1.000 15.28333 174 PHE D O 1
ATOM 3979 N N . MET C 3 71 ? 12.30451 16.01009 18.05922 1.000 13.03956 175 MET D N 1
ATOM 3980 C CA . MET C 3 71 ? 11.27929 16.35899 17.08085 1.000 13.81532 175 MET D CA 1
ATOM 3981 C C . MET C 3 71 ? 11.51131 17.73182 16.46577 1.000 15.98822 175 MET D C 1
ATOM 3982 O O . MET C 3 71 ? 11.45724 17.87999 15.24201 1.000 16.89386 175 MET D O 1
ATOM 3987 N N . LEU C 3 72 ? 11.77782 18.74556 17.28840 1.000 14.66507 176 LEU D N 1
ATOM 3988 C CA . LEU C 3 72 ? 12.05880 20.08456 16.78253 1.000 14.24805 176 LEU D CA 1
ATOM 3989 C C . LEU C 3 72 ? 13.20539 20.04791 15.77801 1.000 19.84001 176 LEU D C 1
ATOM 3990 O O . LEU C 3 72 ? 14.25747 19.45876 16.04368 1.000 20.40180 176 LEU D O 1
ATOM 3995 N N . GLY C 3 73 ? 13.00226 20.67574 14.61436 1.000 17.41023 177 GLY D N 1
ATOM 3996 C CA . GLY C 3 73 ? 14.05248 20.70896 13.61196 1.000 19.58147 177 GLY D CA 1
ATOM 3997 C C . GLY C 3 73 ? 14.13531 19.48375 12.72930 1.000 19.82707 177 GLY D C 1
ATOM 3998 O O . GLY C 3 73 ? 14.96154 19.45729 11.80366 1.000 19.12493 177 GLY D O 1
ATOM 3999 N N . SER C 3 74 ? 13.30587 18.47361 12.96507 1.000 16.92361 178 SER D N 1
ATOM 4000 C CA . SER C 3 74 ? 13.32745 17.29095 12.12115 1.000 15.46108 178 SER D CA 1
ATOM 4001 C C . SER C 3 74 ? 12.43168 17.42810 10.89624 1.000 19.24912 178 SER D C 1
ATOM 4002 O O . SER C 3 74 ? 12.51880 16.58776 9.99554 1.000 20.00633 178 SER D O 1
ATOM 4005 N N . PHE C 3 75 ? 11.59859 18.47000 10.84632 1.000 20.23675 179 PHE D N 1
ATOM 4006 C CA . PHE C 3 75 ? 10.59645 18.63195 9.79177 1.000 24.96247 179 PHE D CA 1
ATOM 4007 C C . PHE C 3 75 ? 11.23618 19.18061 8.52735 1.000 33.01565 179 PHE D C 1
ATOM 4008 O O . PHE C 3 75 ? 11.98369 20.16220 8.58217 1.000 32.31670 179 PHE D O 1
ATOM 4016 N N . LYS C 3 76 ? 10.90216 18.58695 7.38291 1.000 34.72320 180 LYS D N 1
ATOM 4017 C CA . LYS C 3 76 ? 11.35280 19.08655 6.08112 1.000 40.91485 180 LYS D CA 1
ATOM 4018 C C . LYS C 3 76 ? 10.13447 19.60562 5.31940 1.000 46.01461 180 LYS D C 1
ATOM 4019 O O . LYS C 3 76 ? 9.47086 18.85442 4.60299 1.000 53.39667 180 LYS D O 1
ATOM 4025 N N . THR C 3 77 ? 9.83580 20.89531 5.47328 1.000 49.17253 181 THR D N 1
ATOM 4026 C CA . THR C 3 77 ? 10.56005 21.79515 6.36320 1.000 47.74143 181 THR D CA 1
ATOM 4027 C C . THR C 3 77 ? 9.58049 22.45138 7.33402 1.000 47.60535 181 THR D C 1
ATOM 4028 O O . THR C 3 77 ? 8.39936 22.10874 7.35103 1.000 48.02335 181 THR D O 1
#

Secondary structure (DSSP, 8-state):
-PPP-HHHHHHHHHHHHHSEEEHHHHHHHHHHHHHHTTPPP-TT-HHHHHHHHHHHHGGGTEEEEEEE-TTT--EEEEEEE---STTGGG--SS-HHHHHHHHHHHHHHHHSSSS-EEHHHHHHHHHH-SSS---HHHHHHHHHHHHHTTSEEEETTEEEE-HHHHHHHHHHHHHHTTTT-EE-TTT-SEESS-EE-TTT--EE-HHHHHHHT---S-B-TTT-PBP-S--/--HHHHHHHHHHHHHHHHHHTTT---EEHHHHIIIIIGGGGGGHHHHHHHHHHHIIIII-EEEEEEETTTTEEEEEESSPP-TTSSPPP-HHHHHHHHHHHHHHHHHHTTS-EEHHHHHHHHHHTT--TTS-BTTTBSHHHIIIIIHHHTTSEEEEEPTT-SS--EEEEE-HHHHHHS-HHHHHHHHHHHTT--GGGSHHHHHHHH-/------HHHHHHHHHHHHT-----TTHHHHHHHHHHTTS-BPP----STT-S--

CATH classification: 1.10.10.1200 (+1 more: 1.10.10.1210)

Organism: Xenopus laevis (NCBI:txid8355)

Foldseek 3Di:
DDDDDQLLVQLVVVQVVQQKDFDVVSLVSSQVSCVVVVHDDDSPCVVVSQVNVQVVCVVVQWHFDWDAFLPPRTIMTGIAGHDDDPVVVPDDPDDPLLVVLVVVLQVCLQQDQASKDALVRSQVSQVVDPDDGDDSVRSVVSVVVCCVSQQWPDDPRIIHGGPSNCRHCFVVCCPVVVVGFAQAPQPRTTDSGFQAAPPPGHTHRPVRCCVVCVDDFDADPPPRHTRPDDD/DDPVVLVVLLVVLLVVQVVVPPLLFWAFPVCSCVVRVNPVNVPSVVSVVSNQVCCCPPPQWHWDQLDPVRRTITIEHNDDDDVPPPDDDDLVNVLVVLLLVVQLVCLLVPFKFWPVVSQVVCVVVVDHQPDQDPRPGNVVCVPQPSCVSSQQKDWDWDPPDPPTTIMIGGGSVVVVHDFLQRSLCVVQVVVVHDSVVSVVSSVVRVD/DDDDDDVVVVVVVLCVQLPPVPGDPCSVVSVVVVVVVVDPDDDDDDDDPPPDPD

Sequence (492 aa):
MDRINESHQRFLQALMSHGIMEGSAVRALHRHCCELHKVHYMHDKLDDFVGVLNRHLQPLFMTIEKGVGEEDGLTYYALVNRVENDITKMASDYAENELELFRKTMELIILSDNGFATSISILNLADELQSKKMKKKEVEQLLQSFVQEKWLIGRNGEYTLHTRCIMELEHYIRNTYQDVAKICNVCRKVAIQSQLCENCGIPLHLQCAGKYFHKANPTCPNCNESWPHEIHSQEQVNLKVGEVVQYLLIKDQKKLPIKRADIVRSVIKEYKDIYPEIIHRAQITLQQVFGFQLEEIDTKSHIYILTNKLQRVQGDGMRVDENTSKLGLLMVILSLIFMKGNTAKESAIWEMLRRLRIEPGEMHSEFGDVKKLVTEEFVKQKYLEYNKVPHIDPVEYEFRWGQRAFKETSKMKVLEFVSKIQQKDPKSWTTQYKDAQEHMTVFDPTSFTADLLSFMGLGYLPTDAWQKLGSEAENYFKRTPTFHFMLGSFKT

Radius of gyration: 25.67 Å; Cα contacts (8 Å, |Δi|>4): 770; chains: 3; bounding box: 62×72×55 Å

Solvent-accessible surface area: 24460 Å² total; per-residue (Å²): 178,101,211,18,47,93,0,3,15,8,0,0,2,0,0,8,28,49,3,7,24,47,2,59,45,0,132,63,12,8,127,68,0,2,90,57,34,186,47,141,68,93,149,91,91,23,111,81,14,13,26,4,0,36,120,62,0,118,69,4,77,3,29,6,63,113,18,89,2,32,78,73,34,79,48,35,10,0,2,0,1,72,29,104,40,100,14,0,72,62,18,48,42,30,55,100,23,46,11,33,1,0,59,81,2,0,47,52,0,4,84,18,104,84,0,24,2,60,43,124,26,0,45,89,35,3,94,139,11,181,40,162,108,23,156,124,136,83,0,78,106,9,7,109,38,2,45,60,49,57,2,1,48,35,110,156,33,67,30,4,4,23,17,12,0,21,19,2,0,20,96,38,0,64,119,74,28,145,142,61,14,22,55,0,59,56,47,163,112,3,2,2,36,19,28,36,5,136,101,49,41,28,14,0,23,90,74,13,1,23,155,83,3,173,143,100,129,23,61,1,44,89,36,109,91,84,14,69,55,159,84,122,63,150,118,73,10,70,83,21,10,7,52,0,0,8,8,0,4,5,80,2,13,109,15,79,30,6,114,69,66,38,0,20,160,40,4,0,109,124,21,122,101,42,54,83,87,0,11,102,82,0,43,56,31,0,38,97,5,0,0,1,50,15,35,67,11,36,108,189,58,58,15,28,0,0,1,4,107,7,125,22,40,159,42,9,26,26,54,75,34,87,68,6,1,50,2,0,0,1,0,0,0,0,0,2,0,2,4,90,56,30,38,7,90,19,69,36,0,27,117,2,0,152,76,0,116,0,70,45,81,117,138,28,122,66,22,15,61,0,83,99,6,0,12,81,50,5,35,123,21,76,3,2,71,53,55,135,20,88,177,83,140,109,103,52,56,34,0,101,11,2,60,0,0,107,77,0,11,43,46,41,85,0,0,64,0,0,1,112,8,19,173,99,100,38,147,51,14,87,42,12,48,137,46,16,117,161,222,134,28,117,3,69,32,79,46,0,2,54,42,0,34,81,79,0,26,119,77,176,36,49,141,60,2,13,63,76,0,0,43,26,0,18,48,24,4,93,27,6,12,23,7,41,3,2,12,4,11,11,128,119

InterPro domains:
  IPR011513 Non-structural maintenance of chromosomes element 1 [PF07574] (9-170)
  IPR011513 Non-structural maintenance of chromosomes element 1 [PTHR20973] (1-253)
  IPR013083 Zinc finger, RING/FYVE/PHD-type [G3DSA:3.30.40.10] (183-239)
  IPR014857 Non-structural maintenance of chromosomes element 1, RING C4HC3-type [PF08746] (185-225)
  IPR014857 Non-structural maintenance of chromosomes element 1, RING C4HC3-type [cd16493] (183-229)
  IPR036388 Winged helix-like DNA-binding domain superfamily [G3DSA:1.10.10.10] (86-181)
  IPR046349 C1-like domain superfamily [SSF57889] (171-213)

Nearest PDB structures (foldseek):
  7dg2-assembly1_A  TM=1.004E+00  e=1.038E-48  Xenopus laevis
  5wy5-assembly1_A  TM=9.117E-01  e=2.665E-29  Homo sapiens
  2fna-assembly2_B  TM=6.536E-01  e=6.117E-02  Saccharolobus solfataricus P2
  8xgc-ass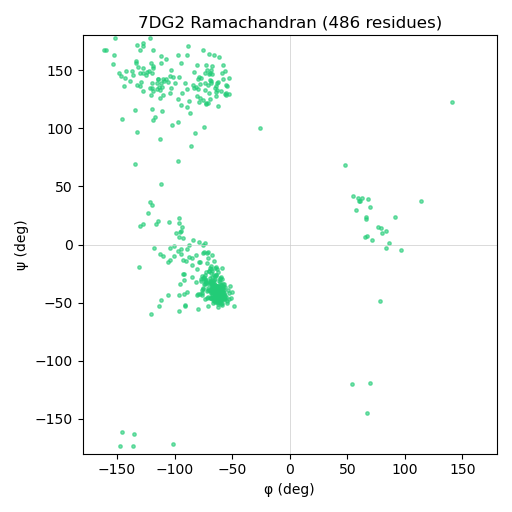embly1_4  TM=4.282E-01  e=1.640E-01  Saccharomyces cerevisiae
  8kg8-assembly1_4  TM=3.492E-01  e=6.505E-02  Saccharomyces cerevisiae S288C

B-factor: mean 27.76, std 11.47, range [7.34, 79.85]